Protein AF-0000000070390496 (afdb_homodimer)

InterPro domains:
  IPR002833 Peptidyl-tRNA hydrolase, PTH2 [PF01981] (90-204)
  IPR002833 Peptidyl-tRNA hydrolase, PTH2 [PTHR12649] (20-204)
  IPR002833 Peptidyl-tRNA hydrolase, PTH2 [TIGR00283] (90-204)
  IPR002833 Peptidyl-tRNA hydrolase, PTH2 [cd02430] (90-204)
  IPR023476 Peptidyl-tRNA hydrolase II domain superfamily [G3DSA:3.40.1490.10] (89-204)
  IPR023476 Peptidyl-tRNA hydrolase II domain superfamily [SSF102462] (88-204)

Nearest PDB structures (foldseek):
  1q7s-assembly3_A  TM=9.514E-01  e=3.289E-12  Homo sapiens
  1xty-assembly2_D  TM=9.670E-01  e=7.993E-11  Saccharolobus solfataricus P2
  2d3k-assembly1_B  TM=9.618E-01  e=9.642E-11  Pyrococcus horikoshii OT3
  1rlk-assembly1_A  TM=9.372E-01  e=7.993E-11  Thermoplasma acidophilum
  2zv3-assembly3_F  TM=9.443E-01  e=2.793E-10  Methanocaldococcus jannaschii DSM 2661

Solvent-accessible surface area (backbone atoms only — not comparable to full-atom values): 23795 Å² total; per-residue (Å²): 134,89,76,84,79,82,83,77,89,71,85,83,86,71,87,79,81,80,75,88,85,83,77,88,89,80,82,90,85,82,84,79,81,83,79,89,78,83,84,81,82,76,82,73,70,76,80,70,75,82,69,77,73,72,71,69,77,68,39,55,42,46,38,41,46,78,43,68,66,44,51,50,55,43,67,69,34,56,48,64,73,59,85,74,61,96,82,55,56,45,29,28,38,37,34,33,30,52,67,70,66,68,52,60,16,57,42,22,30,50,30,23,50,23,42,46,54,21,48,55,51,35,43,70,58,24,48,66,61,38,47,55,25,52,74,64,34,50,23,21,27,29,28,45,22,72,30,62,68,52,44,51,50,49,38,54,54,34,36,74,71,24,35,43,34,32,59,31,22,36,62,38,60,51,98,50,62,59,66,39,63,44,32,30,18,39,17,64,38,51,40,70,65,51,36,75,75,51,61,85,51,46,75,68,132,91,79,85,73,89,75,92,81,90,90,81,88,74,89,73,90,83,80,89,74,89,82,89,88,77,82,88,80,84,76,86,83,82,82,89,80,85,76,82,85,74,87,66,80,72,82,72,79,83,71,79,72,75,72,71,78,68,40,55,44,47,38,42,46,75,45,68,66,43,54,50,55,43,66,69,34,55,49,64,74,58,85,77,62,96,83,54,57,44,30,27,36,37,34,34,29,51,67,69,65,68,52,61,16,57,42,22,29,49,30,22,50,24,42,48,53,21,48,54,52,36,42,70,57,24,48,66,62,38,47,54,27,52,74,63,34,51,24,21,30,31,28,44,22,72,30,62,68,52,42,52,50,49,37,52,55,33,36,74,70,25,36,44,36,35,56,33,21,36,62,39,61,51,98,51,62,59,65,38,63,44,32,31,17,39,18,65,38,49,38,71,66,51,37,76,75,50,61,85,51,47,75,69

Sequence (408 aa):
MSTIRMEGIFPSIIFSILAFTLGYQAHSLLSRSTSAVAAPKSPKGTRSPRKFQQQDDYESASDTESDASDNAAALATDLSNIKYSSFEEMKLVLVVNDELKMTKGKIAAQAGHATLACAMTLKEANPKLFKAWQMQGQPKIALRGANTEEIETLAAQARSVNLCARTIRDAGRTQVAPGSKTIVGIGPGPAKLINTITGKLKLLMSTIRMEGIFPSIIFSILAFTLGYQAHSLLSRSTSAVAAPKSPKGTRSPRKFQQQDDYESASDTESDASDNAAALATDLSNIKYSSFEEMKLVLVVNDELKMTKGKIAAQAGHATLACAMTLKEANPKLFKAWQMQGQPKIALRGANTEEIETLAAQARSVNLCARTIRDAGRTQVAPGSKTIVGIGPGPAKLINTITGKLKLL

Radius of gyration: 33.45 Å; C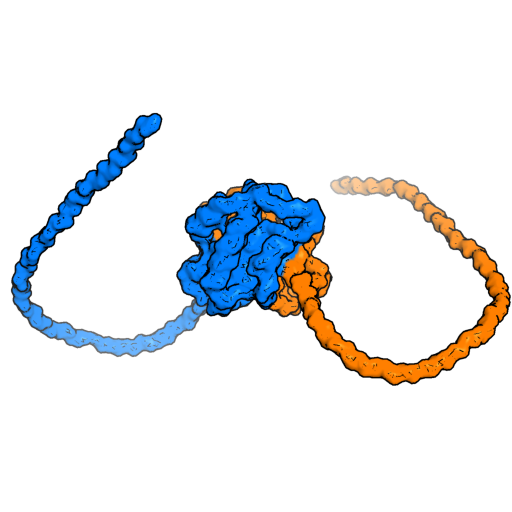α contacts (8 Å, |Δi|>4): 693; chains: 2; bounding box: 64×120×123 Å

Organism: Cryptococcus deneoformans (strain JEC21 / ATCC MYA-565) (NCBI:txid214684)

Structure (mmCIF, N/CA/C/O backbone):
data_AF-0000000070390496-model_v1
#
loop_
_entity.id
_entity.type
_entity.pdbx_description
1 polymer 'peptidyl-tRNA hydrolase'
#
loop_
_atom_site.group_PDB
_atom_site.id
_atom_site.type_symbol
_atom_site.label_atom_id
_atom_site.label_alt_id
_atom_site.label_comp_id
_atom_site.label_asym_id
_atom_site.label_entity_id
_atom_site.label_seq_id
_atom_site.pdbx_PDB_ins_code
_atom_site.Cartn_x
_atom_site.Cartn_y
_atom_site.Cartn_z
_atom_site.occupancy
_atom_site.B_iso_or_equiv
_atom_site.auth_seq_id
_atom_site.auth_comp_id
_atom_site.auth_asym_id
_atom_site.auth_atom_id
_atom_site.pdbx_PDB_model_num
ATOM 1 N N . MET A 1 1 ? 24.281 60.594 8.273 1 25 1 MET A N 1
ATOM 2 C CA . MET A 1 1 ? 22.859 60.812 8.055 1 25 1 MET A CA 1
ATOM 3 C C . MET A 1 1 ? 22.469 60.5 6.609 1 25 1 MET A C 1
ATOM 5 O O . MET A 1 1 ? 21.375 60.844 6.168 1 25 1 MET A O 1
ATOM 9 N N . SER A 1 2 ? 23.5 60.062 5.734 1 27.84 2 SER A N 1
ATOM 10 C CA . SER A 1 2 ? 23.422 60.156 4.277 1 27.84 2 SER A CA 1
ATOM 11 C C . SER A 1 2 ? 22.438 59.125 3.719 1 27.84 2 SER A C 1
ATOM 13 O O . SER A 1 2 ? 22.5 57.938 4.059 1 27.84 2 SER A O 1
ATOM 15 N N . THR A 1 3 ? 21.25 59.562 3.037 1 26.53 3 THR A N 1
ATOM 16 C CA . THR A 1 3 ? 19.922 59.25 2.549 1 26.53 3 THR A CA 1
ATOM 17 C C . THR A 1 3 ? 20 58.438 1.246 1 26.53 3 THR A C 1
ATOM 19 O O . THR A 1 3 ? 20.281 59 0.187 1 26.53 3 THR A O 1
ATOM 22 N N . ILE A 1 4 ? 20.797 57.312 1.129 1 30.23 4 ILE A N 1
ATOM 23 C CA . ILE A 1 4 ? 20.969 56.656 -0.167 1 30.23 4 ILE A CA 1
ATOM 24 C C . ILE A 1 4 ? 19.609 56.281 -0.753 1 30.23 4 ILE A C 1
ATOM 26 O O . ILE A 1 4 ? 18.875 55.5 -0.164 1 30.23 4 ILE A O 1
ATOM 30 N N . ARG A 1 5 ? 18.891 57.125 -1.659 1 25.81 5 ARG A N 1
ATOM 31 C CA . ARG A 1 5 ? 17.625 57.219 -2.379 1 25.81 5 ARG A CA 1
ATOM 32 C C . ARG A 1 5 ? 17.469 56.031 -3.336 1 25.81 5 ARG A C 1
ATOM 34 O O . ARG A 1 5 ? 18.328 55.781 -4.172 1 25.81 5 ARG A O 1
ATOM 41 N N . MET A 1 6 ? 16.609 54.969 -3.074 1 26.44 6 MET A N 1
ATOM 42 C CA . MET A 1 6 ? 16.078 53.719 -3.609 1 26.44 6 MET A CA 1
ATOM 43 C C . MET A 1 6 ? 15.352 53.938 -4.934 1 26.44 6 MET A C 1
ATOM 45 O O . MET A 1 6 ? 14.211 54.406 -4.949 1 26.44 6 MET A O 1
ATOM 49 N N . GLU A 1 7 ? 16 54.625 -5.984 1 26.02 7 GLU A N 1
ATOM 50 C CA . GLU A 1 7 ? 15.273 54.969 -7.199 1 26.02 7 GLU A CA 1
ATOM 51 C C . GLU A 1 7 ? 14.625 53.75 -7.828 1 26.02 7 GLU A C 1
ATOM 53 O O . GLU A 1 7 ? 15.258 52.688 -7.953 1 26.02 7 GLU A O 1
ATOM 58 N N . GLY A 1 8 ? 13.18 53.562 -7.93 1 23.61 8 GLY A N 1
ATOM 59 C CA . GLY A 1 8 ? 11.992 52.781 -8.25 1 23.61 8 GLY A CA 1
ATOM 60 C C . GLY A 1 8 ? 11.828 52.531 -9.734 1 23.61 8 GLY A C 1
ATOM 61 O O . GLY A 1 8 ? 10.766 52.094 -10.188 1 23.61 8 GLY A O 1
ATOM 62 N N . ILE A 1 9 ? 12.805 52.594 -10.758 1 27.77 9 ILE A N 1
ATOM 63 C CA . ILE A 1 9 ? 12.398 52.906 -12.125 1 27.77 9 ILE A CA 1
ATOM 64 C C . ILE A 1 9 ? 11.625 51.719 -12.711 1 27.77 9 ILE A C 1
ATOM 66 O O . ILE A 1 9 ? 12.133 50.625 -12.758 1 27.77 9 ILE A O 1
ATOM 70 N N . PHE A 1 10 ? 10.18 51.719 -12.883 1 29.48 10 PHE A N 1
ATOM 71 C CA . PHE A 1 10 ? 9.023 50.938 -13.312 1 29.48 10 PHE A CA 1
ATOM 72 C C . PHE A 1 10 ? 9.031 50.719 -14.82 1 29.48 10 PHE A C 1
ATOM 74 O O . PHE A 1 10 ? 8.094 50.156 -15.375 1 29.48 10 PHE A O 1
ATOM 81 N N . PRO A 1 11 ? 10.086 50.5 -15.664 1 26.09 11 PRO A N 1
ATOM 82 C CA . PRO A 1 11 ? 9.766 50.812 -17.062 1 26.09 11 PRO A CA 1
ATOM 83 C C . PRO A 1 11 ? 8.617 49.969 -17.609 1 26.09 11 PRO A C 1
ATOM 85 O O . PRO A 1 11 ? 8.352 48.875 -17.094 1 26.09 11 PRO A O 1
ATOM 88 N N . SER A 1 12 ? 7.605 50.531 -18.562 1 25.38 12 SER A N 1
ATOM 89 C CA . SER A 1 12 ? 6.379 50.5 -19.359 1 25.38 12 SER A CA 1
ATOM 90 C C . SER A 1 12 ? 6.453 49.469 -20.453 1 25.38 12 SER A C 1
ATOM 92 O O . SER A 1 12 ? 7.27 49.594 -21.375 1 25.38 12 SER A O 1
ATOM 94 N N . ILE A 1 13 ? 6.336 48.094 -20.234 1 24.34 13 ILE A N 1
ATOM 95 C CA . ILE A 1 13 ? 6.355 47.094 -21.297 1 24.34 13 ILE A CA 1
ATOM 96 C C . ILE A 1 13 ? 5.172 47.312 -22.234 1 24.34 13 ILE A C 1
ATOM 98 O O . ILE A 1 13 ? 4.016 47.25 -21.797 1 24.34 13 ILE A O 1
ATOM 102 N N . ILE A 1 14 ? 5.285 47.906 -23.438 1 23.17 14 ILE A N 1
ATOM 103 C CA . ILE A 1 14 ? 4.438 48.375 -24.531 1 23.17 14 ILE A CA 1
ATOM 104 C C . ILE A 1 14 ? 3.885 47.156 -25.297 1 23.17 14 ILE A C 1
ATOM 106 O O . ILE A 1 14 ? 3.373 47.281 -26.406 1 23.17 14 ILE A O 1
ATOM 110 N N . PHE A 1 15 ? 3.695 45.844 -24.891 1 26.69 15 PHE A N 1
ATOM 111 C CA . PHE A 1 15 ? 3.512 44.938 -26.016 1 26.69 15 PHE A CA 1
ATOM 112 C C . PHE A 1 15 ? 2.184 45.188 -26.719 1 26.69 15 PHE A C 1
ATOM 114 O O . PHE A 1 15 ? 1.13 45.219 -26.078 1 26.69 15 PHE A O 1
ATOM 121 N N . SER A 1 16 ? 2.104 45.75 -27.953 1 21.41 16 SER A N 1
ATOM 122 C CA . SER A 1 16 ? 1.113 46.156 -28.953 1 21.41 16 SER A CA 1
ATOM 123 C C . SER A 1 16 ? 0.317 44.938 -29.453 1 21.41 16 SER A C 1
ATOM 125 O O . SER A 1 16 ? 0.895 43.906 -29.812 1 21.41 16 SER A O 1
ATOM 127 N N . ILE A 1 17 ? -0.923 44.688 -29.078 1 25.27 17 ILE A N 1
ATOM 128 C CA . ILE A 1 17 ? -2.066 43.844 -29.406 1 25.27 17 ILE A CA 1
ATOM 129 C C . ILE A 1 17 ? -2.504 44.094 -30.844 1 25.27 17 ILE A C 1
ATOM 131 O O . ILE A 1 17 ? -3.123 45.125 -31.141 1 25.27 17 ILE A O 1
ATOM 135 N N . LEU A 1 18 ? -1.64 44.031 -31.922 1 20.94 18 LEU A N 1
ATOM 136 C CA . LEU A 1 18 ? -2.203 44.438 -33.219 1 20.94 18 LEU A CA 1
ATOM 137 C C . LEU A 1 18 ? -3.438 43.594 -33.531 1 20.94 18 LEU A C 1
ATOM 139 O O . LEU A 1 18 ? -3.508 42.406 -33.219 1 20.94 18 LEU A O 1
ATOM 143 N N . ALA A 1 19 ? -4.527 44.156 -34.25 1 22.44 19 ALA A N 1
ATOM 144 C CA . ALA A 1 19 ? -5.891 44.281 -34.75 1 22.44 19 ALA A CA 1
ATOM 145 C C . ALA A 1 19 ? -6.125 43.375 -35.969 1 22.44 19 ALA A C 1
ATOM 147 O O . ALA A 1 19 ? -7.121 43.531 -36.656 1 22.44 19 ALA A O 1
ATOM 148 N N . PHE A 1 20 ? -5.395 42.219 -36.219 1 20.86 20 PHE A N 1
ATOM 149 C CA . PHE A 1 20 ? -5.574 41.844 -37.625 1 20.86 20 PHE A CA 1
ATOM 150 C C . PHE A 1 20 ? -7.055 41.719 -37.938 1 20.86 20 PHE A C 1
ATOM 152 O O . PHE A 1 20 ? -7.848 41.25 -37.125 1 20.86 20 PHE A O 1
ATOM 159 N N . THR A 1 21 ? -7.441 42.062 -39.25 1 19.7 21 THR A N 1
ATOM 160 C CA . THR A 1 21 ? -8.43 42.469 -40.219 1 19.7 21 THR A CA 1
ATOM 161 C C . THR A 1 21 ? -9.469 41.375 -40.469 1 19.7 21 THR A C 1
ATOM 163 O O . THR A 1 21 ? -9.203 40.219 -40.219 1 19.7 21 THR A O 1
ATOM 166 N N . LEU A 1 22 ? -10.641 41.812 -41.062 1 21.2 22 LEU A N 1
ATOM 167 C CA . LEU A 1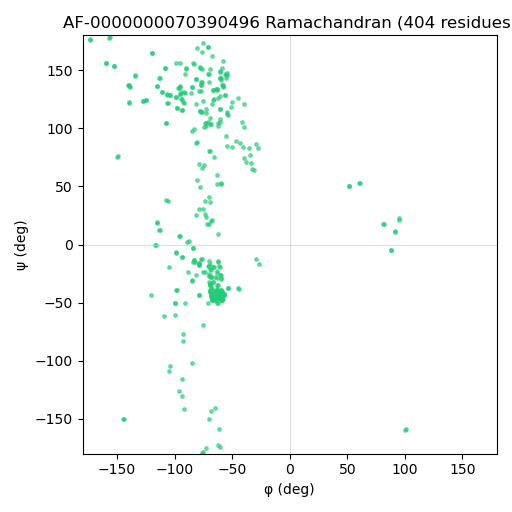 22 ? -12.07 41.75 -41.344 1 21.2 22 LEU A CA 1
ATOM 168 C C . LEU A 1 22 ? -12.359 40.719 -42.438 1 21.2 22 LEU A C 1
ATOM 170 O O . LEU A 1 22 ? -13.516 40.344 -42.656 1 21.2 22 LEU A O 1
ATOM 174 N N . GLY A 1 23 ? -11.477 40.312 -43.438 1 16.52 23 GLY A N 1
ATOM 175 C CA . GLY A 1 23 ? -12.086 40.531 -44.75 1 16.52 23 GLY A CA 1
ATOM 176 C C . GLY A 1 23 ? -13.156 39.5 -45.094 1 16.52 23 GLY A C 1
ATOM 177 O O . GLY A 1 23 ? -14.211 39.844 -45.625 1 16.52 23 GLY A O 1
ATOM 178 N N . TYR A 1 24 ? -12.82 38.219 -45.344 1 17.36 24 TYR A N 1
ATOM 179 C CA . TYR A 1 24 ? -13.125 37.688 -46.688 1 17.36 24 TYR A CA 1
ATOM 180 C C . TYR A 1 24 ? -14.617 37.375 -46.812 1 17.36 24 TYR A C 1
ATOM 182 O O . TYR A 1 24 ? -15.281 37.062 -45.812 1 17.36 24 TYR A O 1
ATOM 190 N N . GLN A 1 25 ? -14.992 37.188 -48.188 1 17.45 25 GLN A N 1
ATOM 191 C CA . GLN A 1 25 ? -16.016 37.344 -49.219 1 17.45 25 GLN A CA 1
ATOM 192 C C . GLN A 1 25 ? -17.094 36.281 -49.062 1 17.45 25 GLN A C 1
ATOM 194 O O . GLN A 1 25 ? -16.875 35.25 -48.438 1 17.45 25 GLN A O 1
ATOM 199 N N . ALA A 1 26 ? -18.062 36.406 -50.031 1 17.42 26 ALA A N 1
ATOM 200 C CA . ALA A 1 26 ? -19.469 36.406 -50.406 1 17.42 26 ALA A CA 1
ATOM 201 C C . ALA A 1 26 ? -19.906 35 -50.812 1 17.42 26 ALA A C 1
ATOM 203 O O . ALA A 1 26 ? -21.016 34.562 -50.469 1 17.42 26 ALA A O 1
ATOM 204 N N . HIS A 1 27 ? -19.141 34.281 -51.75 1 16.8 27 HIS A N 1
ATOM 205 C CA . HIS A 1 27 ? -19.984 33.938 -52.906 1 16.8 27 HIS A CA 1
ATOM 206 C C . HIS A 1 27 ? -21.016 32.875 -52.531 1 16.8 27 HIS A C 1
ATOM 208 O O . HIS A 1 27 ? -20.875 32.188 -51.531 1 16.8 27 HIS A O 1
ATOM 214 N N . SER A 1 28 ? -21.344 32.062 -53.688 1 16.83 28 SER A N 1
ATOM 215 C CA . SER A 1 28 ? -22.5 31.766 -54.531 1 16.83 28 SER A CA 1
ATOM 216 C C . SER A 1 28 ? -23.266 30.547 -54.031 1 16.83 28 SER A C 1
ATOM 218 O O . SER A 1 28 ? -22.781 29.797 -53.188 1 16.83 28 SER A O 1
ATOM 220 N N . LEU A 1 29 ? -23.75 29.719 -55.031 1 16.62 29 LEU A N 1
ATOM 221 C CA . LEU A 1 29 ? -25.016 29.391 -55.656 1 16.62 29 LEU A CA 1
ATOM 222 C C . LEU A 1 29 ? -25.531 28.031 -55.156 1 16.62 29 LEU A C 1
ATOM 224 O O . LEU A 1 29 ? -26.656 27.922 -54.688 1 16.62 29 LEU A O 1
ATOM 228 N N . LEU A 1 30 ? -25.375 26.969 -56.094 1 16.61 30 LEU A N 1
ATOM 229 C CA . LEU A 1 30 ? -26.438 26.328 -56.875 1 16.61 30 LEU A CA 1
ATOM 230 C C . LEU A 1 30 ? -26.969 25.094 -56.156 1 16.61 30 LEU A C 1
ATOM 232 O O . LEU A 1 30 ? -28.172 24.969 -55.938 1 16.61 30 LEU A O 1
ATOM 236 N N . SER A 1 31 ? -26.75 23.875 -56.812 1 16.78 31 SER A N 1
ATOM 237 C CA . SER A 1 31 ? -27.703 23 -57.5 1 16.78 31 SER A CA 1
ATOM 238 C C . SER A 1 31 ? -28.203 21.906 -56.562 1 16.78 31 SER A C 1
ATOM 240 O O . SER A 1 31 ? -27.438 21.375 -55.75 1 16.78 31 SER A O 1
ATOM 242 N N . ARG A 1 32 ? -29.5 21.734 -56.531 1 20.14 32 ARG A N 1
ATOM 243 C CA . ARG A 1 32 ? -30.578 20.953 -55.938 1 20.14 32 ARG A CA 1
ATOM 244 C C . ARG A 1 32 ? -30.453 19.484 -56.312 1 20.14 32 ARG A C 1
ATOM 246 O O . ARG A 1 32 ? -31.375 18.688 -56.062 1 20.14 32 ARG A O 1
ATOM 253 N N . SER A 1 33 ? -29.359 18.984 -56.938 1 17.34 33 SER A N 1
ATOM 254 C CA . SER A 1 33 ? -29.875 17.875 -57.719 1 17.34 33 SER A CA 1
ATOM 255 C C . SER A 1 33 ? -30.516 16.812 -56.844 1 17.34 33 SER A C 1
ATOM 257 O O . SER A 1 33 ? -30.234 16.75 -55.625 1 17.34 33 SER A O 1
ATOM 259 N N . THR A 1 34 ? -30.891 15.688 -57.594 1 17.83 34 THR A N 1
ATOM 260 C CA . THR A 1 34 ? -31.984 14.805 -57.938 1 17.83 34 THR A CA 1
ATOM 261 C C . THR A 1 34 ? -32.031 13.594 -57.031 1 17.83 34 THR A C 1
ATOM 263 O O . THR A 1 34 ? -33.094 13.289 -56.469 1 17.83 34 THR A O 1
ATOM 266 N N . SER A 1 35 ? -31.188 12.492 -57.344 1 16.3 35 SER A N 1
ATOM 267 C CA . SER A 1 35 ? -31.797 11.289 -57.906 1 16.3 35 SER A CA 1
ATOM 268 C C . SER A 1 35 ? -32.156 10.289 -56.812 1 16.3 35 SER A C 1
ATOM 270 O O . SER A 1 35 ? -33.281 9.75 -56.812 1 16.3 35 SER A O 1
ATOM 272 N N . ALA A 1 36 ? -31.203 9.477 -56.188 1 17.08 36 ALA A N 1
ATOM 273 C CA . ALA A 1 36 ? -31.234 8.047 -56.438 1 17.08 36 ALA A CA 1
ATOM 274 C C . ALA A 1 36 ? -32.188 7.328 -55.5 1 17.08 36 ALA A C 1
ATOM 276 O O . ALA A 1 36 ? -32.281 7.676 -54.312 1 17.08 36 ALA A O 1
ATOM 277 N N . VAL A 1 37 ? -33.062 6.492 -56 1 19.11 37 VAL A N 1
ATOM 278 C CA . VAL A 1 37 ? -34.25 5.652 -55.75 1 19.11 37 VAL A CA 1
ATOM 279 C C . VAL A 1 37 ? -33.875 4.473 -54.875 1 19.11 37 VAL A C 1
ATOM 281 O O . VAL A 1 37 ? -34.719 3.92 -54.156 1 19.11 37 VAL A O 1
ATOM 284 N N . ALA A 1 38 ? -32.562 3.941 -54.812 1 19.84 38 ALA A N 1
ATOM 285 C CA . ALA A 1 38 ? -32.594 2.49 -54.969 1 19.84 38 ALA A CA 1
ATOM 286 C C . ALA A 1 38 ? -33.312 1.819 -53.812 1 19.84 38 ALA A C 1
ATOM 288 O O . ALA A 1 38 ? -33.562 2.455 -52.781 1 19.84 38 ALA A O 1
ATOM 289 N N . ALA A 1 39 ? -32.625 0.506 -53.375 1 23.09 39 ALA A N 1
ATOM 290 C CA . ALA A 1 39 ? -32.906 -0.93 -53.375 1 23.09 39 ALA A CA 1
ATOM 291 C C . ALA A 1 39 ? -33.406 -1.412 -52.031 1 23.09 39 ALA A C 1
ATOM 293 O O . ALA A 1 39 ? -33.125 -0.818 -51 1 23.09 39 ALA A O 1
ATOM 294 N N . PRO A 1 40 ? -34.156 -2.574 -52.094 1 22.19 40 PRO A N 1
ATOM 295 C CA . PRO A 1 40 ? -35.062 -3.275 -51.188 1 22.19 40 PRO A CA 1
ATOM 296 C C . PRO A 1 40 ? -34.344 -3.91 -50 1 22.19 40 PRO A C 1
ATOM 298 O O . PRO A 1 40 ? -33.188 -4.266 -50.094 1 22.19 40 PRO A O 1
ATOM 301 N N . LYS A 1 41 ? -34.812 -3.896 -48.844 1 20.97 41 LYS A N 1
ATOM 302 C CA . LYS A 1 41 ? -34.406 -4.195 -47.469 1 20.97 41 LYS A CA 1
ATOM 303 C C . LYS A 1 41 ? -34.344 -5.703 -47.25 1 20.97 41 LYS A C 1
ATOM 305 O O . LYS A 1 41 ? -35.375 -6.383 -47.312 1 20.97 41 LYS A O 1
ATOM 310 N N . SER A 1 42 ? -33.312 -6.422 -47.938 1 20.25 42 SER A N 1
ATOM 311 C CA . SER A 1 42 ? -33.344 -7.852 -47.656 1 20.25 42 SER A CA 1
ATOM 312 C C . SER A 1 42 ? -33.281 -8.125 -46.156 1 20.25 42 SER A C 1
ATOM 314 O O . SER A 1 42 ? -32.719 -7.336 -45.406 1 20.25 42 SER A O 1
ATOM 316 N N . PRO A 1 43 ? -34.031 -9.211 -45.625 1 23.47 43 PRO A N 1
ATOM 317 C CA . PRO A 1 43 ? -34.438 -9.625 -44.312 1 23.47 43 PRO A CA 1
ATOM 318 C C . PRO A 1 43 ? -33.281 -10.141 -43.438 1 23.47 43 PRO A C 1
ATOM 320 O O . PRO A 1 43 ? -32.844 -11.281 -43.625 1 23.47 43 PRO A O 1
ATOM 323 N N . LYS A 1 44 ? -32.125 -9.555 -43.438 1 22.8 44 LYS A N 1
ATOM 324 C CA . LYS A 1 44 ? -30.969 -10.297 -42.938 1 22.8 44 LYS A CA 1
ATOM 325 C C . LYS A 1 44 ? -31.125 -10.641 -41.469 1 22.8 44 LYS A C 1
ATOM 327 O O . LYS A 1 44 ? -30.938 -9.789 -40.594 1 22.8 44 LYS A O 1
ATOM 332 N N . GLY A 1 45 ? -32.094 -11.367 -40.969 1 23.02 45 GLY A N 1
ATOM 333 C CA . GLY A 1 45 ? -32.188 -11.414 -39.5 1 23.02 45 GLY A CA 1
ATOM 334 C C . GLY A 1 45 ? -31.016 -12.148 -38.875 1 23.02 45 GLY A C 1
ATOM 335 O O . GLY A 1 45 ? -31.062 -12.484 -37.688 1 23.02 45 GLY A O 1
ATOM 336 N N . THR A 1 46 ? -29.859 -12.312 -39.5 1 24.23 46 THR A N 1
ATOM 337 C CA . THR A 1 46 ? -29 -13.32 -38.875 1 24.23 46 THR A CA 1
ATOM 338 C C . THR A 1 46 ? -28.656 -12.938 -37.438 1 24.23 46 THR A C 1
ATOM 340 O O . THR A 1 46 ? -28.188 -11.828 -37.188 1 24.23 46 THR A O 1
ATOM 343 N N . ARG A 1 47 ? -29.281 -13.688 -36.469 1 26.28 47 ARG A N 1
ATOM 344 C CA . ARG A 1 47 ? -29.047 -13.617 -35.031 1 26.28 47 ARG A CA 1
ATOM 345 C C . ARG A 1 47 ? -27.547 -13.695 -34.719 1 26.28 47 ARG A C 1
ATOM 347 O O . ARG A 1 47 ? -26.875 -14.656 -35.094 1 26.28 47 ARG A O 1
ATOM 354 N N . SER A 1 48 ? -26.828 -12.586 -34.781 1 24.84 48 SER A N 1
ATOM 355 C CA . SER A 1 48 ? -25.391 -12.516 -34.5 1 24.84 48 SER A CA 1
ATOM 356 C C . SER A 1 48 ? -25.078 -13.164 -33.156 1 24.84 48 SER A C 1
ATOM 358 O O . SER A 1 48 ? -25.859 -13.086 -32.219 1 24.84 48 SER A O 1
ATOM 360 N N . PRO A 1 49 ? -24.281 -14.227 -33.125 1 26.73 49 PRO A N 1
ATOM 361 C CA . PRO A 1 49 ? -23.781 -14.883 -31.906 1 26.73 49 PRO A CA 1
ATOM 362 C C . PRO A 1 49 ? -23.391 -13.891 -30.812 1 26.73 49 PRO A C 1
ATOM 364 O O . PRO A 1 49 ? -22.953 -12.781 -31.109 1 26.73 49 PRO A O 1
ATOM 367 N N . ARG A 1 50 ? -24.062 -14.039 -29.625 1 25.44 50 ARG A N 1
ATOM 368 C CA . ARG A 1 50 ? -23.766 -13.297 -28.406 1 25.44 50 ARG A CA 1
ATOM 369 C C . ARG A 1 50 ? -22.25 -13.219 -28.172 1 25.44 50 ARG A C 1
ATOM 371 O O . ARG A 1 50 ? -21.594 -14.25 -28.016 1 25.44 50 ARG A O 1
ATOM 378 N N . LYS A 1 51 ? -21.609 -12.266 -28.703 1 29.23 51 LYS A N 1
ATOM 379 C CA . LYS A 1 51 ? -20.219 -11.93 -28.375 1 29.23 51 LYS A CA 1
ATOM 380 C C . LYS A 1 51 ? -19.953 -12.07 -26.875 1 29.23 51 LYS A C 1
ATOM 382 O O . LYS A 1 51 ? -20.703 -11.547 -26.062 1 29.23 51 LYS A O 1
ATOM 387 N N . PHE A 1 52 ? -19.344 -13.125 -26.484 1 26.58 52 PHE A N 1
ATOM 388 C CA . PHE A 1 52 ? -18.75 -13.211 -25.156 1 26.58 52 PHE A CA 1
ATOM 389 C C . PHE A 1 52 ? -18.172 -11.867 -24.734 1 26.58 52 PHE A C 1
ATOM 391 O O . PHE A 1 52 ? -17.328 -11.297 -25.438 1 26.58 52 PHE A O 1
ATOM 398 N N . GLN A 1 53 ? -18.953 -10.984 -24.219 1 27.06 53 GLN A N 1
ATOM 399 C CA . GLN A 1 53 ? -18.5 -9.75 -23.594 1 27.06 53 GLN A CA 1
ATOM 400 C C . GLN A 1 53 ? -17.219 -9.977 -22.812 1 27.06 53 GLN A C 1
ATOM 402 O O . GLN A 1 53 ? -17.203 -10.672 -21.797 1 27.06 53 GLN A O 1
ATOM 407 N N . GLN A 1 54 ? -16.062 -10.211 -23.422 1 28.56 54 GLN A N 1
ATOM 408 C CA . GLN A 1 54 ? -14.805 -10 -22.719 1 28.56 54 GLN A CA 1
ATOM 409 C C . GLN A 1 54 ? -14.922 -8.875 -21.703 1 28.56 54 GLN A C 1
ATOM 411 O O . GLN A 1 54 ? -15.117 -7.715 -22.062 1 28.56 54 GLN A O 1
ATOM 416 N N . GLN A 1 55 ? -15.727 -8.969 -20.656 1 31.44 55 GLN A N 1
ATOM 417 C CA . GLN A 1 55 ? -15.625 -8.031 -19.547 1 31.44 55 GLN A CA 1
ATOM 418 C C . GLN A 1 55 ? -14.211 -7.48 -19.422 1 31.44 55 GLN A C 1
ATOM 420 O O . GLN A 1 55 ? -13.25 -8.242 -19.25 1 31.44 55 GLN A O 1
ATOM 425 N N . ASP A 1 56 ? -13.781 -6.512 -20.109 1 33.53 56 ASP A N 1
ATOM 426 C CA . ASP A 1 56 ? -12.523 -5.766 -20.109 1 33.53 56 ASP A CA 1
ATOM 427 C C . ASP A 1 56 ? -11.945 -5.668 -18.703 1 33.53 56 ASP A C 1
ATOM 429 O O . ASP A 1 56 ? -12.531 -5.027 -17.828 1 33.53 56 ASP A O 1
ATOM 433 N N . ASP A 1 57 ? -11.469 -6.664 -18.125 1 37.88 57 ASP A N 1
ATOM 434 C CA . ASP A 1 57 ? -10.609 -6.867 -16.969 1 37.88 57 ASP A CA 1
ATOM 435 C C . ASP A 1 57 ? -9.711 -5.66 -16.734 1 37.88 57 ASP A C 1
ATOM 437 O O . ASP A 1 57 ? -8.891 -5.66 -15.805 1 37.88 57 ASP A O 1
ATOM 441 N N . TYR A 1 58 ? -9.594 -4.793 -17.781 1 38.72 58 TYR A N 1
ATOM 442 C CA . TYR A 1 58 ? -8.672 -3.666 -17.719 1 38.72 58 TYR A CA 1
ATOM 443 C C . TYR A 1 58 ? -9.141 -2.617 -16.719 1 38.72 58 TYR A C 1
ATOM 445 O O . TYR A 1 58 ? -8.453 -1.622 -16.484 1 38.72 58 TYR A O 1
ATOM 453 N N . GLU A 1 59 ? -10.383 -2.658 -16.328 1 40.16 59 GLU A N 1
ATOM 454 C CA . GLU A 1 59 ? -10.914 -1.52 -15.578 1 40.16 59 GLU A CA 1
ATOM 455 C C . GLU A 1 59 ? -10.195 -1.347 -14.25 1 40.16 59 GLU A C 1
ATOM 457 O O . GLU A 1 59 ? -10.242 -0.271 -13.648 1 40.16 59 GLU A O 1
ATOM 462 N N . SER A 1 60 ? -9.688 -2.473 -13.672 1 47.25 60 SER A N 1
ATOM 463 C CA . SER A 1 60 ? -9.453 -2.309 -12.242 1 47.25 60 SER A CA 1
ATOM 464 C C . SER A 1 60 ? -7.984 -1.996 -11.961 1 47.25 60 SER A C 1
ATOM 466 O O . SER A 1 60 ? -7.594 -1.843 -10.797 1 47.25 60 SER A O 1
ATOM 468 N N . ALA A 1 61 ? -7.172 -2.07 -13.016 1 49.88 61 ALA A N 1
ATOM 469 C CA . ALA A 1 61 ? -5.824 -1.659 -12.633 1 49.88 61 ALA A CA 1
ATOM 470 C C . ALA A 1 61 ? -5.75 -0.149 -12.422 1 49.88 61 ALA A C 1
ATOM 472 O O . ALA A 1 61 ? -6.238 0.624 -13.25 1 49.88 61 ALA A O 1
ATOM 473 N N . SER A 1 62 ? -5.707 0.35 -11.203 1 53.59 62 SER A N 1
ATOM 474 C CA . SER A 1 62 ? -5.555 1.773 -10.922 1 53.59 62 SER A CA 1
ATOM 475 C C . SER A 1 62 ? -4.133 2.244 -11.219 1 53.59 62 SER A C 1
ATOM 477 O O . SER A 1 62 ? -3.164 1.632 -10.758 1 53.59 62 SER A O 1
ATOM 479 N N . ASP A 1 63 ? -4.004 2.912 -12.398 1 55.38 63 ASP A N 1
ATOM 480 C CA . ASP A 1 63 ? -2.795 3.707 -12.586 1 55.38 63 ASP A CA 1
ATOM 481 C C . ASP A 1 63 ? -2.877 5.02 -11.805 1 55.38 63 ASP A C 1
ATOM 483 O O . ASP A 1 63 ? -3.953 5.609 -11.688 1 55.38 63 ASP A O 1
ATOM 487 N N . THR A 1 64 ? -2.006 5.141 -10.797 1 61.84 64 THR A N 1
ATOM 488 C CA . THR A 1 64 ? -1.942 6.422 -10.102 1 61.84 64 THR A CA 1
ATOM 489 C C . THR A 1 64 ? -0.882 7.324 -10.727 1 61.84 64 THR A C 1
ATOM 491 O O . THR A 1 64 ? 0.118 6.84 -11.258 1 61.84 64 THR A O 1
ATOM 494 N N . GLU A 1 65 ? -1.287 8.508 -11.188 1 53.12 65 GLU A N 1
ATOM 495 C CA . GLU A 1 65 ? -0.335 9.555 -11.555 1 53.12 65 GLU A CA 1
ATOM 496 C C . GLU A 1 65 ? 0.112 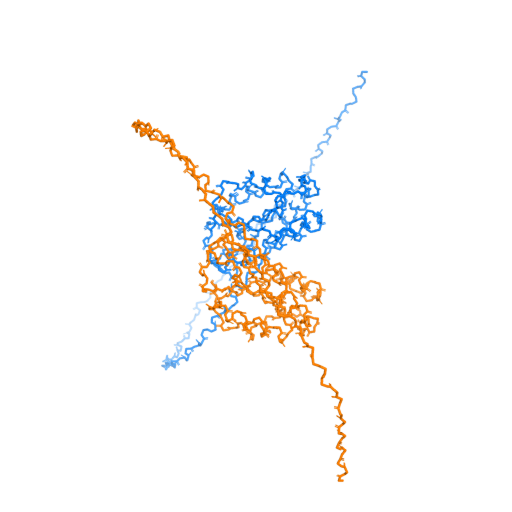10.352 -10.328 1 53.12 65 GLU A C 1
ATOM 498 O O . GLU A 1 65 ? -0.717 10.781 -9.523 1 53.12 65 GLU A O 1
ATOM 503 N N . SER A 1 66 ? 1.336 9.945 -9.836 1 54.53 66 SER A N 1
ATOM 504 C CA . SER A 1 66 ? 1.804 10.977 -8.922 1 54.53 66 SER A CA 1
ATOM 505 C C . SER A 1 66 ? 1.804 12.352 -9.586 1 54.53 66 SER A C 1
ATOM 507 O O . SER A 1 66 ? 2.234 12.492 -10.734 1 54.53 66 SER A O 1
ATOM 509 N N . ASP A 1 67 ? 0.921 13.227 -9.133 1 56.25 67 ASP A N 1
ATOM 510 C CA . ASP A 1 67 ? 0.872 14.578 -9.672 1 56.25 67 ASP A CA 1
ATOM 511 C C . ASP A 1 67 ? 2.184 15.32 -9.414 1 56.25 67 ASP A C 1
ATOM 513 O O . ASP A 1 67 ? 2.725 15.273 -8.312 1 56.25 67 ASP A O 1
ATOM 517 N N . ALA A 1 68 ? 2.725 15.805 -10.438 1 56.44 68 ALA A N 1
ATOM 518 C CA . ALA A 1 68 ? 3.932 16.625 -10.367 1 56.44 68 ALA A CA 1
ATOM 519 C C . ALA A 1 68 ? 3.84 17.656 -9.242 1 56.44 68 ALA A C 1
ATOM 521 O O . ALA A 1 68 ? 4.824 17.906 -8.547 1 56.44 68 ALA A O 1
ATOM 522 N N . SER A 1 69 ? 2.662 18.234 -9.023 1 63 69 SER A N 1
ATOM 523 C CA . SER A 1 69 ? 2.502 19.25 -7.988 1 63 69 SER A CA 1
ATOM 524 C C . SER A 1 69 ? 2.621 18.641 -6.594 1 63 69 SER A C 1
ATOM 526 O O . SER A 1 69 ? 3.227 19.234 -5.699 1 63 69 SER A O 1
ATOM 528 N N . ASP A 1 70 ? 2.184 17.516 -6.473 1 79.38 70 ASP A N 1
ATOM 529 C CA . ASP A 1 70 ? 2.305 16.828 -5.191 1 79.38 70 ASP A CA 1
ATOM 530 C C . ASP A 1 70 ? 3.76 16.469 -4.898 1 79.38 70 ASP A C 1
ATOM 532 O O . ASP A 1 70 ? 4.23 16.625 -3.77 1 79.38 70 ASP A O 1
ATOM 536 N N . ASN A 1 71 ? 4.344 16.062 -5.945 1 77.94 71 ASN A N 1
ATOM 537 C CA . ASN A 1 71 ? 5.754 15.727 -5.781 1 77.94 71 ASN A CA 1
ATOM 538 C C . ASN A 1 71 ? 6.574 16.938 -5.363 1 77.94 71 ASN A C 1
ATOM 540 O O . ASN A 1 71 ? 7.41 16.859 -4.461 1 77.94 71 ASN A O 1
ATOM 544 N N . ALA A 1 72 ? 6.262 18.031 -5.953 1 78.69 72 ALA A N 1
ATOM 545 C CA . ALA A 1 72 ? 6.977 19.25 -5.617 1 78.69 72 ALA A CA 1
ATOM 546 C C . ALA A 1 72 ? 6.707 19.672 -4.176 1 78.69 72 ALA A C 1
ATOM 548 O O . ALA A 1 72 ? 7.625 20.078 -3.455 1 78.69 72 ALA A O 1
ATOM 549 N N . ALA A 1 73 ? 5.512 19.625 -3.814 1 80.81 73 ALA A N 1
ATOM 550 C CA . ALA A 1 73 ? 5.152 20 -2.449 1 80.81 73 ALA A CA 1
ATOM 551 C C . ALA A 1 73 ? 5.801 19.062 -1.434 1 80.81 73 ALA A C 1
ATOM 553 O O . ALA A 1 73 ? 6.281 19.5 -0.388 1 80.81 73 ALA A O 1
ATOM 554 N N . ALA A 1 74 ? 5.832 17.906 -1.805 1 79.56 74 ALA A N 1
ATOM 555 C CA . ALA A 1 74 ? 6.441 16.922 -0.912 1 79.56 74 ALA A CA 1
ATOM 556 C C . ALA A 1 74 ? 7.945 17.141 -0.789 1 79.56 74 ALA A C 1
ATOM 558 O O . ALA A 1 74 ? 8.508 17.031 0.302 1 79.56 74 ALA A O 1
ATOM 559 N N . LEU A 1 75 ? 8.516 17.5 -1.854 1 77.88 75 LEU A N 1
ATOM 560 C CA . LEU A 1 75 ? 9.961 17.719 -1.885 1 77.88 75 LEU A CA 1
ATOM 561 C C . LEU A 1 75 ? 10.336 19 -1.175 1 77.88 75 LEU A C 1
ATOM 563 O O . LEU A 1 75 ? 11.469 19.156 -0.71 1 77.88 75 LEU A O 1
ATOM 567 N N . ALA A 1 76 ? 9.375 19.906 -1.099 1 82.5 76 ALA A N 1
ATOM 568 C CA . ALA A 1 76 ? 9.633 21.188 -0.45 1 82.5 76 ALA A CA 1
ATOM 569 C C . ALA A 1 76 ? 9.578 21.062 1.068 1 82.5 76 ALA A C 1
ATOM 571 O O . ALA A 1 76 ? 10.047 21.938 1.792 1 82.5 76 ALA A O 1
ATOM 572 N N . THR A 1 77 ? 9.047 20.047 1.535 1 85.94 77 THR A N 1
ATOM 573 C CA . THR A 1 77 ? 8.945 19.781 2.965 1 85.94 77 THR A CA 1
ATOM 574 C C . THR A 1 77 ? 10.273 19.266 3.516 1 85.94 77 THR A C 1
ATOM 576 O O . THR A 1 77 ? 10.938 18.453 2.885 1 85.94 77 THR A O 1
ATOM 579 N N . ASP A 1 78 ? 10.695 19.859 4.629 1 90.88 78 ASP A N 1
ATOM 580 C CA . ASP A 1 78 ? 11.93 19.391 5.254 1 90.88 78 ASP A CA 1
ATOM 581 C C . ASP A 1 78 ? 11.68 18.141 6.09 1 90.88 78 ASP A C 1
ATOM 583 O O . ASP A 1 78 ? 11.555 18.219 7.312 1 90.88 78 ASP A O 1
ATOM 587 N N . LEU A 1 79 ? 11.75 17.047 5.523 1 93.88 79 LEU A N 1
ATOM 588 C CA . LEU A 1 79 ? 11.414 15.773 6.145 1 93.88 79 LEU A CA 1
ATOM 589 C C . LEU A 1 79 ? 12.531 15.32 7.082 1 93.88 79 LEU A C 1
ATOM 591 O O . LEU A 1 79 ? 12.328 14.406 7.891 1 93.88 79 LEU A O 1
ATOM 595 N N . SER A 1 80 ? 13.625 15.945 6.988 1 91.94 80 SER A N 1
ATOM 596 C CA . SER A 1 80 ? 14.773 15.531 7.789 1 91.94 80 SER A CA 1
ATOM 597 C C . SER A 1 80 ? 14.711 16.125 9.188 1 91.94 80 SER A C 1
ATOM 599 O O . SER A 1 80 ? 15.43 15.68 10.094 1 91.94 80 SER A O 1
ATOM 601 N N . ASN A 1 81 ? 13.844 17.094 9.367 1 89.75 81 ASN A N 1
ATOM 602 C CA . ASN A 1 81 ? 13.836 17.859 10.609 1 89.75 81 ASN A CA 1
ATOM 603 C C . ASN A 1 81 ? 12.656 17.484 11.492 1 89.75 81 ASN A C 1
ATOM 605 O O . ASN A 1 81 ? 12.055 18.359 12.133 1 89.75 81 ASN A O 1
ATOM 609 N N . ILE A 1 82 ? 12.32 16.266 11.523 1 92.06 82 ILE A N 1
ATOM 610 C CA . ILE A 1 82 ? 11.273 15.812 12.43 1 92.06 82 ILE A CA 1
ATOM 611 C C . ILE A 1 82 ? 11.906 15.32 13.734 1 92.06 82 ILE A C 1
ATOM 613 O O . ILE A 1 82 ? 12.844 14.516 13.711 1 92.06 82 ILE A O 1
ATOM 617 N N . LYS A 1 83 ? 11.438 15.898 14.766 1 89 83 LYS A N 1
ATOM 618 C CA . LYS A 1 83 ? 11.93 15.484 16.078 1 89 83 LYS A CA 1
ATOM 619 C C . LYS A 1 83 ? 11.055 14.375 16.656 1 89 83 LYS A C 1
ATOM 621 O O . LYS A 1 83 ? 9.828 14.438 16.578 1 89 83 LYS A O 1
ATOM 626 N N . TYR A 1 84 ? 11.734 13.32 17.109 1 90.44 84 TYR A N 1
ATOM 627 C CA . TYR A 1 84 ? 11.031 12.219 17.766 1 90.44 84 TYR A CA 1
ATOM 628 C C . TYR A 1 84 ? 11.938 11.508 18.75 1 90.44 84 TYR A C 1
ATOM 630 O O . TYR A 1 84 ? 13.164 11.586 18.656 1 90.44 84 TYR A O 1
ATOM 638 N N . SER A 1 85 ? 11.289 10.93 19.719 1 90.06 85 SER A N 1
ATOM 639 C CA . SER A 1 85 ? 12.016 10.148 20.719 1 90.06 85 SER A CA 1
ATOM 640 C C . SER A 1 85 ? 12.281 8.734 20.219 1 90.06 85 SER A C 1
ATOM 642 O O . SER A 1 85 ? 11.539 8.211 19.391 1 90.06 85 SER A O 1
ATOM 644 N N . SER A 1 86 ? 13.281 8.016 20.672 1 84.88 86 SER A N 1
ATOM 645 C CA . SER A 1 86 ? 13.742 6.707 20.219 1 84.88 86 SER A CA 1
ATOM 646 C C . SER A 1 86 ? 12.656 5.652 20.359 1 84.88 86 SER A C 1
ATOM 648 O O . SER A 1 86 ? 12.562 4.73 19.547 1 84.88 86 SER A O 1
ATOM 650 N N . PHE A 1 87 ? 11.719 5.824 21.281 1 87.75 87 PHE A N 1
ATOM 651 C CA . PHE A 1 87 ? 10.742 4.766 21.531 1 87.75 87 PHE A CA 1
ATOM 652 C C . PHE A 1 87 ? 9.336 5.23 21.172 1 87.75 87 PHE A C 1
ATOM 654 O O . PHE A 1 87 ? 8.352 4.582 21.531 1 87.75 87 PHE A O 1
ATOM 661 N N . GLU A 1 88 ? 9.461 6.223 20.391 1 94.75 88 GLU A N 1
ATOM 662 C CA . GLU A 1 88 ? 8.156 6.773 20.031 1 94.75 88 GLU A CA 1
ATOM 663 C C . GLU A 1 88 ? 7.457 5.91 18.984 1 94.75 88 GLU A C 1
ATOM 665 O O . GLU A 1 88 ? 8.094 5.43 18.047 1 94.75 88 GLU A O 1
ATOM 670 N N . GLU A 1 89 ? 6.176 5.766 19.172 1 96.62 89 GLU A N 1
ATOM 671 C CA . GLU A 1 89 ? 5.383 5.012 18.203 1 96.62 89 GLU A CA 1
ATOM 672 C C . GLU A 1 89 ? 5.316 5.727 16.859 1 96.62 89 GLU A C 1
ATOM 674 O O . GLU A 1 89 ? 5.145 6.945 16.812 1 96.62 89 GLU A O 1
ATOM 679 N N . MET A 1 90 ? 5.555 4.98 15.812 1 97.69 90 MET A N 1
ATOM 680 C CA . MET A 1 90 ? 5.492 5.496 14.453 1 97.69 90 MET A CA 1
ATOM 681 C C . MET A 1 90 ? 4.262 4.961 13.727 1 97.69 90 MET A C 1
ATOM 683 O O . MET A 1 90 ? 3.76 3.887 14.055 1 97.69 90 MET A O 1
ATOM 687 N N . LYS A 1 91 ? 3.785 5.754 12.773 1 98.25 91 LYS A N 1
ATOM 688 C CA . LYS A 1 91 ? 2.705 5.219 11.945 1 98.25 91 LYS A CA 1
ATOM 689 C C . LYS A 1 91 ? 2.598 5.977 10.625 1 98.25 91 LYS A C 1
ATOM 691 O O . LYS A 1 91 ? 3.154 7.066 10.484 1 98.25 91 LYS A O 1
ATOM 696 N N . LEU A 1 92 ? 2.078 5.395 9.664 1 98.62 92 LEU A N 1
ATOM 697 C CA . LEU A 1 92 ? 1.584 5.961 8.414 1 98.62 92 LEU A CA 1
ATOM 698 C C . LEU A 1 92 ? 0.06 5.973 8.391 1 98.62 92 LEU A C 1
ATOM 700 O O . LEU A 1 92 ? -0.578 4.961 8.695 1 98.62 92 LEU A O 1
ATOM 704 N N . VAL A 1 93 ? -0.584 7.098 8.086 1 98.88 93 VAL A N 1
ATOM 705 C CA . VAL A 1 93 ? -2.037 7.215 8.039 1 98.88 93 VAL A CA 1
ATOM 706 C C . VAL A 1 93 ? -2.494 7.414 6.598 1 98.88 93 VAL A C 1
ATOM 708 O O . VAL A 1 93 ? -1.909 8.211 5.859 1 98.88 93 VAL A O 1
ATOM 711 N N . LEU A 1 94 ? -3.457 6.645 6.234 1 98.75 94 LEU A N 1
ATOM 712 C CA . LEU A 1 94 ? -4.09 6.734 4.926 1 98.75 94 LEU A CA 1
ATOM 713 C C . LEU A 1 94 ? -5.488 7.336 5.035 1 98.75 94 LEU A C 1
ATOM 715 O O . LEU A 1 94 ? -6.426 6.664 5.465 1 98.75 94 LEU A O 1
ATOM 719 N N . VAL A 1 95 ? -5.648 8.57 4.66 1 98.94 95 VAL A N 1
ATOM 720 C CA . VAL A 1 95 ? -6.949 9.227 4.738 1 98.94 95 VAL A CA 1
ATOM 721 C C . VAL A 1 95 ? -7.68 9.086 3.404 1 98.94 95 VAL A C 1
ATOM 723 O O . VAL A 1 95 ? -7.262 9.664 2.396 1 98.94 95 VAL A O 1
ATOM 726 N N . VAL A 1 96 ? -8.734 8.406 3.459 1 98.75 96 VAL A N 1
ATOM 727 C CA . VAL A 1 96 ? -9.477 8.047 2.254 1 98.75 96 VAL A CA 1
ATOM 728 C C . VAL A 1 96 ? -10.602 9.062 2.02 1 98.75 96 VAL A C 1
ATOM 730 O O . VAL A 1 96 ? -11.375 9.359 2.93 1 98.75 96 VAL A O 1
ATOM 733 N N . ASN A 1 97 ? -10.68 9.602 0.772 1 98.44 97 ASN A N 1
ATOM 734 C CA . ASN A 1 97 ? -11.727 10.531 0.361 1 98.44 97 ASN A CA 1
ATOM 735 C C . ASN A 1 97 ? -13.086 9.844 0.276 1 98.44 97 ASN A C 1
ATOM 737 O O . ASN A 1 97 ? -13.391 9.188 -0.718 1 98.44 97 ASN A O 1
ATOM 741 N N . ASP A 1 98 ? -13.875 10.094 1.236 1 97.75 98 ASP A N 1
ATOM 742 C CA . ASP A 1 98 ? -15.117 9.344 1.407 1 97.75 98 ASP A CA 1
ATOM 743 C C . ASP A 1 98 ? -16.188 9.844 0.444 1 97.75 98 ASP A C 1
ATOM 745 O O . ASP A 1 98 ? -17.188 9.156 0.204 1 97.75 98 ASP A O 1
ATOM 749 N N . GLU A 1 99 ? -16.016 10.969 -0.07 1 96.5 99 GLU A N 1
ATOM 750 C CA . GLU A 1 99 ? -17 11.508 -1 1 96.5 99 GLU A CA 1
ATOM 751 C C . GLU A 1 99 ? -17.016 10.719 -2.309 1 96.5 99 GLU A C 1
ATOM 753 O O . GLU A 1 99 ? -18.016 10.711 -3.023 1 96.5 99 GLU A O 1
ATOM 758 N N . LEU A 1 100 ? -15.969 10.055 -2.604 1 96 100 LEU A N 1
ATOM 759 C CA . LEU A 1 100 ? -15.836 9.336 -3.867 1 96 100 LEU A CA 1
ATOM 760 C C . LEU A 1 100 ? -16.516 7.973 -3.791 1 96 100 LEU A C 1
ATOM 762 O O . LEU A 1 100 ? -16.734 7.324 -4.816 1 96 100 LEU A O 1
ATOM 766 N N . LYS 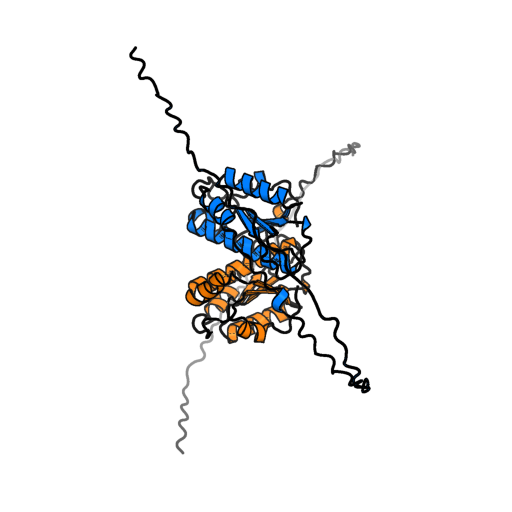A 1 101 ? -16.828 7.496 -2.641 1 95.38 101 LYS A N 1
ATOM 767 C CA . LYS A 1 101 ? -17.531 6.238 -2.41 1 95.38 101 LYS A CA 1
ATOM 768 C C . LYS A 1 101 ? -16.859 5.086 -3.158 1 95.38 101 LYS A C 1
ATOM 770 O O . LYS A 1 101 ? -17.531 4.312 -3.844 1 95.38 101 LYS A O 1
ATOM 775 N N . MET A 1 102 ? -15.586 5.008 -2.953 1 95.38 102 MET A N 1
ATOM 776 C CA . MET A 1 102 ? -14.805 3.992 -3.652 1 95.38 102 MET A CA 1
ATOM 777 C C . MET A 1 102 ? -15.117 2.6 -3.117 1 95.38 102 MET A C 1
ATOM 779 O O . MET A 1 102 ? -15.383 2.434 -1.925 1 95.38 102 MET A O 1
ATOM 783 N N . THR A 1 103 ? -15.047 1.609 -4.047 1 95.06 103 THR A N 1
ATOM 784 C CA . THR A 1 103 ? -15.195 0.213 -3.652 1 95.06 103 THR A CA 1
ATOM 785 C C . THR A 1 103 ? -13.977 -0.266 -2.875 1 95.06 103 THR A C 1
ATOM 787 O O . THR A 1 103 ? -12.938 0.405 -2.859 1 95.06 103 THR A O 1
ATOM 790 N N . LYS A 1 104 ? -14.07 -1.444 -2.279 1 96.44 104 LYS A N 1
ATOM 791 C CA . LYS A 1 104 ? -12.977 -2.037 -1.513 1 96.44 104 LYS A CA 1
ATOM 792 C C . LYS A 1 104 ? -11.742 -2.229 -2.381 1 96.44 104 LYS A C 1
ATOM 794 O O . LYS A 1 104 ? -10.625 -1.947 -1.944 1 96.44 104 LYS A O 1
ATOM 799 N N . GLY A 1 105 ? -11.977 -2.695 -3.582 1 95.88 105 GLY A N 1
ATOM 800 C CA . GLY A 1 105 ? -10.852 -2.953 -4.465 1 95.88 105 GLY A CA 1
ATOM 801 C C . GLY A 1 105 ? -10.102 -1.694 -4.863 1 95.88 105 GLY A C 1
ATOM 802 O O . GLY A 1 105 ? -8.867 -1.671 -4.859 1 95.88 105 GLY A O 1
ATOM 803 N N . LYS A 1 106 ? -10.789 -0.682 -5.16 1 94.62 106 LYS A N 1
ATOM 804 C CA . LYS A 1 106 ? -10.18 0.591 -5.531 1 94.62 106 LYS A CA 1
ATOM 805 C C . LYS A 1 106 ? -9.438 1.21 -4.352 1 94.62 106 LYS A C 1
ATOM 807 O O . LYS A 1 106 ? -8.336 1.744 -4.516 1 94.62 106 LYS A O 1
ATOM 812 N N . ILE A 1 107 ? -10 1.114 -3.217 1 97.06 107 ILE A N 1
ATOM 813 C CA . ILE A 1 107 ? -9.344 1.617 -2.016 1 97.06 107 ILE A CA 1
ATOM 814 C C . ILE A 1 107 ? -8.039 0.851 -1.781 1 97.06 107 ILE A C 1
ATOM 816 O O . ILE A 1 107 ? -7.008 1.448 -1.463 1 97.06 107 ILE A O 1
ATOM 820 N N . ALA A 1 108 ? -8.062 -0.438 -1.956 1 97.75 108 ALA A N 1
ATOM 821 C CA . ALA A 1 108 ? -6.871 -1.261 -1.778 1 97.75 108 ALA A CA 1
ATOM 822 C C . ALA A 1 108 ? -5.754 -0.818 -2.717 1 97.75 108 ALA A C 1
ATOM 824 O O . ALA A 1 108 ? -4.613 -0.618 -2.287 1 97.75 108 ALA A O 1
ATOM 825 N N . ALA A 1 109 ? -6.078 -0.622 -3.902 1 96.5 109 ALA A N 1
ATOM 826 C CA . ALA A 1 109 ? -5.098 -0.218 -4.91 1 96.5 109 ALA A CA 1
ATOM 827 C C . ALA A 1 109 ? -4.527 1.161 -4.598 1 96.5 109 ALA A C 1
ATOM 829 O O . ALA A 1 109 ? -3.309 1.353 -4.609 1 96.5 109 ALA A O 1
ATOM 830 N N . GLN A 1 110 ? -5.398 2.086 -4.305 1 96.75 110 GLN A N 1
ATOM 831 C CA . GLN A 1 110 ? -4.969 3.455 -4.043 1 96.75 110 GLN A CA 1
ATOM 832 C C . GLN A 1 110 ? -4.195 3.547 -2.73 1 96.75 110 GLN A C 1
ATOM 834 O O . GLN A 1 110 ? -3.275 4.359 -2.604 1 96.75 110 GLN A O 1
ATOM 839 N N . ALA A 1 111 ? -4.57 2.736 -1.759 1 98.12 111 ALA A N 1
ATOM 840 C CA . ALA A 1 111 ? -3.807 2.67 -0.515 1 98.12 111 ALA A CA 1
ATOM 841 C C . ALA A 1 111 ? -2.387 2.17 -0.769 1 98.12 111 ALA A C 1
ATOM 843 O O . ALA A 1 111 ? -1.434 2.648 -0.15 1 98.12 111 ALA A O 1
ATOM 844 N N . GLY A 1 112 ? -2.279 1.174 -1.639 1 98.06 112 GLY A N 1
ATOM 845 C CA . GLY A 1 112 ? -0.955 0.741 -2.057 1 98.06 112 GLY A CA 1
ATOM 846 C C . GLY A 1 112 ? -0.125 1.858 -2.66 1 98.06 112 GLY A C 1
ATOM 847 O O . GLY A 1 112 ? 1.056 2.006 -2.338 1 98.06 112 GLY A O 1
ATOM 848 N N . HIS A 1 113 ? -0.754 2.625 -3.469 1 97.56 113 HIS A N 1
ATOM 849 C CA . HIS A 1 113 ? -0.061 3.752 -4.078 1 97.56 113 HIS A CA 1
ATOM 850 C C . HIS A 1 113 ? 0.401 4.754 -3.025 1 97.56 113 HIS A C 1
ATOM 852 O O . HIS A 1 113 ? 1.556 5.184 -3.035 1 97.56 113 HIS A O 1
ATOM 858 N N . ALA A 1 114 ? -0.505 5.137 -2.168 1 97.81 114 ALA A N 1
ATOM 859 C CA . ALA A 1 114 ? -0.188 6.109 -1.128 1 97.81 114 ALA A CA 1
ATOM 860 C C . ALA A 1 114 ? 0.937 5.605 -0.227 1 97.81 114 ALA A C 1
ATOM 862 O O . ALA A 1 114 ? 1.847 6.363 0.123 1 97.81 114 ALA A O 1
ATOM 863 N N . THR A 1 115 ? 0.819 4.348 0.114 1 98.19 115 THR A N 1
ATOM 864 C CA . THR A 1 115 ? 1.827 3.734 0.97 1 98.19 115 THR A CA 1
ATOM 865 C C . THR A 1 115 ? 3.205 3.799 0.315 1 98.19 115 THR A C 1
ATOM 867 O O . THR A 1 115 ? 4.176 4.227 0.942 1 98.19 115 THR A O 1
ATOM 870 N N . LEU A 1 116 ? 3.279 3.447 -0.919 1 97.44 116 LEU A N 1
ATOM 871 C CA . LEU A 1 116 ? 4.551 3.465 -1.637 1 97.44 116 LEU A CA 1
ATOM 872 C C . LEU A 1 116 ? 5.09 4.887 -1.753 1 97.44 116 LEU A C 1
ATOM 874 O O . LEU A 1 116 ? 6.273 5.125 -1.507 1 97.44 116 LEU A O 1
ATOM 878 N N . ALA A 1 117 ? 4.262 5.777 -2.102 1 96.56 117 ALA A N 1
ATOM 879 C CA . ALA A 1 117 ? 4.684 7.164 -2.295 1 96.56 117 ALA A CA 1
ATOM 880 C C . ALA A 1 117 ? 5.277 7.738 -1.014 1 96.56 117 ALA A C 1
ATOM 882 O O . ALA A 1 117 ? 6.363 8.328 -1.036 1 96.56 117 ALA A O 1
ATOM 883 N N . CYS A 1 118 ? 4.617 7.547 0.063 1 97.75 118 CYS A N 1
ATOM 884 C CA . CYS A 1 118 ? 5.074 8.07 1.346 1 97.75 118 CYS A CA 1
ATOM 885 C C . CYS A 1 118 ? 6.355 7.375 1.794 1 97.75 118 CYS A C 1
ATOM 887 O O . CYS A 1 118 ? 7.32 8.031 2.184 1 97.75 118 CYS A O 1
ATOM 889 N N . ALA A 1 119 ? 6.332 6.059 1.714 1 97 119 ALA A N 1
ATOM 890 C CA . ALA A 1 119 ? 7.461 5.266 2.201 1 97 119 ALA A CA 1
ATOM 891 C C . ALA A 1 119 ? 8.727 5.574 1.408 1 97 119 ALA A C 1
ATOM 893 O O . ALA A 1 119 ? 9.797 5.785 1.99 1 97 119 ALA A O 1
ATOM 894 N N . MET A 1 120 ? 8.586 5.625 0.134 1 95 120 MET A N 1
ATOM 895 C CA . MET A 1 120 ? 9.766 5.855 -0.701 1 95 120 MET A CA 1
ATOM 896 C C . MET A 1 120 ? 10.281 7.277 -0.523 1 95 120 MET A C 1
ATOM 898 O O . MET A 1 120 ? 11.492 7.504 -0.508 1 95 120 MET A O 1
ATOM 902 N N . THR A 1 121 ? 9.406 8.219 -0.419 1 96 121 THR A N 1
ATOM 903 C CA . THR A 1 121 ? 9.797 9.602 -0.165 1 96 121 THR A CA 1
ATOM 904 C C . THR A 1 121 ? 10.578 9.711 1.144 1 96 121 THR A C 1
ATOM 906 O O . THR A 1 121 ? 11.656 10.312 1.186 1 96 121 THR A O 1
ATOM 909 N N . LEU A 1 122 ? 10.078 9.102 2.135 1 96.31 122 LEU A N 1
ATOM 910 C CA . LEU A 1 122 ? 10.703 9.18 3.449 1 96.31 122 LEU A CA 1
ATOM 911 C C . LEU A 1 122 ? 12.039 8.445 3.459 1 96.31 122 LEU A C 1
ATOM 913 O O . LEU A 1 122 ? 13.008 8.93 4.051 1 96.31 122 LEU A O 1
ATOM 917 N N . LYS A 1 123 ? 12.008 7.246 2.852 1 96 123 LYS A N 1
ATOM 918 C CA . LYS A 1 123 ? 13.234 6.449 2.812 1 96 123 LYS A CA 1
ATOM 919 C C . LYS A 1 123 ? 14.391 7.254 2.234 1 96 123 LYS A C 1
ATOM 921 O O . LYS A 1 123 ? 15.531 7.133 2.699 1 96 123 LYS A O 1
ATOM 926 N N . GLU A 1 124 ? 14.109 8.039 1.287 1 94.38 124 GLU A N 1
ATOM 927 C CA . GLU A 1 124 ? 15.133 8.859 0.648 1 94.38 124 GLU A CA 1
ATOM 928 C C . GLU A 1 124 ? 15.469 10.086 1.491 1 94.38 124 GLU A C 1
ATOM 930 O O . GLU A 1 124 ? 16.641 10.391 1.715 1 94.38 124 GLU A O 1
ATOM 935 N N . ALA A 1 125 ? 14.531 10.766 2.033 1 95.44 125 ALA A N 1
ATOM 936 C CA . ALA A 1 125 ? 14.703 12.07 2.67 1 95.44 125 ALA A CA 1
ATOM 937 C C . ALA A 1 125 ? 15.148 11.914 4.121 1 95.44 125 ALA A C 1
ATOM 939 O O . ALA A 1 125 ? 15.836 12.781 4.664 1 95.44 125 ALA A O 1
ATOM 940 N N . ASN A 1 126 ? 14.734 10.875 4.754 1 96.5 126 ASN A N 1
ATOM 941 C CA . ASN A 1 126 ? 15.023 10.609 6.16 1 96.5 126 ASN A CA 1
ATOM 942 C C . ASN A 1 126 ? 15.094 9.117 6.445 1 96.5 126 ASN A C 1
ATOM 944 O O . ASN A 1 126 ? 14.188 8.555 7.066 1 96.5 126 ASN A O 1
ATOM 948 N N . PRO A 1 127 ? 16.188 8.492 6.051 1 96.44 127 PRO A N 1
ATOM 949 C CA . PRO A 1 127 ? 16.312 7.043 6.191 1 96.44 127 PRO A CA 1
ATOM 950 C C . PRO A 1 127 ? 16.203 6.574 7.641 1 96.44 127 PRO A C 1
ATOM 952 O O . PRO A 1 127 ? 15.727 5.469 7.902 1 96.44 127 PRO A O 1
ATOM 955 N N . LYS A 1 128 ? 16.594 7.379 8.586 1 95.88 128 LYS A N 1
ATOM 956 C CA . LYS A 1 128 ? 16.516 7.004 9.992 1 95.88 128 LYS A CA 1
ATOM 957 C C . LYS A 1 128 ? 15.062 6.883 10.453 1 95.88 128 LYS A C 1
ATOM 959 O O . LYS A 1 128 ? 14.695 5.91 11.117 1 95.88 128 LYS A O 1
ATOM 964 N N . LEU A 1 129 ? 14.312 7.848 10.109 1 96.62 129 LEU A N 1
ATOM 965 C CA . LEU A 1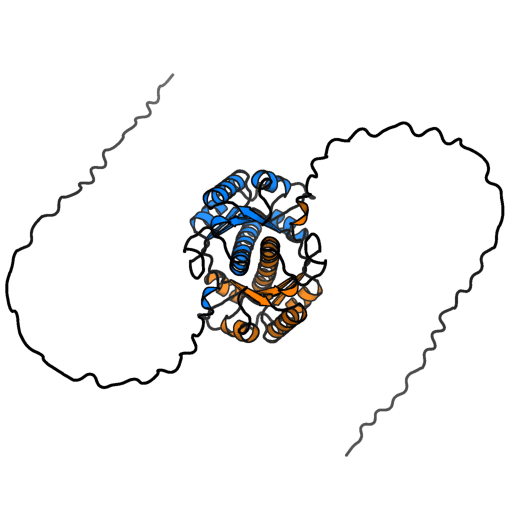 129 ? 12.898 7.82 10.469 1 96.62 129 LEU A CA 1
ATOM 966 C C . LEU A 1 129 ? 12.195 6.652 9.789 1 96.62 129 LEU A C 1
ATOM 968 O O . LEU A 1 129 ? 11.367 5.977 10.406 1 96.62 129 LEU A O 1
ATOM 972 N N . PHE A 1 130 ? 12.531 6.414 8.562 1 97.12 130 PHE A N 1
ATOM 973 C CA . PHE A 1 130 ? 11.977 5.277 7.832 1 97.12 130 PHE A CA 1
ATOM 974 C C . PHE A 1 130 ? 12.297 3.969 8.547 1 97.12 130 PHE A C 1
ATOM 976 O O . PHE A 1 130 ? 11.422 3.117 8.711 1 97.12 130 PHE A O 1
ATOM 983 N N . LYS A 1 131 ? 13.492 3.857 8.883 1 96.12 131 LYS A N 1
ATOM 984 C CA . LYS A 1 131 ? 13.938 2.645 9.57 1 96.12 131 LYS A CA 1
ATOM 985 C C . LYS A 1 131 ? 13.211 2.469 10.898 1 96.12 131 LYS A C 1
ATOM 987 O O . LYS A 1 131 ? 12.852 1.351 11.273 1 96.12 131 LYS A O 1
ATOM 992 N N . ALA A 1 132 ? 13.039 3.543 11.625 1 96.19 132 ALA A N 1
ATOM 993 C CA . ALA A 1 132 ? 12.305 3.48 12.883 1 96.19 132 ALA A CA 1
ATOM 994 C C . ALA A 1 132 ? 10.898 2.938 12.68 1 96.19 132 ALA A C 1
ATOM 996 O O . ALA A 1 132 ? 10.43 2.098 13.445 1 96.19 132 ALA A O 1
ATOM 997 N N . TRP A 1 133 ? 10.266 3.385 11.672 1 97.06 133 TRP A N 1
ATOM 998 C CA . TRP A 1 133 ? 8.938 2.912 11.312 1 97.06 133 TRP A CA 1
ATOM 999 C C . TRP A 1 133 ? 8.969 1.449 10.883 1 97.06 133 TRP A C 1
ATOM 1001 O O . TRP A 1 133 ? 8.125 0.653 11.297 1 97.06 133 TRP A O 1
ATOM 1011 N N . GLN A 1 134 ? 9.922 1.143 10.086 1 95.5 134 GLN A N 1
ATOM 1012 C CA . GLN A 1 134 ? 10.086 -0.221 9.594 1 95.5 134 GLN A CA 1
ATOM 1013 C C . GLN A 1 134 ? 10.289 -1.201 10.742 1 95.5 134 GLN A C 1
ATOM 1015 O O . GLN A 1 134 ? 9.703 -2.283 10.758 1 95.5 134 GLN A O 1
ATOM 1020 N N . MET A 1 135 ? 11.016 -0.804 11.711 1 94.06 135 MET A N 1
ATOM 1021 C CA . MET A 1 135 ? 11.359 -1.655 12.852 1 94.06 135 MET A CA 1
ATOM 1022 C C . MET A 1 135 ? 10.133 -1.9 13.727 1 94.06 135 MET A C 1
ATOM 1024 O O . MET A 1 135 ? 10.125 -2.834 14.539 1 94.06 135 MET A O 1
ATOM 1028 N N . GLN A 1 136 ? 9.203 -1.089 13.562 1 94.25 136 GLN A N 1
ATOM 1029 C CA . GLN A 1 136 ? 8 -1.24 14.375 1 94.25 136 GLN A CA 1
ATOM 1030 C C . GLN A 1 136 ? 6.93 -2.033 13.625 1 94.25 136 GLN A C 1
ATOM 1032 O O . GLN A 1 136 ? 5.781 -2.113 14.078 1 94.25 136 GLN A O 1
ATOM 1037 N N . GLY A 1 137 ? 7.262 -2.557 12.508 1 93 137 GLY A N 1
ATOM 1038 C CA . GLY A 1 137 ? 6.324 -3.359 11.734 1 93 137 GLY A CA 1
ATOM 1039 C C . GLY A 1 137 ? 5.527 -2.551 10.727 1 93 137 GLY A C 1
ATOM 1040 O O . GLY A 1 137 ? 4.453 -2.973 10.297 1 93 137 GLY A O 1
ATOM 1041 N N . GLN A 1 138 ? 5.922 -1.295 10.508 1 96.38 138 GLN A N 1
ATOM 1042 C CA . GLN A 1 138 ? 5.336 -0.421 9.5 1 96.38 138 GLN A CA 1
ATOM 1043 C C . GLN A 1 138 ? 3.85 -0.196 9.766 1 96.38 138 GLN A C 1
ATOM 1045 O O . GLN A 1 138 ? 3.018 -0.389 8.875 1 96.38 138 GLN A O 1
ATOM 1050 N N . PRO A 1 139 ? 3.551 0.229 10.992 1 95.88 139 PRO A N 1
ATOM 1051 C CA . PRO A 1 139 ? 2.131 0.392 11.312 1 95.88 139 PRO A CA 1
ATOM 1052 C C . PRO A 1 139 ? 1.42 1.363 10.375 1 95.88 139 PRO A C 1
ATOM 1054 O O . PRO A 1 139 ? 1.967 2.418 10.039 1 95.88 139 PRO A O 1
ATOM 1057 N N . LYS A 1 140 ? 0.227 0.967 9.938 1 96.5 140 LYS A N 1
ATOM 1058 C CA . LYS A 1 140 ? -0.617 1.769 9.055 1 96.5 140 LYS A CA 1
ATOM 1059 C C . LYS A 1 140 ? -2.064 1.775 9.539 1 96.5 140 LYS A C 1
ATOM 1061 O O . LYS A 1 140 ? -2.562 0.764 10.039 1 96.5 140 LYS A O 1
ATOM 1066 N N . ILE A 1 141 ? -2.729 2.936 9.328 1 96.06 141 ILE A N 1
ATOM 1067 C CA . ILE A 1 141 ? -4.133 3.07 9.688 1 96.06 141 ILE A CA 1
ATOM 1068 C C . ILE A 1 141 ? -4.871 3.863 8.617 1 96.06 141 ILE A C 1
ATOM 1070 O O . ILE A 1 141 ? -4.34 4.836 8.078 1 96.06 141 ILE A O 1
ATOM 1074 N N . ALA A 1 142 ? -6.043 3.365 8.32 1 98.12 142 ALA A N 1
ATOM 1075 C CA . ALA A 1 142 ? -6.859 4.078 7.34 1 98.12 142 ALA A CA 1
ATOM 1076 C C . ALA A 1 142 ? -7.984 4.852 8.023 1 98.12 142 ALA A C 1
ATOM 1078 O O . ALA A 1 142 ? -8.703 4.305 8.859 1 98.12 142 ALA A O 1
ATOM 1079 N N . LEU A 1 143 ? -8.094 6.09 7.703 1 98.75 143 LEU A N 1
ATOM 1080 C CA . LEU A 1 143 ? -9.102 6.988 8.25 1 98.75 143 LEU A CA 1
ATOM 1081 C C . LEU A 1 143 ? -9.992 7.547 7.148 1 98.75 143 LEU A C 1
ATOM 1083 O O . LEU A 1 143 ? -9.648 7.465 5.969 1 98.75 143 LEU A O 1
ATOM 1087 N N . ARG A 1 144 ? -11.094 8.094 7.605 1 98.56 144 ARG A N 1
ATOM 1088 C CA . ARG A 1 144 ? -12.07 8.664 6.688 1 98.56 144 ARG A CA 1
ATOM 1089 C C . ARG A 1 144 ? -11.898 10.172 6.574 1 98.56 144 ARG A C 1
ATOM 1091 O O . ARG A 1 144 ? -11.945 10.891 7.582 1 98.56 144 ARG A O 1
ATOM 1098 N N . GLY A 1 145 ? -11.586 10.672 5.434 1 98.75 145 GLY A N 1
ATOM 1099 C CA . GLY A 1 145 ? -11.727 12.078 5.105 1 98.75 145 GLY A CA 1
ATOM 1100 C C . GL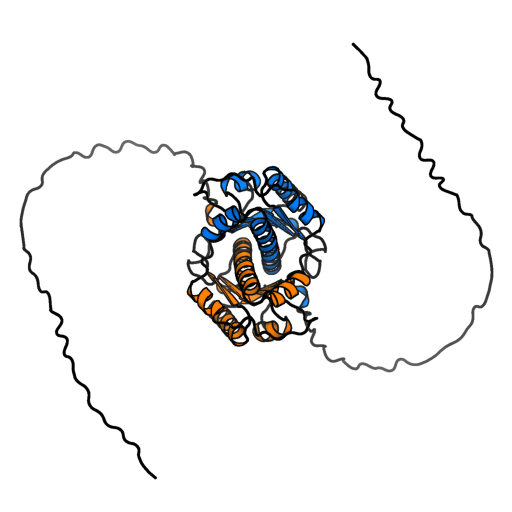Y A 1 145 ? -13.031 12.398 4.402 1 98.75 145 GLY A C 1
ATOM 1101 O O . GLY A 1 145 ? -13.406 11.727 3.438 1 98.75 145 GLY A O 1
ATOM 1102 N N . ALA A 1 146 ? -13.68 13.414 4.758 1 98.25 146 ALA A N 1
ATOM 1103 C CA . ALA A 1 146 ? -15.047 13.68 4.309 1 98.25 146 ALA A CA 1
ATOM 1104 C C . ALA A 1 146 ? -15.078 14.008 2.816 1 98.25 146 ALA A C 1
ATOM 1106 O O . ALA A 1 146 ? -15.984 13.586 2.102 1 98.25 146 ALA A O 1
ATOM 1107 N N . ASN A 1 147 ? -14.172 14.844 2.363 1 98.06 147 ASN A N 1
ATOM 1108 C CA . ASN A 1 147 ? -14.172 15.297 0.979 1 98.06 147 ASN A CA 1
ATOM 1109 C C . ASN A 1 147 ? -12.789 15.758 0.54 1 98.06 147 ASN A C 1
ATOM 1111 O O . ASN A 1 147 ? -11.844 15.727 1.328 1 98.06 147 ASN A O 1
ATOM 1115 N N . THR A 1 148 ? -12.688 16.156 -0.724 1 97.56 148 THR A N 1
ATOM 1116 C CA . THR A 1 148 ? -11.43 16.562 -1.333 1 97.56 148 THR A CA 1
ATOM 1117 C C . THR A 1 148 ? -10.82 17.734 -0.584 1 97.56 148 THR A C 1
ATOM 1119 O O . THR A 1 148 ? -9.617 17.766 -0.318 1 97.56 148 THR A O 1
ATOM 1122 N N . GLU A 1 149 ? -11.594 18.703 -0.25 1 98.19 149 GLU A N 1
ATOM 1123 C CA . GLU A 1 149 ? -11.109 19.875 0.471 1 98.19 149 GLU A CA 1
ATOM 1124 C C . GLU A 1 149 ? -10.469 19.484 1.799 1 98.19 149 GLU A C 1
ATOM 1126 O O . GLU A 1 149 ? -9.406 20 2.158 1 98.19 149 GLU A O 1
ATOM 1131 N N . GLU A 1 150 ? -11.086 18.578 2.506 1 98.56 150 GLU A N 1
ATOM 1132 C CA . GLU A 1 150 ? -10.562 18.156 3.799 1 98.56 150 GLU A CA 1
ATOM 1133 C C . GLU A 1 150 ? -9.219 17.438 3.641 1 98.56 150 GLU A C 1
ATOM 1135 O O . GLU A 1 150 ? -8.281 17.719 4.387 1 98.56 150 GLU A O 1
ATOM 1140 N N . ILE A 1 151 ? -9.125 16.5 2.697 1 98.12 151 ILE A N 1
ATOM 1141 C CA . ILE A 1 151 ? -7.883 15.75 2.607 1 98.12 151 ILE A CA 1
ATOM 1142 C C . ILE A 1 151 ? -6.762 16.656 2.121 1 98.12 151 ILE A C 1
ATOM 1144 O O . ILE A 1 151 ? -5.602 16.5 2.512 1 98.12 151 ILE A O 1
ATOM 1148 N N . GLU A 1 152 ? -7.094 17.703 1.344 1 97.44 152 GLU A N 1
ATOM 1149 C CA . GLU A 1 152 ? -6.094 18.688 0.939 1 97.44 152 GLU A CA 1
ATOM 1150 C C . GLU A 1 152 ? -5.621 19.516 2.131 1 97.44 152 GLU A C 1
ATOM 1152 O O . GLU A 1 152 ? -4.43 19.812 2.248 1 97.44 152 GLU A O 1
ATOM 1157 N N . THR A 1 153 ? -6.551 19.875 2.934 1 98.44 153 THR A N 1
ATOM 1158 C CA . THR A 1 153 ? -6.23 20.641 4.141 1 98.44 153 THR A CA 1
ATOM 1159 C C . THR A 1 153 ? -5.324 19.828 5.062 1 98.44 153 THR A C 1
ATOM 1161 O O . THR A 1 153 ? -4.348 20.359 5.598 1 98.44 153 THR A O 1
ATOM 1164 N N . LEU A 1 154 ? -5.629 18.578 5.207 1 98.69 154 LEU A N 1
ATOM 1165 C CA . LEU A 1 154 ? -4.824 17.703 6.047 1 98.69 154 LEU A CA 1
ATOM 1166 C C . LEU A 1 154 ? -3.404 17.578 5.508 1 98.69 154 LEU A C 1
ATOM 1168 O O . LEU A 1 154 ? -2.439 17.594 6.273 1 98.69 154 LEU A O 1
ATOM 1172 N N . ALA A 1 155 ? -3.311 17.469 4.191 1 98.19 155 ALA A N 1
ATOM 1173 C CA . ALA A 1 155 ? -1.992 17.391 3.568 1 98.19 155 ALA A CA 1
ATOM 1174 C C . ALA A 1 155 ? -1.171 18.641 3.861 1 98.19 155 ALA A C 1
ATOM 1176 O O . ALA A 1 155 ? 0.006 18.547 4.215 1 98.19 155 ALA A O 1
ATOM 1177 N N . ALA A 1 156 ? -1.794 19.781 3.703 1 97.44 156 ALA A N 1
ATOM 1178 C CA . ALA A 1 156 ? -1.116 21.047 3.961 1 97.44 156 ALA A CA 1
ATOM 1179 C C . ALA A 1 156 ? -0.69 21.156 5.422 1 97.44 156 ALA A C 1
ATOM 1181 O O . ALA A 1 156 ? 0.422 21.609 5.719 1 97.44 156 ALA A O 1
ATOM 1182 N N . GLN A 1 157 ? -1.532 20.781 6.301 1 98.25 157 GLN A N 1
ATOM 1183 C CA . GLN A 1 157 ? -1.217 20.797 7.727 1 98.25 157 GLN A CA 1
ATOM 1184 C C . GLN A 1 157 ? -0.036 19.891 8.047 1 98.25 157 GLN A C 1
ATOM 1186 O O . GLN A 1 157 ? 0.86 20.266 8.805 1 98.25 157 GLN A O 1
ATOM 1191 N N . ALA A 1 158 ? -0.061 18.719 7.469 1 98.38 158 ALA A N 1
ATOM 1192 C CA . ALA A 1 158 ? 1.027 17.781 7.699 1 98.38 158 ALA A CA 1
ATOM 1193 C C . ALA A 1 158 ? 2.363 18.359 7.234 1 98.38 158 ALA A C 1
ATOM 1195 O O . ALA A 1 158 ? 3.359 18.281 7.957 1 98.38 158 ALA A O 1
ATOM 1196 N N . ARG A 1 159 ? 2.338 18.938 6.113 1 96.81 159 ARG A N 1
ATOM 1197 C CA . ARG A 1 159 ? 3.562 19.5 5.547 1 96.81 159 ARG A CA 1
ATOM 1198 C C . ARG A 1 159 ? 4.066 20.672 6.379 1 96.81 159 ARG A C 1
ATOM 1200 O O . ARG A 1 159 ? 5.277 20.875 6.508 1 96.81 159 ARG A O 1
ATOM 1207 N N . SER A 1 160 ? 3.193 21.391 6.961 1 96.25 160 SER A N 1
ATOM 1208 C CA . SER A 1 160 ? 3.561 22.562 7.762 1 96.25 160 SER A CA 1
ATOM 1209 C C . SER A 1 160 ? 4.332 22.141 9.016 1 96.25 160 SER A C 1
ATOM 1211 O O . SER A 1 160 ? 5.023 22.969 9.617 1 96.25 160 SER A O 1
ATOM 1213 N N . VAL A 1 161 ? 4.211 20.891 9.406 1 96.5 161 VAL A N 1
ATOM 1214 C CA . VAL A 1 161 ? 4.938 20.422 10.578 1 96.5 161 VAL A CA 1
ATOM 1215 C C . VAL A 1 161 ? 6 19.406 10.148 1 96.5 161 VAL A C 1
ATOM 1217 O O . VAL A 1 161 ? 6.402 18.547 10.945 1 96.5 161 VAL A O 1
ATOM 1220 N N . ASN A 1 162 ? 6.285 19.297 8.859 1 96.62 162 ASN A N 1
ATOM 1221 C CA . ASN A 1 162 ? 7.398 18.562 8.258 1 96.62 162 ASN A CA 1
ATOM 1222 C C . ASN A 1 162 ? 7.102 17.078 8.141 1 96.62 162 ASN A C 1
ATOM 1224 O O . ASN A 1 162 ? 8.023 16.266 8.039 1 96.62 162 ASN A O 1
ATOM 1228 N N . LEU A 1 163 ? 5.867 16.766 8.242 1 97.69 163 LEU A N 1
ATOM 1229 C CA . LEU A 1 163 ? 5.473 15.391 7.965 1 97.69 163 LEU A CA 1
ATOM 1230 C C . LEU A 1 163 ? 5.332 15.164 6.465 1 97.69 163 LEU A C 1
ATOM 1232 O O . LEU A 1 163 ? 4.848 16.031 5.738 1 97.69 163 LEU A O 1
ATOM 1236 N N . CYS A 1 164 ? 5.742 13.992 6.078 1 97.38 164 CYS A N 1
ATOM 1237 C CA . CYS A 1 164 ? 5.484 13.602 4.695 1 97.38 164 CYS A CA 1
ATOM 1238 C C . CYS A 1 164 ? 3.986 13.508 4.43 1 97.38 164 CYS A C 1
ATOM 1240 O O . CYS A 1 164 ? 3.242 12.938 5.23 1 97.38 164 CYS A O 1
ATOM 1242 N N . ALA A 1 165 ? 3.557 14.078 3.342 1 98.38 165 ALA A N 1
ATOM 1243 C CA . ALA A 1 165 ? 2.18 13.961 2.869 1 98.38 165 ALA A CA 1
ATOM 1244 C C . ALA A 1 165 ? 2.131 13.797 1.353 1 98.38 165 ALA A C 1
ATOM 1246 O O . ALA A 1 165 ? 2.672 14.633 0.618 1 98.38 165 ALA A O 1
ATOM 1247 N N . ARG A 1 166 ? 1.54 12.719 0.93 1 97.56 166 ARG A N 1
ATOM 1248 C CA . ARG A 1 166 ? 1.408 12.438 -0.496 1 97.56 166 ARG A CA 1
ATOM 1249 C C . ARG A 1 166 ? -0.051 12.211 -0.876 1 97.56 166 ARG A C 1
ATOM 1251 O O . ARG A 1 166 ? -0.723 11.352 -0.297 1 97.56 166 ARG A O 1
ATOM 1258 N N . THR A 1 167 ? -0.497 12.992 -1.83 1 97.38 167 THR A N 1
ATOM 1259 C CA . THR A 1 167 ? -1.864 12.852 -2.318 1 97.38 167 THR A CA 1
ATOM 1260 C C . THR A 1 167 ? -1.896 12.031 -3.607 1 97.38 167 THR A C 1
ATOM 1262 O O . THR A 1 167 ? -1.181 12.344 -4.562 1 97.38 167 THR A O 1
ATOM 1265 N N . ILE A 1 168 ? -2.729 10.992 -3.574 1 96.62 168 ILE A N 1
ATOM 1266 C CA . ILE A 1 168 ? -2.859 10.094 -4.719 1 96.62 168 ILE A CA 1
ATOM 1267 C C . ILE A 1 168 ? -4.059 10.508 -5.566 1 96.62 168 ILE A C 1
ATOM 1269 O O . ILE A 1 168 ? -5.137 10.781 -5.035 1 96.62 168 ILE A O 1
ATOM 1273 N N . ARG A 1 169 ? -3.838 10.547 -6.852 1 94.12 169 ARG A N 1
ATOM 1274 C CA . ARG A 1 169 ? -4.887 10.875 -7.816 1 94.12 169 ARG A CA 1
ATOM 1275 C C . ARG A 1 169 ? -5.188 9.68 -8.719 1 94.12 169 ARG A C 1
ATOM 1277 O O . ARG A 1 169 ? -4.273 8.984 -9.164 1 94.12 169 ARG A O 1
ATOM 1284 N N . ASP A 1 170 ? -6.441 9.5 -8.891 1 90.88 170 ASP A N 1
ATOM 1285 C CA . ASP A 1 170 ? -6.84 8.43 -9.789 1 90.88 170 ASP A CA 1
ATOM 1286 C C . ASP A 1 170 ? -6.664 8.844 -11.25 1 90.88 170 ASP A C 1
ATOM 1288 O O . ASP A 1 170 ? -7.02 9.961 -11.633 1 90.88 170 ASP A O 1
ATOM 1292 N N . ALA A 1 171 ? -6.152 7.977 -12.102 1 82.25 171 ALA A N 1
ATOM 1293 C CA . ALA A 1 171 ? -5.938 8.273 -13.516 1 82.25 171 ALA A CA 1
ATOM 1294 C C . ALA A 1 171 ? -7.211 8.039 -14.32 1 82.25 171 ALA A C 1
ATOM 1296 O O . ALA A 1 171 ? -7.34 8.531 -15.445 1 82.25 171 ALA A O 1
ATOM 1297 N N . GLY A 1 172 ? -8.43 7.543 -13.789 1 73.94 172 GLY A N 1
ATOM 1298 C CA . GLY A 1 172 ? -9.727 7.527 -14.445 1 73.94 172 GLY A CA 1
ATOM 1299 C C . GLY A 1 172 ? -10.023 6.215 -15.148 1 73.94 172 GLY A C 1
ATOM 1300 O O . GLY A 1 172 ? -10.859 6.16 -16.047 1 73.94 172 GLY A O 1
ATOM 1301 N N . ARG A 1 173 ? -9.5 5.102 -14.93 1 66 173 ARG A N 1
ATOM 1302 C CA . ARG A 1 173 ? -9.789 3.863 -15.648 1 66 173 ARG A CA 1
ATOM 1303 C C . ARG A 1 173 ? -10.961 3.121 -15.023 1 66 173 ARG A C 1
ATOM 1305 O O . ARG A 1 173 ? -11.422 2.113 -15.555 1 66 173 ARG A O 1
ATOM 1312 N N . THR A 1 174 ? -11.516 3.791 -13.992 1 67 174 THR A N 1
ATOM 1313 C CA . THR A 1 174 ? -12.492 3.023 -13.234 1 67 174 THR A CA 1
ATOM 1314 C C . THR A 1 174 ? -13.625 3.926 -12.742 1 67 174 THR A C 1
ATOM 1316 O O . THR A 1 174 ? -13.977 4.902 -13.398 1 67 174 THR A O 1
ATOM 1319 N N . GLN A 1 175 ? -14.195 3.555 -11.625 1 74.44 175 GLN A N 1
ATOM 1320 C CA . GLN A 1 175 ? -15.406 4.102 -11.008 1 74.44 175 GLN A CA 1
ATOM 1321 C C . GLN A 1 175 ? -15.219 5.57 -10.641 1 74.44 175 GLN A C 1
ATOM 1323 O O . GLN A 1 175 ? -16.188 6.293 -10.438 1 74.44 175 GLN A O 1
ATOM 1328 N N . VAL A 1 176 ? -14.07 6.145 -10.609 1 82.81 176 VAL A N 1
ATOM 1329 C CA . VAL A 1 176 ? -13.773 7.496 -10.148 1 82.81 176 VAL A CA 1
ATOM 1330 C C . VAL A 1 176 ? -13.312 8.352 -11.328 1 82.81 176 VAL A C 1
ATOM 1332 O O . VAL A 1 176 ? -12.625 7.859 -12.227 1 82.81 176 VAL A O 1
ATOM 1335 N N . ALA A 1 177 ? -13.758 9.672 -11.258 1 85.19 177 ALA A N 1
ATOM 1336 C CA . ALA A 1 177 ? -13.359 10.602 -12.312 1 85.19 177 ALA A CA 1
ATOM 1337 C C . ALA A 1 177 ? -11.844 10.734 -12.383 1 85.19 177 ALA A C 1
ATOM 1339 O O . ALA A 1 177 ? -11.172 10.781 -11.344 1 85.19 177 ALA A O 1
ATOM 1340 N N . PRO A 1 178 ? -11.398 10.852 -13.602 1 86.88 178 PRO A N 1
ATOM 1341 C CA . PRO A 1 178 ? -9.953 11.055 -13.734 1 86.88 178 PRO A CA 1
ATOM 1342 C C . PRO A 1 178 ? -9.461 12.289 -12.992 1 86.88 178 PRO A C 1
ATOM 1344 O O . PRO A 1 178 ? -10.133 13.32 -12.984 1 86.88 178 PRO A O 1
ATOM 1347 N N . GLY A 1 179 ? -8.297 12.117 -12.297 1 89.88 179 GLY A N 1
ATOM 1348 C CA . GLY A 1 179 ? -7.699 13.25 -11.602 1 89.88 179 GLY A CA 1
ATOM 1349 C C . GLY A 1 179 ? -8.227 13.422 -10.188 1 89.88 179 GLY A C 1
ATOM 1350 O O . GLY A 1 179 ? -7.723 14.258 -9.43 1 89.88 179 GLY A O 1
ATOM 1351 N N . SER A 1 180 ? -9.211 12.609 -9.805 1 94 180 SER A N 1
ATOM 1352 C CA . SER A 1 180 ? -9.766 12.703 -8.461 1 94 180 SER A CA 1
ATOM 1353 C C . SER A 1 180 ? -8.719 12.352 -7.406 1 94 180 SER A C 1
ATOM 1355 O O . SER A 1 180 ? -7.949 11.406 -7.574 1 94 180 SER A O 1
ATOM 1357 N N . LYS A 1 181 ? -8.695 13.219 -6.402 1 96.19 181 LYS A N 1
ATOM 1358 C CA . LYS A 1 181 ? -7.828 12.93 -5.266 1 96.19 181 LYS A CA 1
ATOM 1359 C C . LYS A 1 181 ? -8.453 11.875 -4.355 1 96.19 181 LYS A C 1
ATOM 1361 O O . LYS A 1 181 ? -9.461 12.133 -3.697 1 96.19 181 LYS A O 1
ATOM 1366 N N . THR A 1 182 ? -7.84 10.75 -4.254 1 97.19 182 THR A N 1
ATOM 1367 C CA . THR A 1 182 ? -8.477 9.586 -3.652 1 97.19 182 THR A CA 1
ATOM 1368 C C . THR A 1 182 ? -8.016 9.398 -2.211 1 97.19 182 THR A C 1
ATOM 1370 O O . THR A 1 182 ? -8.828 9.172 -1.315 1 97.19 182 THR A O 1
ATOM 1373 N N . ILE A 1 183 ? -6.699 9.414 -2.021 1 98.38 183 ILE A N 1
ATOM 1374 C CA . ILE A 1 183 ? -6.125 9.164 -0.705 1 98.38 183 ILE A CA 1
ATOM 1375 C C . ILE A 1 183 ? -4.961 10.125 -0.46 1 98.38 183 ILE A C 1
ATOM 1377 O O . ILE A 1 183 ? -4.172 10.398 -1.367 1 98.38 183 ILE A O 1
ATOM 1381 N N . VAL A 1 184 ? -4.887 10.703 0.713 1 98.56 184 VAL A N 1
ATOM 1382 C CA . VAL A 1 184 ? -3.648 11.336 1.15 1 98.56 184 VAL A CA 1
ATOM 1383 C C . VAL A 1 184 ? -2.967 10.469 2.207 1 98.56 184 VAL A C 1
ATOM 1385 O O . VAL A 1 184 ? -3.602 10.047 3.176 1 98.56 184 VAL A O 1
ATOM 1388 N N . GLY A 1 185 ? -1.757 10.078 1.922 1 98.56 185 GLY A N 1
ATOM 1389 C CA . GLY A 1 185 ? -0.911 9.461 2.934 1 98.56 185 GLY A CA 1
ATOM 1390 C C . GLY A 1 185 ? -0.169 10.477 3.783 1 98.56 185 GLY A C 1
ATOM 1391 O O . GLY A 1 185 ? 0.37 11.453 3.264 1 98.56 185 GLY A O 1
ATOM 1392 N N . ILE A 1 186 ? -0.153 10.25 5.051 1 98.69 186 ILE A N 1
ATOM 1393 C CA . ILE A 1 186 ? 0.562 11.117 5.984 1 98.69 186 ILE A CA 1
ATOM 1394 C C . ILE A 1 186 ? 1.503 10.281 6.844 1 98.69 186 ILE A C 1
ATOM 1396 O O . ILE A 1 186 ? 1.062 9.383 7.57 1 98.69 186 ILE A O 1
ATOM 1400 N N . GLY A 1 187 ? 2.732 10.633 6.797 1 98.25 187 GLY A N 1
ATOM 1401 C CA . GLY A 1 187 ? 3.787 9.844 7.406 1 98.25 187 GLY A CA 1
ATOM 1402 C C . GLY A 1 187 ? 4.551 9 6.406 1 98.25 187 GLY A C 1
ATOM 1403 O O . GLY A 1 187 ? 4.535 9.273 5.207 1 98.25 187 GLY A O 1
ATOM 1404 N N . PRO A 1 188 ? 5.191 7.969 6.949 1 97.94 188 PRO A N 1
ATOM 1405 C CA . PRO A 1 188 ? 5.398 7.535 8.336 1 97.94 188 PRO A CA 1
ATOM 1406 C C . PRO A 1 188 ? 6.016 8.625 9.211 1 97.94 188 PRO A C 1
ATOM 1408 O O . PRO A 1 188 ? 6.762 9.469 8.711 1 97.94 188 PRO A O 1
ATOM 1411 N N . GLY A 1 189 ? 5.648 8.664 10.414 1 98.19 189 GLY A N 1
ATOM 1412 C CA . GLY A 1 189 ? 6.133 9.617 11.391 1 98.19 189 GLY A CA 1
ATOM 1413 C C . GLY A 1 189 ? 5.645 9.336 12.805 1 98.19 189 GLY A C 1
ATOM 1414 O O . GLY A 1 189 ? 4.918 8.367 13.023 1 98.19 189 GLY A O 1
ATOM 1415 N N . PRO A 1 190 ? 6.129 10.141 13.727 1 98.06 190 PRO A N 1
ATOM 1416 C CA . PRO A 1 190 ? 5.691 9.953 15.109 1 98.06 190 PRO A CA 1
ATOM 1417 C C . PRO A 1 190 ? 4.172 10.016 15.258 1 98.06 190 PRO A C 1
ATOM 1419 O O . PRO A 1 190 ? 3.543 10.969 14.789 1 98.06 190 PRO A O 1
ATOM 1422 N N . ALA A 1 191 ? 3.621 8.992 15.914 1 98 191 ALA A N 1
ATOM 1423 C CA . ALA A 1 191 ? 2.17 8.859 16.031 1 98 191 ALA A CA 1
ATOM 1424 C C . ALA A 1 191 ? 1.563 10.078 16.719 1 98 191 ALA A C 1
ATOM 1426 O O . ALA A 1 191 ? 0.495 10.555 16.344 1 98 191 ALA A O 1
ATOM 1427 N N . LYS A 1 192 ? 2.227 10.555 17.734 1 97.44 192 LYS A N 1
ATOM 1428 C CA . LYS A 1 192 ? 1.714 11.711 18.469 1 97.44 192 LYS A CA 1
ATOM 1429 C C . LYS A 1 192 ? 1.591 12.93 17.562 1 97.44 192 LYS A C 1
ATOM 1431 O O . LYS A 1 192 ? 0.59 13.648 17.625 1 97.44 192 LYS A O 1
ATOM 1436 N N . LEU A 1 193 ? 2.625 13.148 16.812 1 97.81 193 LEU A N 1
ATOM 1437 C CA . LEU A 1 193 ? 2.615 14.273 15.883 1 97.81 193 LEU A CA 1
ATOM 1438 C C . LEU A 1 193 ? 1.533 14.094 14.82 1 97.81 193 LEU A C 1
ATOM 1440 O O . LEU A 1 193 ? 0.778 15.023 14.539 1 97.81 193 LEU A O 1
ATOM 1444 N N . ILE A 1 194 ? 1.38 12.93 14.273 1 98.62 194 ILE A N 1
ATOM 1445 C CA . ILE A 1 194 ? 0.377 12.633 13.258 1 98.62 194 ILE A CA 1
ATOM 1446 C C . ILE A 1 194 ? -1.021 12.828 13.836 1 98.62 194 ILE A C 1
ATOM 1448 O O . ILE A 1 194 ? -1.913 13.352 13.164 1 98.62 194 ILE A O 1
ATOM 1452 N N . ASN A 1 195 ? -1.206 12.523 15.078 1 98.12 195 ASN A N 1
ATOM 1453 C CA . ASN A 1 195 ? -2.506 12.625 15.734 1 98.12 195 ASN A CA 1
ATOM 1454 C C . ASN A 1 195 ? -2.941 14.07 15.906 1 98.12 195 ASN A C 1
ATOM 1456 O O . ASN A 1 195 ? -4.133 14.359 16.016 1 98.12 195 ASN A O 1
ATOM 1460 N N . THR A 1 196 ? -2.051 14.945 15.992 1 98.25 196 THR A N 1
ATOM 1461 C CA . THR A 1 196 ? -2.43 16.344 16.078 1 98.25 196 THR A CA 1
ATOM 1462 C C . THR A 1 196 ? -3.162 16.781 14.812 1 98.25 196 THR A C 1
ATOM 1464 O O . THR A 1 196 ? -3.918 17.766 14.828 1 98.25 196 THR A O 1
ATOM 1467 N N . ILE A 1 197 ? -2.939 16.109 13.711 1 98.5 197 ILE A N 1
ATOM 1468 C CA . ILE A 1 197 ? -3.508 16.453 12.414 1 98.5 197 ILE A CA 1
ATOM 1469 C C . ILE A 1 197 ? -4.746 15.602 12.148 1 98.5 197 ILE A C 1
ATOM 1471 O O . ILE A 1 197 ? -5.766 16.109 11.664 1 98.5 197 ILE A O 1
ATOM 1475 N N . THR A 1 198 ? -4.676 14.336 12.539 1 98.62 198 THR A N 1
ATOM 1476 C CA . THR A 1 198 ? -5.684 13.391 12.062 1 98.62 198 THR A CA 1
ATOM 1477 C C . THR A 1 198 ? -6.496 12.836 13.227 1 98.62 198 THR A C 1
ATOM 1479 O O . THR A 1 198 ? -7.406 12.031 13.023 1 98.62 198 THR A O 1
ATOM 1482 N N . GLY A 1 199 ? -6.234 13.219 14.414 1 98 199 GLY A N 1
ATOM 1483 C CA . GLY A 1 199 ? -6.785 12.602 15.602 1 98 199 GLY A CA 1
ATOM 1484 C C . GLY A 1 199 ? -8.297 12.68 15.672 1 98 199 GLY A C 1
ATOM 1485 O O . GLY A 1 199 ? -8.938 11.867 16.344 1 98 199 GLY A O 1
ATOM 1486 N N . LYS A 1 200 ? -8.945 13.523 14.961 1 97.69 200 LYS A N 1
ATOM 1487 C CA . LYS A 1 200 ? -10.391 13.711 15.031 1 97.69 200 LYS A CA 1
ATOM 1488 C C . LYS A 1 200 ? -11.109 12.867 13.984 1 97.69 200 LYS A C 1
ATOM 1490 O O . LYS A 1 200 ? -12.336 12.773 13.992 1 97.69 200 LYS A O 1
ATOM 1495 N N . LEU A 1 201 ? -10.391 12.328 13.117 1 98.06 201 LEU A N 1
ATOM 1496 C CA . LEU A 1 201 ? -11.008 11.57 12.031 1 98.06 201 LEU A CA 1
ATOM 1497 C C . LEU A 1 201 ? -11.445 10.195 12.508 1 98.06 201 LEU A C 1
ATOM 1499 O O . LEU A 1 201 ? -10.836 9.617 13.414 1 98.06 201 LEU A O 1
ATOM 1503 N N . LYS A 1 202 ? -12.453 9.688 11.844 1 96.62 202 LYS A N 1
ATOM 1504 C CA . LYS A 1 202 ? -12.984 8.367 12.148 1 96.62 202 LYS A CA 1
ATOM 1505 C C . LYS A 1 202 ? -12.281 7.289 11.328 1 96.62 202 LYS A C 1
ATOM 1507 O O . LYS A 1 202 ? -11.797 7.555 10.234 1 96.62 202 LYS A O 1
ATOM 1512 N N . LEU A 1 203 ? -12.227 6.121 11.883 1 94.5 203 LEU A N 1
ATOM 1513 C CA . LEU A 1 203 ? -11.719 4.965 11.156 1 94.5 203 LEU A CA 1
ATOM 1514 C C . LEU A 1 203 ? -12.555 4.688 9.906 1 94.5 203 LEU A C 1
ATOM 1516 O O . LEU A 1 203 ? -13.758 4.934 9.898 1 94.5 203 LEU A O 1
ATOM 1520 N N . LEU A 1 204 ? -11.883 4.188 8.961 1 94.38 204 LEU A N 1
ATOM 1521 C CA . LEU A 1 204 ? -12.57 3.85 7.719 1 94.38 204 LEU A CA 1
ATOM 1522 C C . LEU A 1 204 ? -13.328 2.535 7.855 1 94.38 204 LEU A C 1
ATOM 1524 O O . LEU A 1 204 ? -12.773 1.535 8.312 1 94.38 204 LEU A O 1
ATOM 1528 N N . MET B 1 1 ? 26.516 -58.188 -16.547 1 22.75 1 MET B N 1
ATOM 1529 C CA . MET B 1 1 ? 25.734 -58.812 -15.484 1 22.75 1 MET B CA 1
ATOM 1530 C C . MET B 1 1 ? 26.125 -58.25 -14.125 1 22.75 1 MET B C 1
ATOM 1532 O O . MET B 1 1 ? 25.516 -58.562 -13.109 1 22.75 1 MET B O 1
ATOM 1536 N N . SER B 1 2 ? 27.328 -57.625 -13.852 1 25.64 2 SER B N 1
ATOM 1537 C CA . SER B 1 2 ? 27.953 -57.812 -12.547 1 25.64 2 SER B CA 1
ATOM 1538 C C . SER B 1 2 ? 27.328 -56.875 -11.508 1 25.64 2 SER B C 1
ATOM 1540 O O . SER B 1 2 ? 27.141 -55.688 -11.758 1 25.64 2 SER B O 1
ATOM 1542 N N . THR B 1 3 ? 26.688 -57.375 -10.297 1 27.16 3 THR B N 1
ATOM 1543 C CA . THR B 1 3 ? 25.812 -57.25 -9.133 1 27.16 3 THR B CA 1
ATOM 1544 C C . THR B 1 3 ? 26.516 -56.469 -8.023 1 27.16 3 THR B C 1
ATOM 1546 O O . THR B 1 3 ? 27.453 -56.969 -7.398 1 27.16 3 THR B O 1
ATOM 1549 N N . ILE B 1 4 ? 26.797 -55.188 -8.094 1 24.53 4 ILE B N 1
ATOM 1550 C CA . ILE B 1 4 ? 27.641 -54.531 -7.074 1 24.53 4 ILE B CA 1
ATOM 1551 C C . ILE B 1 4 ? 26.875 -54.469 -5.758 1 24.53 4 ILE B C 1
ATOM 1553 O O . ILE B 1 4 ? 25.891 -53.719 -5.652 1 24.53 4 ILE B O 1
ATOM 1557 N N . ARG B 1 5 ? 26.688 -55.469 -4.766 1 23.78 5 ARG B N 1
ATOM 1558 C CA . ARG B 1 5 ? 25.938 -55.75 -3.545 1 23.78 5 ARG B CA 1
ATOM 1559 C C . ARG B 1 5 ? 26.516 -54.969 -2.363 1 23.78 5 ARG B C 1
ATOM 1561 O O . ARG B 1 5 ? 27.219 -55.531 -1.527 1 23.78 5 ARG B O 1
ATOM 1568 N N . MET B 1 6 ? 27.109 -53.812 -2.336 1 22.92 6 MET B N 1
ATOM 1569 C CA . MET B 1 6 ? 27.953 -53.656 -1.152 1 22.92 6 MET B CA 1
ATOM 1570 C C . MET B 1 6 ? 27.109 -53.625 0.118 1 22.92 6 MET B C 1
ATOM 1572 O O . MET B 1 6 ? 26.109 -52.906 0.195 1 22.92 6 MET B O 1
ATOM 1576 N N . GLU B 1 7 ? 27.234 -54.438 1.264 1 21.78 7 GLU B N 1
ATOM 1577 C CA . GLU B 1 7 ? 26.859 -55.062 2.543 1 21.78 7 GLU B CA 1
ATOM 1578 C C . GLU B 1 7 ? 26.891 -54 3.666 1 21.78 7 GLU B C 1
ATOM 1580 O O . GLU B 1 7 ? 26.109 -54.094 4.613 1 21.78 7 GLU B O 1
ATOM 1585 N N . GLY B 1 8 ? 27.828 -53.125 3.998 1 20.7 8 GLY B N 1
ATOM 1586 C CA . GLY B 1 8 ? 28.406 -53.344 5.324 1 20.7 8 GLY B CA 1
ATOM 1587 C C . GLY B 1 8 ? 27.453 -52.969 6.441 1 20.7 8 GLY B C 1
ATOM 1588 O O . GLY B 1 8 ? 26.453 -52.281 6.211 1 20.7 8 GLY B O 1
ATOM 1589 N N . ILE B 1 9 ? 27.766 -52.969 7.969 1 22.58 9 ILE B N 1
ATOM 1590 C CA . ILE B 1 9 ? 27.641 -53.469 9.328 1 22.58 9 ILE B CA 1
ATOM 1591 C C . ILE B 1 9 ? 27.109 -52.375 10.242 1 22.58 9 ILE B C 1
ATOM 1593 O O . ILE B 1 9 ? 26.266 -52.625 11.109 1 22.58 9 ILE B O 1
ATOM 1597 N N . PHE B 1 10 ? 27.406 -50.969 10.383 1 23.88 10 PHE B N 1
ATOM 1598 C CA . PHE B 1 10 ? 27.875 -50.656 11.734 1 23.88 10 PHE B CA 1
ATOM 1599 C C . PHE B 1 10 ? 26.719 -50.656 12.719 1 23.88 10 PHE B C 1
ATOM 1601 O O . PHE B 1 10 ? 25.562 -50.469 12.336 1 23.88 10 PHE B O 1
ATOM 1608 N N . PRO B 1 11 ? 26.984 -50.312 14.219 1 22.69 11 PRO B N 1
ATOM 1609 C CA . PRO B 1 11 ? 26.688 -50.719 15.594 1 22.69 11 PRO B CA 1
ATOM 1610 C C . PRO B 1 11 ? 25.5 -49.938 16.188 1 22.69 11 PRO B C 1
ATOM 1612 O O . PRO B 1 11 ? 25.172 -48.844 15.703 1 22.69 11 PRO B O 1
ATOM 1615 N N . SER B 1 12 ? 24.719 -50.469 17.266 1 23.42 12 SER B N 1
ATOM 1616 C CA . SER B 1 12 ? 23.562 -50.531 18.141 1 23.42 12 SER B CA 1
ATOM 1617 C C . SER B 1 12 ? 23.625 -49.469 19.219 1 23.42 12 SER B C 1
ATOM 1619 O O . SER B 1 12 ? 24.109 -49.719 20.328 1 23.42 12 SER B O 1
ATOM 1621 N N . ILE B 1 13 ? 24.188 -48.188 19.25 1 22.97 13 ILE B N 1
ATOM 1622 C CA . ILE B 1 13 ? 24.422 -47.656 20.594 1 22.97 13 ILE B CA 1
ATOM 1623 C C . ILE B 1 13 ? 23.094 -47.406 21.297 1 22.97 13 ILE B C 1
ATOM 1625 O O . ILE B 1 13 ? 22.188 -46.781 20.734 1 22.97 13 ILE B O 1
ATOM 1629 N N . ILE B 1 14 ? 22.766 -48 22.594 1 22.72 14 ILE B N 1
ATOM 1630 C CA . ILE B 1 14 ? 21.859 -48.312 23.688 1 22.72 14 ILE B CA 1
ATOM 1631 C C . ILE B 1 14 ? 21.594 -47.062 24.516 1 22.72 14 ILE B C 1
ATOM 1633 O O . ILE B 1 14 ? 21.156 -47.125 25.656 1 22.72 14 ILE B O 1
ATOM 1637 N N . PHE B 1 15 ? 21.438 -45.75 24.203 1 22.94 15 PHE B N 1
ATOM 1638 C CA . PHE B 1 15 ? 21.531 -44.812 25.328 1 22.94 15 PHE B CA 1
ATOM 1639 C C . PHE B 1 15 ? 20.344 -45 26.266 1 22.94 15 PHE B C 1
ATOM 1641 O O . PHE B 1 15 ? 19.203 -45 25.828 1 22.94 15 PHE B O 1
ATOM 1648 N N . SER B 1 16 ? 20.531 -45.344 27.641 1 20.61 16 SER B N 1
ATOM 1649 C CA . SER B 1 16 ? 19.906 -45.656 28.922 1 20.61 16 SER B CA 1
ATOM 1650 C C . SER B 1 16 ? 19.25 -44.438 29.531 1 20.61 16 SER B C 1
ATOM 1652 O O . SER B 1 16 ? 18.703 -44.5 30.641 1 20.61 16 SER B O 1
ATOM 1654 N N . ILE B 1 17 ? 18.875 -43.281 29.062 1 22.67 17 ILE B N 1
ATOM 1655 C CA . ILE B 1 17 ? 18.734 -42.219 30.031 1 22.67 17 ILE B CA 1
ATOM 1656 C C . ILE B 1 17 ? 17.688 -42.594 31.078 1 22.67 17 ILE B C 1
ATOM 1658 O O . ILE B 1 17 ? 16.625 -43.125 30.734 1 22.67 17 ILE B O 1
ATOM 1662 N N . LEU B 1 18 ? 17.922 -42.219 32.469 1 19.95 18 LEU B N 1
ATOM 1663 C CA . LEU B 1 18 ? 17.703 -42.344 33.906 1 19.95 18 LEU B CA 1
ATOM 1664 C C . LEU B 1 18 ? 16.344 -41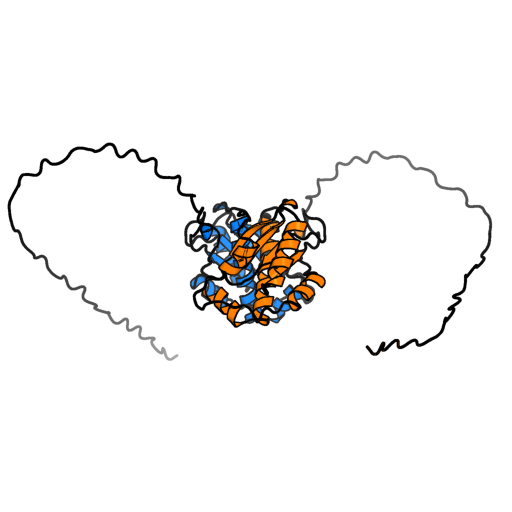.719 34.281 1 19.95 18 LEU B C 1
ATOM 1666 O O . LEU B 1 18 ? 16.016 -40.625 33.875 1 19.95 18 LEU B O 1
ATOM 1670 N N . ALA B 1 19 ? 15.367 -42.438 34.938 1 23.7 19 ALA B N 1
ATOM 1671 C CA . ALA B 1 19 ? 14.062 -42.5 35.594 1 23.7 19 ALA B CA 1
ATOM 1672 C C . ALA B 1 19 ? 14.039 -41.625 36.844 1 23.7 19 ALA B C 1
ATOM 1674 O O . ALA B 1 19 ? 13.953 -42.156 37.969 1 23.7 19 ALA B O 1
ATOM 1675 N N . PHE B 1 20 ? 14.391 -40.312 36.906 1 19.41 20 PHE B N 1
ATOM 1676 C CA . PHE B 1 20 ? 14.477 -39.75 38.25 1 19.41 20 PHE B CA 1
ATOM 1677 C C . PHE B 1 20 ? 13.133 -39.844 38.938 1 19.41 20 PHE B C 1
ATOM 1679 O O . PHE B 1 20 ? 12.125 -39.344 38.438 1 19.41 20 PHE B O 1
ATOM 1686 N N . THR B 1 21 ? 12.914 -40.594 40.062 1 19.52 21 THR B N 1
ATOM 1687 C CA . THR B 1 21 ? 11.969 -41.094 41.062 1 19.52 21 THR B CA 1
ATOM 1688 C C . THR B 1 21 ? 11.523 -39.938 41.969 1 19.52 21 THR B C 1
ATOM 1690 O O . THR B 1 21 ? 10.469 -40.031 42.625 1 19.52 21 THR B O 1
ATOM 1693 N N . LEU B 1 22 ? 12.281 -38.844 42.344 1 19.5 22 LEU B N 1
ATOM 1694 C CA . LEU B 1 22 ? 12.359 -38.688 43.781 1 19.5 22 LEU B CA 1
ATOM 1695 C C . LEU B 1 22 ? 10.977 -38.438 44.375 1 19.5 22 LEU B C 1
ATOM 1697 O O . LEU B 1 22 ? 10.062 -38 43.688 1 19.5 22 LEU B O 1
ATOM 1701 N N . GLY B 1 23 ? 10.945 -38.062 45.906 1 16.83 23 GLY B N 1
ATOM 1702 C CA . GLY B 1 23 ? 10.555 -38.438 47.25 1 16.83 23 GLY B CA 1
ATOM 1703 C C . GLY B 1 23 ? 9.406 -37.594 47.781 1 16.83 23 GLY B C 1
ATOM 1704 O O . GLY B 1 23 ? 8.492 -38.094 48.438 1 16.83 23 GLY B O 1
ATOM 1705 N N . TYR B 1 24 ? 9.562 -36.188 47.938 1 17.3 24 TYR B N 1
ATOM 1706 C CA . TYR B 1 24 ? 9.453 -35.719 49.312 1 17.3 24 TYR B CA 1
ATOM 1707 C C . TYR B 1 24 ? 8.008 -35.719 49.781 1 17.3 24 TYR B C 1
ATOM 1709 O O . TYR B 1 24 ? 7.078 -35.656 48.969 1 17.3 24 TYR B O 1
ATOM 1717 N N . GLN B 1 25 ? 7.926 -35.406 51.156 1 17.52 25 GLN B N 1
ATOM 1718 C CA . GLN B 1 25 ? 7.285 -35.656 52.438 1 17.52 25 GLN B CA 1
ATOM 1719 C C . GLN B 1 25 ? 5.961 -34.906 52.531 1 17.52 25 GLN B C 1
ATOM 1721 O O . GLN B 1 25 ? 5.746 -33.906 51.844 1 17.52 25 GLN B O 1
ATOM 1726 N N . ALA B 1 26 ? 5.219 -35.281 53.594 1 18.08 26 ALA B N 1
ATOM 1727 C CA . ALA B 1 26 ? 3.904 -35.5 54.188 1 18.08 26 ALA B CA 1
ATOM 1728 C C . ALA B 1 26 ? 3.389 -34.219 54.844 1 18.08 26 ALA B C 1
ATOM 1730 O O . ALA B 1 26 ? 2.203 -34.125 55.156 1 18.08 26 ALA B O 1
ATOM 1731 N N . HIS B 1 27 ? 4.332 -33.25 55.25 1 17.12 27 HIS B N 1
ATOM 1732 C CA . HIS B 1 27 ? 3.945 -32.906 56.594 1 17.12 27 HIS B CA 1
ATOM 1733 C C . HIS B 1 27 ? 2.547 -32.312 56.656 1 17.12 27 HIS B C 1
ATOM 1735 O O . HIS B 1 27 ? 2.035 -31.844 55.625 1 17.12 27 HIS B O 1
ATOM 1741 N N . SER B 1 28 ? 2.373 -31.562 57.844 1 17.28 28 SER B N 1
ATOM 1742 C CA . SER B 1 28 ? 1.566 -31.484 59.062 1 17.28 28 SER B CA 1
ATOM 1743 C C . SER B 1 28 ? 0.378 -30.547 58.875 1 17.28 28 SER B C 1
ATOM 1745 O O . SER B 1 28 ? 0.308 -29.812 57.875 1 17.28 28 SER B O 1
ATOM 1747 N N . LEU B 1 29 ? 0.241 -29.641 59.844 1 17.02 29 LEU B N 1
ATOM 1748 C CA . LEU B 1 29 ? -0.67 -29.5 61 1 17.02 29 LEU B CA 1
ATOM 1749 C C . LEU B 1 29 ? -1.721 -28.422 60.719 1 17.02 29 LEU B C 1
ATOM 1751 O O . LEU B 1 29 ? -2.922 -28.688 60.812 1 17.02 29 LEU B O 1
ATOM 1755 N N . LEU B 1 30 ? -1.551 -27.266 61.438 1 17.2 30 LEU B N 1
ATOM 1756 C CA . LEU B 1 30 ? -2.359 -26.797 62.562 1 17.2 30 LEU B CA 1
ATOM 1757 C C . LEU B 1 30 ? -3.43 -25.812 62.094 1 17.2 30 LEU B C 1
ATOM 1759 O O . LEU B 1 30 ? -3.783 -25.797 60.906 1 17.2 30 LEU B O 1
ATOM 1763 N N . SER B 1 31 ? -3.443 -24.625 62.719 1 16.72 31 SER B N 1
ATOM 1764 C CA . SER B 1 31 ? -4.363 -24.047 63.688 1 16.72 31 SER B CA 1
ATOM 1765 C C . SER B 1 31 ? -5.258 -23 63.031 1 16.72 31 SER B C 1
ATOM 1767 O O . SER B 1 31 ? -6.242 -22.562 63.656 1 16.72 31 SER B O 1
ATOM 1769 N N . ARG B 1 32 ? -4.98 -22.391 61.875 1 17.89 32 ARG B N 1
ATOM 1770 C CA . ARG B 1 32 ? -5.195 -20.969 62.188 1 17.89 32 ARG B CA 1
ATOM 1771 C C . ARG B 1 32 ? -6.676 -20.672 62.406 1 17.89 32 ARG B C 1
ATOM 1773 O O . ARG B 1 32 ? -7.535 -21.203 61.688 1 17.89 32 ARG B O 1
ATOM 1780 N N . SER B 1 33 ? -6.793 -19.609 63.281 1 18 33 SER B N 1
ATOM 1781 C CA . SER B 1 33 ? -7.719 -18.953 64.188 1 18 33 SER B CA 1
ATOM 1782 C C . SER B 1 33 ? -8.867 -18.281 63.438 1 18 33 SER B C 1
ATOM 1784 O O . SER B 1 33 ? -8.812 -18.141 62.219 1 18 33 SER B O 1
ATOM 1786 N N . THR B 1 34 ? -9.234 -17.078 64.062 1 18.25 34 THR B N 1
ATOM 1787 C CA . THR B 1 34 ? -10.422 -16.609 64.75 1 18.25 34 THR B CA 1
ATOM 1788 C C . THR B 1 34 ? -11.281 -15.734 63.812 1 18.25 34 THR B C 1
ATOM 1790 O O . THR B 1 34 ? -12.5 -15.875 63.781 1 18.25 34 THR B O 1
ATOM 1793 N N . SER B 1 35 ? -10.75 -14.484 63.219 1 16.52 35 SER B N 1
ATOM 1794 C CA . SER B 1 35 ? -11.359 -13.266 63.75 1 16.52 35 SER B CA 1
ATOM 1795 C C . SER B 1 35 ? -12.641 -12.914 63.031 1 16.52 35 SER B C 1
ATOM 1797 O O . SER B 1 35 ? -13.68 -12.695 63.625 1 16.52 35 SER B O 1
ATOM 1799 N N . ALA B 1 36 ? -12.555 -11.852 62.031 1 17.78 36 ALA B N 1
ATOM 1800 C CA . ALA B 1 36 ? -13.094 -10.5 62.125 1 17.78 36 ALA B CA 1
ATOM 1801 C C . ALA B 1 36 ? -14.523 -10.438 61.562 1 17.78 36 ALA B C 1
ATOM 1803 O O . ALA B 1 36 ? -14.891 -11.219 60.688 1 17.78 36 ALA B O 1
ATOM 1804 N N . VAL B 1 37 ? -15.258 -9.531 62.25 1 20.25 37 VAL B N 1
ATOM 1805 C CA . VAL B 1 37 ? -16.625 -9.07 62.469 1 20.25 37 VAL B CA 1
ATOM 1806 C C . VAL B 1 37 ? -17.109 -8.297 61.219 1 20.25 37 VAL B C 1
ATOM 1808 O O . VAL B 1 37 ? -16.469 -7.336 60.812 1 20.25 37 VAL B O 1
ATOM 1811 N N . ALA B 1 38 ? -18.062 -8.711 60.438 1 19.42 38 ALA B N 1
ATOM 1812 C CA . ALA B 1 38 ? -18.672 -8.305 59.188 1 19.42 38 ALA B CA 1
ATOM 1813 C C . ALA B 1 38 ? -19.484 -7.02 59.375 1 19.42 38 ALA B C 1
ATOM 1815 O O . ALA B 1 38 ? -20.469 -6.992 60.094 1 19.42 38 ALA B O 1
ATOM 1816 N N . ALA B 1 39 ? -18.672 -5.859 59.375 1 23.97 39 ALA B N 1
ATOM 1817 C CA . ALA B 1 39 ? -19.422 -4.609 59.5 1 23.97 39 ALA B CA 1
ATOM 1818 C C . ALA B 1 39 ? -20.438 -4.457 58.375 1 23.97 39 ALA B C 1
ATOM 1820 O O . ALA B 1 39 ? -20.25 -5 57.281 1 23.97 39 ALA B O 1
ATOM 1821 N N . PRO B 1 40 ? -21.453 -3.617 58.656 1 22.56 40 PRO B N 1
ATOM 1822 C CA . PRO B 1 40 ? -22.766 -3.449 58 1 22.56 40 PRO B CA 1
ATOM 1823 C C . PRO B 1 40 ? -22.672 -2.701 56.688 1 22.56 40 PRO B C 1
ATOM 1825 O O . PRO B 1 40 ? -21.75 -1.927 56.469 1 22.56 40 PRO B O 1
ATOM 1828 N N . LYS B 1 41 ? -23.516 -2.893 55.688 1 21.36 41 LYS B N 1
ATOM 1829 C CA . LYS B 1 41 ? -23.75 -2.727 54.25 1 21.36 41 LYS B CA 1
ATOM 1830 C C . LYS B 1 41 ? -24.203 -1.302 53.938 1 21.36 41 LYS B C 1
ATOM 1832 O O . LYS B 1 41 ? -25.312 -0.896 54.281 1 21.36 41 LYS B O 1
ATOM 1837 N N . SER B 1 42 ? -23.406 -0.212 54.344 1 21.39 42 SER B N 1
ATOM 1838 C CA . SER B 1 42 ? -24.062 1.057 54.062 1 21.39 42 SER B CA 1
ATOM 1839 C C . SER B 1 42 ? -24.375 1.203 52.562 1 21.39 42 SER B C 1
ATOM 1841 O O . SER B 1 42 ? -23.688 0.606 51.75 1 21.39 42 SER B O 1
ATOM 1843 N N . PRO B 1 43 ? -25.5 2.023 52.156 1 25.14 43 PRO B N 1
ATOM 1844 C CA . PRO B 1 43 ? -26.312 2.164 50.938 1 25.14 43 PRO B CA 1
ATOM 1845 C C . PRO B 1 43 ? -25.609 2.916 49.844 1 25.14 43 PRO B C 1
ATOM 1847 O O . PRO B 1 43 ? -25.328 4.109 49.969 1 25.14 43 PRO B O 1
ATOM 1850 N N . LYS B 1 44 ? -24.516 2.451 49.219 1 23.73 44 LYS B N 1
ATOM 1851 C CA . LYS B 1 44 ? -23.562 3.225 48.438 1 23.73 44 LYS B CA 1
ATOM 1852 C C . LYS B 1 44 ? -24.156 3.68 47.094 1 23.73 44 LYS B C 1
ATOM 1854 O O . LYS B 1 44 ? -23.438 4.188 46.25 1 23.73 44 LYS B O 1
ATOM 1859 N N . GLY B 1 45 ? -25.422 3.73 46.75 1 23.39 45 GLY B N 1
ATOM 1860 C CA . GLY B 1 45 ? -25.531 3.543 45.312 1 23.39 45 GLY B CA 1
ATOM 1861 C C . GLY B 1 45 ? -25.078 4.758 44.5 1 23.39 45 GLY B C 1
ATOM 1862 O O . GLY B 1 45 ? -25.906 5.438 43.906 1 23.39 45 GLY B O 1
ATOM 1863 N N . THR B 1 46 ? -24.188 5.625 44.969 1 24.88 46 THR B N 1
ATOM 1864 C CA . THR B 1 46 ? -24.125 6.84 44.188 1 24.88 46 THR B CA 1
ATOM 1865 C C . THR B 1 46 ? -23.719 6.52 42.75 1 24.88 46 THR B C 1
ATOM 1867 O O . THR B 1 46 ? -22.75 5.785 42.5 1 24.88 46 THR B O 1
ATOM 1870 N N . ARG B 1 47 ? -24.641 6.805 41.719 1 26.89 47 ARG B N 1
ATOM 1871 C CA . ARG B 1 47 ? -24.547 6.652 40.281 1 26.89 47 ARG B CA 1
ATOM 1872 C C . ARG B 1 47 ? -23.328 7.355 39.719 1 26.89 47 ARG B C 1
ATOM 1874 O O . ARG B 1 47 ? -23.156 8.562 39.906 1 26.89 47 ARG B O 1
ATOM 1881 N N . SER B 1 48 ? -22.141 6.703 39.719 1 25.19 48 SER B N 1
ATOM 1882 C CA . SER B 1 48 ? -20.875 7.215 39.188 1 25.19 48 SER B CA 1
ATOM 1883 C C . SER B 1 48 ? -21.031 7.742 37.781 1 25.19 48 SER B C 1
ATOM 1885 O O . SER B 1 48 ? -21.828 7.207 37 1 25.19 48 SER B O 1
ATOM 1887 N N . PRO B 1 49 ? -20.719 8.969 37.469 1 26.7 49 PRO B N 1
ATOM 1888 C CA . PRO B 1 49 ? -20.719 9.586 36.125 1 26.7 49 PRO B CA 1
ATOM 1889 C C . PRO B 1 49 ? -20.078 8.703 35.062 1 26.7 49 PRO B C 1
ATOM 1891 O O . PRO B 1 49 ? -19.188 7.906 35.375 1 26.7 49 PRO B O 1
ATOM 1894 N N . ARG B 1 50 ? -20.828 8.438 33.938 1 26.08 50 ARG B N 1
ATOM 1895 C CA . ARG B 1 50 ? -20.438 7.711 32.719 1 26.08 50 ARG B CA 1
ATOM 1896 C C . ARG B 1 50 ? -19.078 8.172 32.219 1 26.08 50 ARG B C 1
ATOM 1898 O O . ARG B 1 50 ? -18.906 9.344 31.891 1 26.08 50 ARG B O 1
ATOM 1905 N N . LYS B 1 51 ? -18.016 7.598 32.656 1 29.66 51 LYS B N 1
ATOM 1906 C CA . LYS B 1 51 ? -16.672 7.734 32.125 1 29.66 51 LYS B CA 1
ATOM 1907 C C . LYS B 1 51 ? -16.703 7.715 30.578 1 29.66 51 LYS B C 1
ATOM 1909 O O . LYS B 1 51 ? -17.312 6.836 29.984 1 29.66 51 LYS B O 1
ATOM 1914 N N . PHE B 1 52 ? -16.531 8.805 29.938 1 26.8 52 PHE B N 1
ATOM 1915 C CA . PHE B 1 52 ? -16.25 8.875 28.516 1 26.8 52 PHE B CA 1
ATOM 1916 C C . PHE B 1 52 ? -15.266 7.781 28.094 1 26.8 52 PHE B C 1
ATOM 1918 O O . PHE B 1 52 ? -14.164 7.691 28.641 1 26.8 52 PHE B O 1
ATOM 1925 N N . GLN B 1 53 ? -15.695 6.594 27.828 1 27.28 53 GLN B N 1
ATOM 1926 C CA . GLN B 1 53 ? -14.922 5.508 27.234 1 27.28 53 GLN B CA 1
ATOM 1927 C C . GLN B 1 53 ? -14 6.027 26.125 1 27.28 53 GLN B C 1
ATOM 1929 O O . GLN B 1 53 ? -14.469 6.504 25.094 1 27.28 53 GLN B O 1
ATOM 1934 N N . GLN B 1 54 ? -12.914 6.688 26.391 1 28.41 54 GLN B N 1
ATOM 1935 C CA . GLN B 1 54 ? -11.836 6.82 25.406 1 28.41 54 GLN B CA 1
ATOM 1936 C C . GLN B 1 54 ? -11.742 5.582 24.516 1 28.41 54 GLN B C 1
ATOM 1938 O O . GLN B 1 54 ? -11.391 4.5 24.984 1 28.41 54 GLN B O 1
ATOM 1943 N N . GLN B 1 55 ? -12.711 5.254 23.703 1 31.61 55 GLN B N 1
ATOM 1944 C CA . GLN B 1 55 ? -12.531 4.25 22.656 1 31.61 55 GLN B CA 1
ATOM 1945 C C . GLN B 1 55 ? -11.078 4.211 22.172 1 31.61 55 GLN B C 1
ATOM 1947 O O . GLN B 1 55 ? -10.555 5.223 21.703 1 31.61 55 GLN B O 1
ATOM 1952 N N . ASP B 1 56 ? -10.164 3.525 22.719 1 33.31 56 ASP B N 1
ATOM 1953 C CA . ASP B 1 56 ? -8.773 3.25 22.391 1 33.31 56 ASP B CA 1
ATOM 1954 C C . ASP B 1 56 ? -8.555 3.172 20.891 1 33.31 56 ASP B C 1
ATOM 1956 O O . ASP B 1 56 ? -9.125 2.305 20.219 1 33.31 56 ASP B O 1
ATOM 1960 N N . ASP B 1 57 ? -8.492 4.195 20.188 1 37.72 57 ASP B N 1
ATOM 1961 C CA . ASP B 1 57 ? -8.055 4.523 18.828 1 37.72 57 ASP B CA 1
ATOM 1962 C C . ASP B 1 57 ? -6.953 3.576 18.359 1 37.72 57 ASP B C 1
ATOM 1964 O O . ASP B 1 57 ? -6.414 3.734 17.266 1 37.72 57 ASP B O 1
ATOM 1968 N N . TYR B 1 58 ? -6.395 2.795 19.328 1 38.44 58 TYR B N 1
ATOM 1969 C CA . TYR B 1 58 ? -5.258 1.938 19.031 1 38.44 58 TYR B CA 1
ATOM 1970 C C . TYR B 1 58 ? -5.672 0.776 18.141 1 38.44 58 TYR B C 1
ATOM 1972 O O . TYR B 1 58 ? -4.836 -0.043 17.75 1 38.44 58 TYR B O 1
ATOM 1980 N N . GLU B 1 59 ? -6.926 0.503 17.984 1 40.03 59 GLU B N 1
ATOM 1981 C CA . GLU B 1 59 ? -7.324 -0.752 17.359 1 40.03 59 GLU B CA 1
ATOM 1982 C C . GLU B 1 59 ? -6.875 -0.802 15.898 1 40.03 59 GLU B C 1
ATOM 1984 O O . GLU B 1 59 ? -6.797 -1.879 15.305 1 40.03 59 GLU B O 1
ATOM 1989 N N . SER B 1 60 ? -6.75 0.378 15.227 1 46.91 60 SER B N 1
ATOM 1990 C CA . SER B 1 60 ? -6.789 0.226 13.773 1 46.91 60 SER B CA 1
ATOM 1991 C C . SER B 1 60 ? -5.383 0.233 13.18 1 46.91 60 SER B C 1
ATOM 1993 O O . SER B 1 60 ? -5.219 0.137 11.961 1 46.91 60 SER B O 1
ATOM 1995 N N . ALA B 1 61 ? -4.402 0.501 14.039 1 49.62 61 ALA B N 1
ATOM 1996 C CA . ALA B 1 61 ? -3.107 0.384 13.375 1 49.62 61 ALA B CA 1
ATOM 1997 C C . ALA B 1 61 ? -2.752 -1.078 13.125 1 49.62 61 ALA B C 1
ATOM 1999 O O . ALA B 1 61 ? -2.879 -1.918 14.016 1 49.62 61 ALA B O 1
ATOM 2000 N N . SER B 1 62 ? -2.852 -1.601 11.898 1 53.12 62 SER B N 1
ATOM 2001 C CA . SER B 1 62 ? -2.451 -2.963 11.562 1 53.12 62 SER B CA 1
ATOM 2002 C C . SER B 1 62 ? -0.934 -3.094 11.5 1 53.12 62 SER B C 1
ATOM 2004 O O . SER B 1 62 ? -0.263 -2.309 10.828 1 53.12 62 SER B O 1
ATOM 2006 N N . ASP B 1 63 ? -0.385 -3.662 12.594 1 55.47 63 ASP B N 1
ATOM 2007 C CA . ASP B 1 63 ? 0.983 -4.16 12.477 1 55.47 63 ASP B CA 1
ATOM 2008 C C . ASP B 1 63 ? 1.024 -5.477 11.711 1 55.47 63 ASP B C 1
ATOM 2010 O O . ASP B 1 63 ? 0.107 -6.293 11.812 1 55.47 63 ASP B O 1
ATOM 2014 N N . THR B 1 64 ? 1.649 -5.43 10.523 1 62 64 THR B N 1
ATOM 2015 C CA . THR B 1 64 ? 1.834 -6.68 9.797 1 62 64 THR B CA 1
ATOM 2016 C C . THR B 1 64 ? 3.184 -7.309 10.133 1 62 64 THR B C 1
ATOM 2018 O O . THR B 1 64 ? 4.141 -6.602 10.445 1 62 64 THR B O 1
ATOM 2021 N N . GLU B 1 65 ? 3.158 -8.547 10.625 1 53.31 65 GLU B N 1
ATOM 2022 C CA . GLU B 1 65 ? 4.367 -9.359 10.727 1 53.31 65 GLU B CA 1
ATOM 2023 C C . GLU B 1 65 ? 4.656 -10.086 9.422 1 53.31 65 GLU B C 1
ATOM 2025 O O . GLU B 1 65 ? 3.768 -10.719 8.844 1 53.31 65 GLU B O 1
ATOM 2030 N N . SER B 1 66 ? 5.582 -9.453 8.625 1 55 66 SER B N 1
ATOM 2031 C CA . SER B 1 66 ? 6.016 -10.414 7.621 1 55 66 SER B CA 1
ATOM 2032 C C . SER B 1 66 ? 6.516 -11.703 8.266 1 55 66 SER B C 1
ATOM 2034 O O . SER B 1 66 ? 7.262 -11.656 9.25 1 55 66 SER B O 1
ATOM 2036 N N . ASP B 1 67 ? 5.781 -12.773 8.062 1 55.91 67 ASP B N 1
ATOM 2037 C CA . ASP B 1 67 ? 6.203 -14.062 8.602 1 55.91 67 ASP B CA 1
ATOM 2038 C C . ASP B 1 67 ? 7.559 -14.477 8.031 1 55.91 67 ASP B C 1
ATOM 2040 O O . ASP B 1 67 ? 7.805 -14.344 6.832 1 55.91 67 ASP B O 1
ATOM 2044 N N . ALA B 1 68 ? 8.43 -14.789 8.875 1 57 68 ALA B N 1
ATOM 2045 C CA . ALA B 1 68 ? 9.75 -15.297 8.516 1 57 68 ALA B CA 1
ATOM 2046 C C . ALA B 1 68 ? 9.648 -16.344 7.414 1 57 68 ALA B C 1
ATOM 2048 O O . ALA B 1 68 ? 10.484 -16.375 6.504 1 57 68 ALA B O 1
ATOM 2049 N N . SER B 1 69 ? 8.625 -17.188 7.453 1 62.81 69 SER B N 1
ATOM 2050 C CA . SER B 1 69 ? 8.484 -18.25 6.453 1 62.81 69 SER B CA 1
ATOM 2051 C C . SER B 1 69 ? 8.141 -17.656 5.086 1 62.81 69 SER B C 1
ATOM 2053 O O . SER B 1 69 ? 8.656 -18.125 4.062 1 62.81 69 SER B O 1
ATOM 2055 N N . ASP B 1 70 ? 7.441 -16.688 5.082 1 79.56 70 ASP B N 1
ATOM 2056 C CA . ASP B 1 70 ? 7.105 -16.016 3.828 1 79.56 70 ASP B CA 1
ATOM 2057 C C . ASP B 1 70 ? 8.328 -15.328 3.227 1 79.56 70 ASP B C 1
ATOM 2059 O O . ASP B 1 70 ? 8.555 -15.398 2.016 1 79.56 70 ASP B O 1
ATOM 2063 N N . ASN B 1 71 ? 9.031 -14.766 4.125 1 77.81 71 ASN B N 1
ATOM 2064 C CA . ASN B 1 71 ? 10.25 -14.117 3.662 1 77.81 71 ASN B CA 1
ATOM 2065 C C . ASN B 1 71 ? 11.219 -15.125 3.039 1 77.81 71 ASN B C 1
ATOM 2067 O O . ASN B 1 71 ? 11.781 -14.867 1.977 1 77.81 71 ASN B O 1
ATOM 2071 N N . ALA B 1 72 ? 11.297 -16.234 3.641 1 78.75 72 ALA B N 1
ATOM 2072 C CA . ALA B 1 72 ? 12.188 -17.281 3.125 1 78.75 72 ALA B CA 1
ATOM 2073 C C . ALA B 1 72 ? 11.703 -17.797 1.77 1 78.75 72 ALA B C 1
ATOM 2075 O O . ALA B 1 72 ? 12.5 -17.984 0.852 1 78.75 72 ALA B O 1
ATOM 2076 N N . ALA B 1 73 ? 10.484 -18.031 1.69 1 80.81 73 ALA B N 1
ATOM 2077 C CA . ALA B 1 73 ? 9.922 -18.516 0.433 1 80.81 73 ALA B CA 1
ATOM 2078 C C . ALA B 1 73 ? 10.094 -17.484 -0.681 1 80.81 73 ALA B C 1
ATOM 2080 O O . ALA B 1 73 ? 10.422 -17.844 -1.816 1 80.81 73 ALA B O 1
ATOM 2081 N N . ALA B 1 74 ? 9.938 -16.344 -0.299 1 79.81 74 ALA B N 1
ATOM 2082 C CA . ALA B 1 74 ? 10.086 -15.266 -1.282 1 79.81 74 ALA B CA 1
ATOM 2083 C C . ALA B 1 74 ? 11.539 -15.141 -1.739 1 79.81 74 ALA B C 1
ATOM 2085 O O . ALA B 1 74 ? 11.805 -14.938 -2.926 1 79.81 74 ALA B O 1
ATOM 2086 N N . LEU B 1 75 ? 12.398 -15.344 -0.834 1 78 75 LEU B N 1
ATOM 2087 C CA . LEU B 1 75 ? 13.82 -15.211 -1.128 1 78 75 LEU B CA 1
ATOM 2088 C C . LEU B 1 75 ? 14.32 -16.406 -1.935 1 78 75 LEU B C 1
ATOM 2090 O O . LEU B 1 75 ? 15.32 -16.312 -2.645 1 78 75 LEU B O 1
ATOM 2094 N N . ALA B 1 76 ? 13.602 -17.516 -1.822 1 82.62 76 ALA B N 1
ATOM 2095 C CA . ALA B 1 76 ? 13.992 -18.719 -2.539 1 82.62 76 ALA B CA 1
ATOM 2096 C C . ALA B 1 76 ? 13.578 -18.656 -4.004 1 82.62 76 ALA B C 1
ATOM 2098 O O . ALA B 1 76 ? 14.055 -19.422 -4.832 1 82.62 76 ALA B O 1
ATOM 2099 N N . THR B 1 77 ? 12.734 -17.797 -4.316 1 86 77 THR B N 1
ATOM 2100 C CA . THR B 1 77 ? 12.258 -17.594 -5.68 1 86 77 THR B CA 1
ATOM 2101 C C . THR B 1 77 ? 13.289 -16.828 -6.504 1 86 77 THR B C 1
ATOM 2103 O O . THR B 1 77 ? 13.875 -15.859 -6.016 1 86 77 THR B O 1
ATOM 2106 N N . ASP B 1 78 ? 13.57 -17.328 -7.699 1 91.12 78 ASP B N 1
ATOM 2107 C CA . ASP B 1 78 ? 14.5 -16.609 -8.57 1 91.12 78 ASP B CA 1
ATOM 2108 C C . ASP B 1 78 ? 13.797 -15.469 -9.297 1 91.12 78 ASP B C 1
ATOM 2110 O O . ASP B 1 78 ? 13.422 -15.602 -10.469 1 91.12 78 ASP B O 1
ATOM 2114 N N . LEU B 1 79 ? 13.742 -14.391 -8.727 1 93.94 79 LEU B N 1
ATOM 2115 C CA . LEU B 1 79 ? 13.008 -13.234 -9.227 1 93.94 79 LEU B CA 1
ATOM 2116 C C . LEU B 1 79 ? 13.758 -12.555 -10.367 1 93.94 79 LEU B C 1
ATOM 2118 O O . LEU B 1 79 ? 13.188 -11.734 -11.086 1 93.94 79 LEU B O 1
ATOM 2122 N N . SER B 1 80 ? 14.953 -12.914 -10.531 1 92.06 80 SER B N 1
ATOM 2123 C CA . SER B 1 80 ? 15.781 -12.273 -11.547 1 92.06 80 SER B CA 1
ATOM 2124 C C . SER B 1 80 ? 15.555 -12.898 -12.922 1 92.06 80 SER B C 1
ATOM 2126 O O . SER B 1 80 ? 15.93 -12.32 -13.938 1 92.06 80 SER B O 1
ATOM 2128 N N . ASN B 1 81 ? 14.898 -14.039 -12.922 1 89.75 81 ASN B N 1
ATOM 2129 C CA . ASN B 1 81 ? 14.797 -14.82 -14.148 1 89.75 81 ASN B CA 1
ATOM 2130 C C . ASN B 1 81 ? 13.391 -14.75 -14.742 1 89.75 81 ASN B C 1
ATOM 2132 O O . ASN B 1 81 ? 12.875 -15.75 -15.25 1 89.75 81 ASN B O 1
ATOM 2136 N N . ILE B 1 82 ? 12.789 -13.641 -14.68 1 92.06 82 ILE B N 1
ATOM 2137 C CA . ILE B 1 82 ? 11.492 -13.453 -15.32 1 92.06 82 ILE B CA 1
ATOM 2138 C C . ILE B 1 82 ? 11.688 -12.859 -16.719 1 92.06 82 ILE B C 1
ATOM 2140 O O . ILE B 1 82 ? 12.391 -11.867 -16.891 1 92.06 82 ILE B O 1
ATOM 2144 N N . LYS B 1 83 ? 11.133 -13.562 -17.625 1 89 83 LYS B N 1
ATOM 2145 C CA . LYS B 1 83 ? 11.219 -13.078 -19 1 89 83 LYS B CA 1
ATOM 2146 C C . LYS B 1 83 ? 10.008 -12.211 -19.344 1 89 83 LYS B C 1
ATOM 2148 O O . LYS B 1 83 ? 8.875 -12.547 -19 1 89 83 LYS B O 1
ATOM 2153 N N . TYR B 1 84 ? 10.32 -11.055 -19.906 1 90.56 84 TYR B N 1
ATOM 2154 C CA . TYR B 1 84 ? 9.258 -10.164 -20.359 1 90.56 84 TYR B CA 1
ATOM 2155 C C . TYR B 1 84 ? 9.742 -9.289 -21.516 1 90.56 84 TYR B C 1
ATOM 2157 O O . TYR B 1 84 ? 10.945 -9.086 -21.688 1 90.56 84 TYR B O 1
ATOM 2165 N N . SER B 1 85 ? 8.766 -8.898 -22.297 1 90.06 85 SER B N 1
ATOM 2166 C CA . SER B 1 85 ? 9.07 -8 -23.406 1 90.06 85 SER B CA 1
ATOM 2167 C C . SER B 1 85 ? 9.109 -6.547 -22.953 1 90.06 85 SER B C 1
ATOM 2169 O O . SER B 1 85 ? 8.461 -6.188 -21.969 1 90.06 85 SER B O 1
ATOM 2171 N N . SER B 1 86 ? 9.789 -5.641 -23.609 1 85 86 SER B N 1
ATOM 2172 C CA . SER B 1 86 ? 10.031 -4.25 -23.234 1 85 86 SER B CA 1
ATOM 2173 C C . SER B 1 86 ? 8.727 -3.473 -23.109 1 85 86 SER B C 1
ATOM 2175 O O . SER B 1 86 ? 8.609 -2.578 -22.266 1 85 86 SER B O 1
ATOM 2177 N N . PHE B 1 87 ? 7.684 -3.873 -23.797 1 87.88 87 PHE B N 1
ATOM 2178 C CA . PHE B 1 87 ? 6.469 -3.066 -23.797 1 87.88 87 PHE B CA 1
ATOM 2179 C C . PHE B 1 87 ? 5.316 -3.822 -23.141 1 87.88 87 PHE B C 1
ATOM 2181 O O . PHE B 1 87 ? 4.156 -3.42 -23.266 1 87.88 87 PHE B O 1
ATOM 2188 N N . GLU B 1 88 ? 5.82 -4.758 -22.453 1 94.75 88 GLU B N 1
ATOM 2189 C CA . GLU B 1 88 ? 4.789 -5.578 -21.828 1 94.75 88 GLU B CA 1
ATOM 2190 C C . GLU B 1 88 ? 4.172 -4.863 -20.625 1 94.75 88 GLU B C 1
ATOM 2192 O O . GLU B 1 88 ? 4.883 -4.23 -19.844 1 94.75 88 GLU B O 1
ATOM 2197 N N . GLU B 1 89 ? 2.885 -5.008 -20.516 1 96.62 89 GLU B N 1
ATOM 2198 C CA . GLU B 1 89 ? 2.18 -4.422 -19.375 1 96.62 89 GLU B CA 1
ATOM 2199 C C . GLU B 1 89 ? 2.576 -5.102 -18.062 1 96.62 89 GLU B C 1
ATOM 2201 O O . GLU B 1 89 ? 2.695 -6.324 -18.016 1 96.62 89 GLU B O 1
ATOM 2206 N N . MET B 1 90 ? 2.865 -4.285 -17.078 1 97.69 90 MET B N 1
ATOM 2207 C CA . MET B 1 90 ? 3.225 -4.766 -15.75 1 97.69 90 MET B CA 1
ATOM 2208 C C . MET B 1 90 ? 2.098 -4.504 -14.758 1 97.69 90 MET B C 1
ATOM 2210 O O . MET B 1 90 ? 1.305 -3.58 -14.938 1 97.69 90 MET B O 1
ATOM 2214 N N . LYS B 1 91 ? 2.033 -5.352 -13.75 1 98.25 91 LYS B N 1
ATOM 2215 C CA . LYS B 1 91 ? 1.074 -5.055 -12.688 1 98.25 91 LYS B CA 1
ATOM 2216 C C . LYS B 1 91 ? 1.438 -5.781 -11.398 1 98.25 91 LYS B C 1
ATOM 2218 O O . LYS B 1 91 ? 2.246 -6.715 -11.414 1 98.25 91 LYS B O 1
ATOM 2223 N N . LEU B 1 92 ? 1.019 -5.305 -10.328 1 98.62 92 LEU B N 1
ATOM 2224 C CA . LEU B 1 92 ? 0.953 -5.938 -9.016 1 98.62 92 LEU B CA 1
ATOM 2225 C C . LEU B 1 92 ? -0.486 -6.293 -8.648 1 98.62 92 LEU B C 1
ATOM 2227 O O . LEU B 1 92 ? -1.387 -5.461 -8.789 1 98.62 92 LEU B O 1
ATOM 2231 N N . VAL B 1 93 ? -0.766 -7.523 -8.242 1 98.88 93 VAL B N 1
ATOM 2232 C CA . VAL B 1 93 ? -2.109 -7.965 -7.871 1 98.88 93 VAL B CA 1
ATOM 2233 C C . VAL B 1 93 ? -2.176 -8.219 -6.371 1 98.88 93 VAL B C 1
ATOM 2235 O O . VAL B 1 93 ? -1.277 -8.844 -5.801 1 98.88 93 VAL B O 1
ATOM 2238 N N . LEU B 1 94 ? -3.188 -7.676 -5.785 1 98.81 94 LEU B N 1
ATOM 2239 C CA . LEU B 1 94 ? -3.479 -7.871 -4.371 1 98.81 94 LEU B CA 1
ATOM 2240 C C . LEU B 1 94 ? -4.691 -8.773 -4.184 1 98.81 94 LEU B C 1
ATOM 2242 O O . LEU B 1 94 ? -5.828 -8.352 -4.387 1 98.81 94 LEU B O 1
ATOM 2246 N N . VAL B 1 95 ? -4.48 -10.008 -3.811 1 98.94 95 VAL B N 1
ATOM 2247 C CA . VAL B 1 95 ? -5.586 -10.938 -3.615 1 98.94 95 VAL B CA 1
ATOM 2248 C C . VAL B 1 95 ? -6.016 -10.93 -2.15 1 98.94 95 VAL B C 1
ATOM 2250 O O . VAL B 1 95 ? -5.266 -11.367 -1.274 1 98.94 95 VAL B O 1
ATOM 2253 N N . VAL B 1 96 ? -7.184 -10.508 -1.95 1 98.75 96 VAL B N 1
ATOM 2254 C CA . VAL B 1 96 ? -7.703 -10.289 -0.603 1 98.75 96 VAL B CA 1
ATOM 2255 C C . VAL B 1 96 ? -8.484 -11.523 -0.148 1 98.75 96 VAL B C 1
ATOM 2257 O O . VAL B 1 96 ? -9.359 -12.016 -0.867 1 98.75 96 VAL B O 1
ATOM 2260 N N . ASN B 1 97 ? -8.156 -12.039 1.073 1 98.5 97 ASN B N 1
ATOM 2261 C CA . ASN B 1 97 ? -8.852 -13.164 1.687 1 98.5 97 ASN B CA 1
ATOM 2262 C C . ASN B 1 97 ? -10.273 -12.797 2.088 1 98.5 97 ASN B C 1
ATOM 2264 O O . ASN B 1 97 ? -10.492 -12.195 3.143 1 98.5 97 ASN B O 1
ATOM 2268 N N . ASP B 1 98 ? -11.172 -13.242 1.317 1 97.81 98 ASP B N 1
ATOM 2269 C CA . ASP B 1 98 ? -12.555 -12.797 1.444 1 97.81 98 ASP B CA 1
ATOM 2270 C C . ASP B 1 98 ? -13.258 -13.5 2.607 1 97.81 98 ASP B C 1
ATOM 2272 O O . ASP B 1 98 ? -14.305 -13.047 3.074 1 97.81 98 ASP B O 1
ATOM 2276 N N . GLU B 1 99 ? -12.727 -14.539 3.047 1 96.62 99 GLU B N 1
ATOM 2277 C CA . GLU B 1 99 ? -13.344 -15.258 4.16 1 96.62 99 GLU B CA 1
ATOM 2278 C C . GLU B 1 99 ? -13.234 -14.461 5.457 1 96.62 99 GLU B C 1
ATOM 2280 O O . GLU B 1 99 ? -14.023 -14.656 6.379 1 96.62 99 GLU B O 1
ATOM 2285 N N . LEU B 1 100 ? -12.336 -13.57 5.531 1 96.12 100 LEU B N 1
ATOM 2286 C CA . LEU B 1 100 ? -12.086 -12.812 6.75 1 96.12 100 LEU B CA 1
ATOM 2287 C C . LEU B 1 100 ? -13.047 -11.633 6.855 1 96.12 100 LEU B C 1
ATOM 2289 O O . LEU B 1 100 ? -13.172 -11.016 7.922 1 96.12 100 LEU B O 1
ATOM 2293 N N . LYS B 1 101 ? -13.703 -11.266 5.82 1 95.5 101 LYS B N 1
ATOM 2294 C CA . LYS B 1 101 ? -14.711 -10.203 5.777 1 95.5 101 LYS B CA 1
ATOM 2295 C C . LYS B 1 101 ? -14.172 -8.914 6.387 1 95.5 101 LYS B C 1
ATOM 2297 O O . LYS B 1 101 ? -14.836 -8.289 7.223 1 95.5 101 LYS B O 1
ATOM 2302 N N . MET B 1 102 ? -13.016 -8.562 5.91 1 95.38 102 MET B N 1
ATOM 2303 C CA . MET B 1 102 ? -12.344 -7.383 6.445 1 95.38 102 MET B CA 1
ATOM 2304 C C . MET B 1 102 ? -13.07 -6.109 6.023 1 95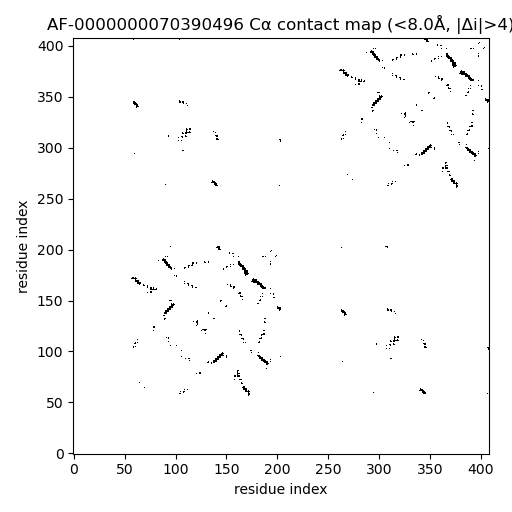.38 102 MET B C 1
ATOM 2306 O O . MET B 1 102 ? -13.625 -6.039 4.926 1 95.38 102 MET B O 1
ATOM 2310 N N . THR B 1 103 ? -13.023 -5.098 6.938 1 95.06 103 THR B N 1
ATOM 2311 C CA . THR B 1 103 ? -13.562 -3.781 6.621 1 95.06 103 THR B CA 1
ATOM 2312 C C . THR B 1 103 ? -12.688 -3.062 5.605 1 95.06 103 THR B C 1
ATOM 2314 O O . THR B 1 103 ? -11.555 -3.488 5.34 1 95.06 103 THR B O 1
ATOM 2317 N N . LYS B 1 104 ? -13.18 -1.944 5.086 1 96.44 104 LYS B N 1
ATOM 2318 C CA . LYS B 1 104 ? -12.445 -1.143 4.109 1 96.44 104 LYS B CA 1
ATOM 2319 C C . LYS B 1 104 ? -11.117 -0.658 4.68 1 96.44 104 LYS B C 1
ATOM 2321 O O . LYS B 1 104 ? -10.086 -0.695 3.998 1 96.44 104 LYS B O 1
ATOM 2326 N N . GLY B 1 105 ? -11.18 -0.235 5.906 1 95.94 105 GLY B N 1
ATOM 2327 C CA . GLY B 1 105 ? -9.977 0.291 6.527 1 95.94 105 GLY B CA 1
ATOM 2328 C C . GLY B 1 105 ? -8.891 -0.758 6.715 1 95.94 105 GLY B C 1
ATOM 2329 O O . GLY B 1 105 ? -7.719 -0.506 6.438 1 95.94 105 GLY B O 1
ATOM 2330 N N . LYS B 1 106 ? -9.258 -1.889 7.137 1 94.75 106 LYS B N 1
ATOM 2331 C CA . LYS B 1 106 ? -8.305 -2.982 7.332 1 94.75 106 LYS B CA 1
ATOM 2332 C C . LYS B 1 106 ? -7.727 -3.449 6 1 94.75 106 LYS B C 1
ATOM 2334 O O . LYS B 1 106 ? -6.527 -3.719 5.902 1 94.75 106 LYS B O 1
ATOM 2339 N N . ILE B 1 107 ? -8.531 -3.504 5.023 1 97.12 107 ILE B N 1
ATOM 2340 C CA . ILE B 1 107 ? -8.062 -3.877 3.693 1 97.12 107 ILE B CA 1
ATOM 2341 C C . ILE B 1 107 ? -7.051 -2.846 3.195 1 97.12 107 ILE B C 1
ATOM 2343 O O . ILE B 1 107 ? -6.012 -3.203 2.641 1 97.12 107 ILE B O 1
ATOM 2347 N N . ALA B 1 108 ? -7.324 -1.59 3.404 1 97.81 108 ALA B N 1
ATOM 2348 C CA . ALA B 1 108 ? -6.418 -0.525 2.986 1 97.81 108 ALA B CA 1
ATOM 2349 C C . ALA B 1 108 ? -5.047 -0.684 3.643 1 97.81 108 ALA B C 1
ATOM 2351 O O . ALA B 1 108 ? -4.02 -0.637 2.965 1 97.81 108 ALA B O 1
ATOM 2352 N N . ALA B 1 109 ? -5.051 -0.915 4.867 1 96.56 109 ALA B N 1
ATOM 2353 C CA . ALA B 1 109 ? -3.807 -1.063 5.621 1 96.56 109 ALA B CA 1
ATOM 2354 C C . ALA B 1 109 ? -3.023 -2.287 5.152 1 96.56 109 ALA B C 1
ATOM 2356 O O . ALA B 1 109 ? -1.823 -2.199 4.887 1 96.56 109 ALA B O 1
ATOM 2357 N N . GLN B 1 110 ? -3.711 -3.393 5.035 1 96.81 110 GLN B N 1
ATOM 2358 C CA . GLN B 1 110 ? -3.055 -4.637 4.648 1 96.81 110 GLN B CA 1
ATOM 2359 C C . GLN B 1 110 ? -2.588 -4.586 3.197 1 96.81 110 GLN B C 1
ATOM 2361 O O . GLN B 1 110 ? -1.561 -5.172 2.85 1 96.81 110 GLN B O 1
ATOM 2366 N N . ALA B 1 111 ? -3.344 -3.896 2.355 1 98.19 111 ALA B N 1
ATOM 2367 C CA . ALA B 1 111 ? -2.91 -3.693 0.976 1 98.19 111 ALA B CA 1
ATOM 2368 C C . ALA B 1 111 ? -1.619 -2.881 0.92 1 98.19 111 ALA B C 1
ATOM 2370 O O . ALA B 1 111 ? -0.745 -3.148 0.093 1 98.19 111 ALA B O 1
ATOM 2371 N N . GLY B 1 112 ? -1.555 -1.869 1.775 1 98.12 112 GLY B N 1
ATOM 2372 C CA . GLY B 1 112 ? -0.303 -1.139 1.899 1 98.12 112 GLY B CA 1
ATOM 2373 C C . GLY B 1 112 ? 0.87 -2.023 2.273 1 98.12 112 GLY B C 1
ATOM 2374 O O . GLY B 1 112 ? 1.952 -1.908 1.694 1 98.12 112 GLY B O 1
ATOM 2375 N N . HIS B 1 113 ? 0.631 -2.891 3.176 1 97.62 113 HIS B N 1
ATOM 2376 C CA . HIS B 1 113 ? 1.681 -3.814 3.59 1 97.62 113 HIS B CA 1
ATOM 2377 C C . HIS B 1 113 ? 2.107 -4.715 2.434 1 97.62 113 HIS B C 1
ATOM 2379 O O . HIS B 1 113 ? 3.303 -4.871 2.174 1 97.62 113 HIS B O 1
ATOM 2385 N N . ALA B 1 114 ? 1.146 -5.324 1.796 1 97.88 114 ALA B N 1
ATOM 2386 C CA . ALA B 1 114 ? 1.436 -6.23 0.688 1 97.88 114 ALA B CA 1
ATOM 2387 C C . ALA B 1 114 ? 2.188 -5.512 -0.428 1 97.88 114 ALA B C 1
ATOM 2389 O O . ALA B 1 114 ? 3.145 -6.051 -0.989 1 97.88 114 ALA B O 1
ATOM 2390 N N . THR B 1 115 ? 1.711 -4.312 -0.703 1 98.19 115 THR B N 1
ATOM 2391 C CA . THR B 1 115 ? 2.338 -3.51 -1.748 1 98.19 115 THR B CA 1
ATOM 2392 C C . THR B 1 115 ? 3.803 -3.244 -1.419 1 98.19 115 THR B C 1
ATOM 2394 O O . THR B 1 115 ? 4.68 -3.459 -2.258 1 98.19 115 THR B O 1
ATOM 2397 N N . LEU B 1 116 ? 4.066 -2.848 -0.233 1 97.5 116 LEU B N 1
ATOM 2398 C CA . LEU B 1 116 ? 5.434 -2.553 0.182 1 97.5 116 LEU B CA 1
ATOM 2399 C C . LEU B 1 116 ? 6.297 -3.811 0.146 1 97.5 116 LEU B C 1
ATOM 2401 O O . LEU B 1 116 ? 7.422 -3.785 -0.361 1 97.5 116 LEU B O 1
ATOM 2405 N N . ALA B 1 117 ? 5.797 -4.863 0.646 1 96.62 117 ALA B N 1
ATOM 2406 C CA . ALA B 1 117 ? 6.551 -6.113 0.708 1 96.62 117 ALA B CA 1
ATOM 2407 C C . ALA B 1 117 ? 6.961 -6.574 -0.688 1 96.62 117 ALA B C 1
ATOM 2409 O O . ALA B 1 117 ? 8.125 -6.902 -0.922 1 96.62 117 ALA B O 1
ATOM 2410 N N . CYS B 1 118 ? 6.051 -6.574 -1.582 1 97.75 118 CYS B N 1
ATOM 2411 C CA . CYS B 1 118 ? 6.32 -7.016 -2.947 1 97.75 118 CYS B CA 1
ATOM 2412 C C . CYS B 1 118 ? 7.277 -6.062 -3.652 1 97.75 118 CYS B C 1
ATOM 2414 O O . CYS B 1 118 ? 8.258 -6.5 -4.262 1 97.75 118 CYS B O 1
ATOM 2416 N N . ALA B 1 119 ? 6.977 -4.777 -3.543 1 97 119 ALA B N 1
ATOM 2417 C CA . ALA B 1 119 ? 7.758 -3.77 -4.246 1 97 119 ALA B CA 1
ATOM 2418 C C . ALA B 1 119 ? 9.211 -3.764 -3.766 1 97 119 ALA B C 1
ATOM 2420 O O . ALA B 1 119 ? 10.141 -3.75 -4.574 1 97 119 ALA B O 1
ATOM 2421 N N . MET B 1 120 ? 9.367 -3.814 -2.496 1 95.12 120 MET B N 1
ATOM 2422 C CA . MET B 1 120 ? 10.719 -3.758 -1.947 1 95.12 120 MET B CA 1
ATOM 2423 C C . MET B 1 120 ? 11.492 -5.031 -2.273 1 95.12 120 MET B C 1
ATOM 2425 O O . MET B 1 120 ? 12.688 -4.98 -2.562 1 95.12 120 MET B O 1
ATOM 2429 N N . THR B 1 121 ? 10.844 -6.148 -2.201 1 96.06 121 THR B N 1
ATOM 2430 C CA . THR B 1 121 ? 11.469 -7.41 -2.572 1 96.06 121 THR B CA 1
ATOM 2431 C C . THR B 1 121 ? 11.945 -7.371 -4.023 1 96.06 121 THR B C 1
ATOM 2433 O O . THR B 1 121 ? 13.094 -7.715 -4.316 1 96.06 121 THR B O 1
ATOM 2436 N N . LEU B 1 122 ? 11.117 -6.922 -4.863 1 96.31 122 LEU B N 1
ATOM 2437 C CA . LEU B 1 122 ? 11.438 -6.891 -6.285 1 96.31 122 LEU B CA 1
ATOM 2438 C C . LEU B 1 122 ? 12.539 -5.875 -6.574 1 96.31 122 LEU B C 1
ATOM 2440 O O . LEU B 1 122 ? 13.438 -6.137 -7.379 1 96.31 122 LEU B O 1
ATOM 2444 N N . LYS B 1 123 ? 12.383 -4.699 -5.949 1 96 123 LYS B N 1
ATOM 2445 C CA . LYS B 1 123 ? 13.375 -3.646 -6.16 1 96 123 LYS B CA 1
ATOM 2446 C C . LYS B 1 123 ? 14.781 -4.152 -5.875 1 96 123 LYS B C 1
ATOM 2448 O O . LYS B 1 123 ? 15.734 -3.795 -6.574 1 96 123 LYS B O 1
ATOM 2453 N N . GLU B 1 124 ? 14.883 -4.969 -4.902 1 94.38 124 GLU B N 1
ATOM 2454 C CA . GLU B 1 124 ? 16.188 -5.523 -4.527 1 94.38 124 GLU B CA 1
ATOM 2455 C C . GLU B 1 124 ? 16.594 -6.664 -5.457 1 94.38 124 GLU B C 1
ATOM 2457 O O . GLU B 1 124 ? 17.719 -6.707 -5.945 1 94.38 124 GLU B O 1
ATOM 2462 N N . ALA B 1 125 ? 15.734 -7.551 -5.801 1 95.5 125 ALA B N 1
ATOM 2463 C CA . ALA B 1 125 ? 16.047 -8.797 -6.492 1 95.5 125 ALA B CA 1
ATOM 2464 C C . ALA B 1 125 ? 16.109 -8.586 -8 1 95.5 125 ALA B C 1
ATOM 2466 O O . ALA B 1 125 ? 16.844 -9.297 -8.703 1 95.5 125 ALA B O 1
ATOM 2467 N N . ASN B 1 126 ? 15.359 -7.68 -8.492 1 96.56 126 ASN B N 1
ATOM 2468 C CA . ASN B 1 126 ? 15.258 -7.398 -9.922 1 96.56 126 ASN B CA 1
ATOM 2469 C C . ASN B 1 126 ? 14.93 -5.93 -10.18 1 96.56 126 ASN B C 1
ATOM 2471 O O . ASN B 1 126 ? 13.812 -5.602 -10.578 1 96.56 126 ASN B O 1
ATOM 2475 N N . PRO B 1 127 ? 15.906 -5.07 -10.016 1 96.44 127 PRO B N 1
ATOM 2476 C CA . PRO B 1 127 ? 15.672 -3.629 -10.141 1 96.44 127 PRO B CA 1
ATOM 2477 C C . PRO B 1 127 ? 15.148 -3.234 -11.516 1 96.44 127 PRO B C 1
ATOM 2479 O O . PRO B 1 127 ? 14.391 -2.264 -11.641 1 96.44 127 PRO B O 1
ATOM 2482 N N . LYS B 1 128 ? 15.477 -3.951 -12.547 1 95.94 128 LYS B N 1
ATOM 2483 C CA . LYS B 1 128 ? 15.008 -3.639 -13.898 1 95.94 128 LYS B CA 1
ATOM 2484 C C . LYS B 1 128 ? 13.5 -3.855 -14.016 1 95.94 128 LYS B C 1
ATOM 2486 O O . LYS B 1 128 ? 12.789 -3.008 -14.562 1 95.94 128 LYS B O 1
ATOM 2491 N N . LEU B 1 129 ? 13.086 -4.969 -13.547 1 96.69 129 LEU B N 1
ATOM 2492 C CA . LEU B 1 129 ? 11.656 -5.266 -13.578 1 96.69 129 LEU B CA 1
ATOM 2493 C C . LEU B 1 129 ? 10.875 -4.27 -12.727 1 96.69 129 LEU B C 1
ATOM 2495 O O . LEU B 1 129 ? 9.805 -3.812 -13.125 1 96.69 129 LEU B O 1
ATOM 2499 N N . PHE B 1 130 ? 11.422 -3.926 -11.602 1 97.12 130 PHE B N 1
ATOM 2500 C CA . PHE B 1 130 ? 10.805 -2.926 -10.734 1 97.12 130 PHE B CA 1
ATOM 2501 C C . PHE B 1 130 ? 10.648 -1.598 -11.469 1 97.12 130 PHE B C 1
ATOM 2503 O O . PHE B 1 130 ? 9.594 -0.968 -11.406 1 97.12 130 PHE B O 1
ATOM 2510 N N . LYS B 1 131 ? 11.68 -1.226 -12.07 1 96.19 131 LYS B N 1
ATOM 2511 C CA . LYS B 1 131 ? 11.672 0.038 -12.797 1 96.19 131 LYS B CA 1
ATOM 2512 C C . LYS B 1 131 ? 10.648 0.013 -13.93 1 96.19 131 LYS B C 1
ATOM 2514 O O . LYS B 1 131 ? 9.977 1.014 -14.188 1 96.19 131 LYS B O 1
ATOM 2519 N N . ALA B 1 132 ? 10.57 -1.091 -14.625 1 96.25 132 ALA B N 1
ATOM 2520 C CA . ALA B 1 132 ? 9.586 -1.228 -15.688 1 96.25 132 ALA B CA 1
ATOM 2521 C C . ALA B 1 132 ? 8.172 -1.01 -15.156 1 96.25 132 ALA B C 1
ATOM 2523 O O . ALA B 1 132 ? 7.363 -0.315 -15.781 1 96.25 132 ALA B O 1
ATOM 2524 N N . TRP B 1 133 ? 7.891 -1.568 -14.047 1 97.06 133 TRP B N 1
ATOM 2525 C CA . TRP B 1 133 ? 6.602 -1.398 -13.391 1 97.06 133 TRP B CA 1
ATOM 2526 C C . TRP B 1 133 ? 6.402 0.046 -12.945 1 97.06 133 TRP B C 1
ATOM 2528 O O . TRP B 1 133 ? 5.324 0.619 -13.133 1 97.06 133 TRP B O 1
ATOM 2538 N N . GLN B 1 134 ? 7.414 0.581 -12.367 1 95.44 134 GLN B N 1
ATOM 2539 C CA . GLN B 1 134 ? 7.371 1.96 -11.891 1 95.44 134 GLN B CA 1
ATOM 2540 C C . GLN B 1 134 ? 7.086 2.928 -13.039 1 95.44 134 GLN B C 1
ATOM 2542 O O . GLN B 1 134 ? 6.281 3.85 -12.898 1 95.44 134 GLN B O 1
ATOM 2547 N N . MET B 1 135 ? 7.648 2.682 -14.164 1 94.06 135 MET B N 1
ATOM 2548 C CA . MET B 1 135 ? 7.527 3.557 -15.328 1 94.06 135 MET B CA 1
ATOM 2549 C C . MET B 1 135 ? 6.117 3.496 -15.906 1 94.06 135 MET B C 1
ATOM 2551 O O . MET B 1 135 ? 5.719 4.379 -16.672 1 94.06 135 MET B O 1
ATOM 2555 N N . GLN B 1 136 ? 5.457 2.504 -15.555 1 94.25 136 GLN B N 1
ATOM 2556 C CA . GLN B 1 136 ? 4.098 2.359 -16.078 1 94.25 136 GLN B CA 1
ATOM 2557 C C . GLN B 1 136 ? 3.074 2.91 -15.086 1 94.25 136 GLN B C 1
ATOM 2559 O O . GLN B 1 136 ? 1.869 2.711 -15.258 1 94.25 136 GLN B O 1
ATOM 2564 N N . GLY B 1 137 ? 3.518 3.525 -14.055 1 92.94 137 GLY B N 1
ATOM 2565 C CA . GLY B 1 137 ? 2.621 4.117 -13.07 1 92.94 137 GLY B CA 1
ATOM 2566 C C . GLY B 1 137 ? 2.273 3.174 -11.938 1 92.94 137 GLY B C 1
ATOM 2567 O O . GLY B 1 137 ? 1.255 3.352 -11.266 1 92.94 137 GLY B O 1
ATOM 2568 N N . GLN B 1 138 ? 2.984 2.049 -11.836 1 96.38 138 GLN B N 1
ATOM 2569 C CA . GLN B 1 138 ? 2.848 1.088 -10.75 1 96.38 138 GLN B CA 1
ATOM 2570 C C . GLN B 1 138 ? 1.428 0.532 -10.68 1 96.38 138 GLN B C 1
ATOM 2572 O O . GLN B 1 138 ? 0.796 0.554 -9.617 1 96.38 138 GLN B O 1
ATOM 2577 N N . PRO B 1 139 ? 0.97 0.027 -11.812 1 95.81 139 PRO B N 1
ATOM 2578 C CA . PRO B 1 139 ? -0.412 -0.457 -11.812 1 95.81 139 PRO B CA 1
ATOM 2579 C C . PRO B 1 139 ? -0.66 -1.539 -10.766 1 95.81 139 PRO B C 1
ATOM 2581 O O . PRO B 1 139 ? 0.167 -2.438 -10.594 1 95.81 139 PRO B O 1
ATOM 2584 N N . LYS B 1 140 ? -1.786 -1.414 -10.062 1 96.5 140 LYS B N 1
ATOM 2585 C CA . LYS B 1 140 ? -2.215 -2.367 -9.047 1 96.5 140 LYS B CA 1
ATOM 2586 C C . LYS B 1 140 ? -3.693 -2.705 -9.195 1 96.5 140 LYS B C 1
ATOM 2588 O O . LYS B 1 140 ? -4.5 -1.844 -9.547 1 96.5 140 LYS B O 1
ATOM 2593 N N . ILE B 1 141 ? -4.016 -3.977 -8.867 1 96.06 141 ILE B N 1
ATOM 2594 C CA . ILE B 1 141 ? -5.402 -4.43 -8.914 1 96.06 141 ILE B CA 1
ATOM 2595 C C . ILE B 1 141 ? -5.684 -5.34 -7.719 1 96.06 141 ILE B C 1
ATOM 2597 O O . ILE B 1 141 ? -4.84 -6.156 -7.336 1 96.06 141 ILE B O 1
ATOM 2601 N N . ALA B 1 142 ? -6.844 -5.105 -7.156 1 98.12 142 ALA B N 1
ATOM 2602 C CA . ALA B 1 142 ? -7.238 -5.961 -6.039 1 98.12 142 ALA B CA 1
ATOM 2603 C C . ALA B 1 142 ? -8.281 -6.984 -6.477 1 98.12 142 ALA B C 1
ATOM 2605 O O . ALA B 1 142 ? -9.273 -6.637 -7.121 1 98.12 142 ALA B O 1
ATOM 2606 N N . LEU B 1 143 ? -8.031 -8.219 -6.172 1 98.75 143 LEU B N 1
ATOM 2607 C CA . LEU B 1 143 ? -8.906 -9.336 -6.508 1 98.75 143 LEU B CA 1
ATOM 2608 C C . LEU B 1 143 ? -9.383 -10.055 -5.25 1 98.75 143 LEU B C 1
ATOM 2610 O O . LEU B 1 143 ? -8.812 -9.867 -4.172 1 98.75 143 LEU B O 1
ATOM 2614 N N . ARG B 1 144 ? -10.406 -10.844 -5.465 1 98.56 144 ARG B N 1
ATOM 2615 C CA . ARG B 1 144 ? -11 -11.594 -4.367 1 98.56 144 ARG B CA 1
ATOM 2616 C C . ARG B 1 144 ? -10.469 -13.023 -4.336 1 98.56 144 ARG B C 1
ATOM 2618 O O . ARG B 1 144 ? -10.578 -13.758 -5.324 1 98.56 144 ARG B O 1
ATOM 2625 N N . GLY B 1 145 ? -9.805 -13.414 -3.297 1 98.75 145 GLY B N 1
ATOM 2626 C CA . GLY B 1 145 ? -9.547 -14.812 -2.979 1 98.75 145 GLY B CA 1
ATOM 2627 C C . GLY B 1 145 ? -10.562 -15.391 -2.01 1 98.75 145 GLY B C 1
ATOM 2628 O O . GLY B 1 145 ? -10.852 -14.797 -0.973 1 98.75 145 GLY B O 1
ATOM 2629 N N . ALA B 1 146 ? -11.039 -16.531 -2.238 1 98.25 146 ALA B N 1
ATOM 2630 C CA . ALA B 1 146 ? -12.172 -17.094 -1.502 1 98.25 146 ALA B CA 1
ATOM 2631 C C . ALA B 1 146 ? -11.797 -17.375 -0.05 1 98.25 146 ALA B C 1
ATOM 2633 O O . ALA B 1 146 ? -12.594 -17.141 0.86 1 98.25 146 ALA B O 1
ATOM 2634 N N . ASN B 1 147 ? -10.648 -17.969 0.181 1 98.06 147 ASN B N 1
ATOM 2635 C CA . ASN B 1 147 ? -10.234 -18.375 1.52 1 98.06 147 ASN B CA 1
ATOM 2636 C C . ASN B 1 147 ? -8.719 -18.5 1.626 1 98.06 147 ASN B C 1
ATOM 2638 O O . ASN B 1 147 ? -8 -18.297 0.646 1 98.06 147 ASN B O 1
ATOM 2642 N N . THR B 1 148 ? -8.258 -18.812 2.82 1 97.62 148 THR B N 1
ATOM 2643 C CA . THR B 1 148 ? -6.836 -18.906 3.121 1 97.62 148 THR B CA 1
ATOM 2644 C C . THR B 1 148 ? -6.164 -19.953 2.23 1 97.62 148 THR B C 1
ATOM 2646 O O . THR B 1 148 ? -5.078 -19.719 1.698 1 97.62 148 THR B O 1
ATOM 2649 N N . GLU B 1 149 ? -6.754 -21.078 2.059 1 98.19 149 GLU B N 1
ATOM 2650 C CA . GLU B 1 149 ? -6.191 -22.125 1.22 1 98.19 149 GLU B CA 1
ATOM 2651 C C . GLU B 1 149 ? -5.969 -21.641 -0.207 1 98.19 149 GLU B C 1
ATOM 2653 O O . GLU B 1 149 ? -4.922 -21.906 -0.805 1 98.19 149 GLU B O 1
ATOM 2658 N N . GLU B 1 150 ? -6.914 -20.938 -0.739 1 98.56 150 GLU B N 1
ATOM 2659 C CA . GLU B 1 150 ? -6.805 -20.438 -2.105 1 98.56 150 GLU B CA 1
ATOM 2660 C C . GLU B 1 150 ? -5.656 -19.438 -2.238 1 98.56 150 GLU B C 1
ATOM 2662 O O . GLU B 1 150 ? -4.867 -19.516 -3.182 1 98.56 150 GLU B O 1
ATOM 2667 N N . ILE B 1 151 ? -5.57 -18.469 -1.312 1 98.12 151 ILE B N 1
ATOM 2668 C CA . ILE B 1 151 ? -4.539 -17.453 -1.487 1 98.12 151 ILE B CA 1
ATOM 2669 C C . ILE B 1 151 ? -3.158 -18.078 -1.284 1 98.12 151 ILE B C 1
ATOM 2671 O O . ILE B 1 151 ? -2.186 -17.656 -1.921 1 98.12 151 ILE B O 1
ATOM 2675 N N . GLU B 1 152 ? -3.066 -19.141 -0.481 1 97.5 152 GLU B N 1
ATOM 2676 C CA . GLU B 1 152 ? -1.806 -19.859 -0.333 1 97.5 152 GLU B CA 1
ATOM 2677 C C . GLU B 1 152 ? -1.435 -20.594 -1.619 1 97.5 152 GLU B C 1
ATOM 2679 O O . GLU B 1 152 ? -0.265 -20.625 -2.006 1 97.5 152 GLU B O 1
ATOM 2684 N N . THR B 1 153 ? -2.414 -21.188 -2.199 1 98.5 153 THR B N 1
ATOM 2685 C CA . THR B 1 153 ? -2.205 -21.891 -3.463 1 98.5 153 THR B CA 1
ATOM 2686 C C . THR B 1 153 ? -1.732 -20.922 -4.543 1 98.5 153 THR B C 1
ATOM 2688 O O . THR B 1 153 ? -0.807 -21.219 -5.297 1 98.5 153 THR B O 1
ATOM 2691 N N . LEU B 1 154 ? -2.342 -19.766 -4.594 1 98.69 154 LEU B N 1
ATOM 2692 C CA . LEU B 1 154 ? -1.961 -18.75 -5.57 1 98.69 154 LEU B CA 1
ATOM 2693 C C . LEU B 1 154 ? -0.52 -18.312 -5.355 1 98.69 154 LEU B C 1
ATOM 2695 O O . LEU B 1 154 ? 0.228 -18.125 -6.32 1 98.69 154 LEU B O 1
ATOM 2699 N N . ALA B 1 155 ? -0.157 -18.141 -4.098 1 98.19 155 ALA B N 1
ATOM 2700 C CA . ALA B 1 155 ? 1.214 -17.75 -3.779 1 98.19 155 ALA B CA 1
ATOM 2701 C C . ALA B 1 155 ? 2.211 -18.781 -4.277 1 98.19 155 ALA B C 1
ATOM 2703 O O . ALA B 1 155 ? 3.229 -18.438 -4.883 1 98.19 155 ALA B O 1
ATOM 2704 N N . ALA B 1 156 ? 1.905 -20.031 -4.012 1 97.5 156 ALA B N 1
ATOM 2705 C CA . ALA B 1 156 ? 2.777 -21.125 -4.441 1 97.5 156 ALA B CA 1
ATOM 2706 C C . ALA B 1 156 ? 2.883 -21.172 -5.965 1 97.5 156 ALA B C 1
ATOM 2708 O O . ALA B 1 156 ? 3.971 -21.359 -6.512 1 97.5 156 ALA B O 1
ATOM 2709 N N . GLN B 1 157 ? 1.798 -21.016 -6.629 1 98.31 157 GLN B N 1
ATOM 2710 C CA . GLN B 1 157 ? 1.786 -21 -8.086 1 98.31 157 GLN B CA 1
ATOM 2711 C C . GLN B 1 157 ? 2.631 -19.859 -8.641 1 98.31 157 GLN B C 1
ATOM 2713 O O . GLN B 1 157 ? 3.398 -20.047 -9.586 1 98.31 157 GLN B O 1
ATOM 2718 N N . ALA B 1 158 ? 2.475 -18.719 -8.039 1 98.38 158 ALA B N 1
ATOM 2719 C CA . ALA B 1 158 ? 3.242 -17.562 -8.477 1 98.38 158 ALA B CA 1
ATOM 2720 C C . ALA B 1 158 ? 4.742 -17.812 -8.336 1 98.38 158 ALA B C 1
ATOM 2722 O O . ALA B 1 158 ? 5.512 -17.547 -9.266 1 98.38 158 ALA B O 1
ATOM 2723 N N . ARG B 1 159 ? 5.102 -18.359 -7.258 1 96.88 159 ARG B N 1
ATOM 2724 C CA . ARG B 1 159 ? 6.516 -18.609 -6.996 1 96.88 159 ARG B CA 1
ATOM 2725 C C . ARG B 1 159 ? 7.07 -19.656 -7.949 1 96.88 159 ARG B C 1
ATOM 2727 O O . ARG B 1 159 ? 8.234 -19.578 -8.352 1 96.88 159 ARG B O 1
ATOM 2734 N N . SER B 1 160 ? 6.27 -20.562 -8.336 1 96.25 160 SER B N 1
ATOM 2735 C CA . SER B 1 160 ? 6.699 -21.641 -9.234 1 96.25 160 SER B CA 1
ATOM 2736 C C . SER B 1 160 ? 7.062 -21.094 -10.609 1 96.25 160 SER B C 1
ATOM 2738 O O . SER B 1 160 ? 7.773 -21.75 -11.375 1 96.25 160 SER B O 1
ATOM 2740 N N . VAL B 1 161 ? 6.59 -19.906 -10.938 1 96.5 161 VAL B N 1
ATOM 2741 C CA . VAL B 1 161 ? 6.914 -19.312 -12.234 1 96.5 161 VAL B CA 1
ATOM 2742 C C . VAL B 1 161 ? 7.785 -18.078 -12.031 1 96.5 161 VAL B C 1
ATOM 2744 O O . VAL B 1 161 ? 7.801 -17.172 -12.867 1 96.5 161 VAL B O 1
ATOM 2747 N N . ASN B 1 162 ? 8.32 -17.875 -10.82 1 96.62 162 ASN B N 1
ATOM 2748 C CA . ASN B 1 162 ? 9.344 -16.906 -10.469 1 96.62 162 ASN B CA 1
ATOM 2749 C C . ASN B 1 162 ? 8.75 -15.516 -10.25 1 96.62 162 ASN B C 1
ATOM 2751 O O . ASN B 1 162 ? 9.461 -14.516 -10.344 1 96.62 162 ASN B O 1
ATOM 2755 N N . LEU B 1 163 ? 7.488 -15.508 -10.062 1 97.75 163 LEU B N 1
ATOM 2756 C CA . LEU B 1 163 ? 6.867 -14.25 -9.672 1 97.75 163 LEU B CA 1
ATOM 2757 C C . LEU B 1 163 ? 7.012 -14.008 -8.18 1 97.75 163 LEU B C 1
ATOM 2759 O O . LEU B 1 163 ? 6.91 -14.945 -7.383 1 97.75 163 LEU B O 1
ATOM 2763 N N . CYS B 1 164 ? 7.23 -12.766 -7.859 1 97.38 164 CYS B N 1
ATOM 2764 C CA . CYS B 1 164 ? 7.203 -12.398 -6.445 1 97.38 164 CYS B CA 1
ATOM 2765 C C . CYS B 1 164 ? 5.824 -12.633 -5.848 1 97.38 164 CYS B C 1
ATOM 2767 O O . CYS B 1 164 ? 4.809 -12.266 -6.445 1 97.38 164 CYS B O 1
ATOM 2769 N N . ALA B 1 165 ? 5.785 -13.266 -4.703 1 98.38 165 ALA B N 1
ATOM 2770 C CA . ALA B 1 165 ? 4.555 -13.445 -3.934 1 98.38 165 ALA B CA 1
ATOM 2771 C C . ALA B 1 165 ? 4.812 -13.258 -2.441 1 98.38 165 ALA B C 1
ATOM 2773 O O . ALA B 1 165 ? 5.68 -13.93 -1.865 1 98.38 165 ALA B O 1
ATOM 2774 N N . ARG B 1 166 ? 4.102 -12.328 -1.859 1 97.62 166 ARG B N 1
ATOM 2775 C CA . ARG B 1 166 ? 4.23 -12.047 -0.434 1 97.62 166 ARG B CA 1
ATOM 2776 C C . ARG B 1 166 ? 2.879 -12.141 0.268 1 97.62 166 ARG B C 1
ATOM 2778 O O . ARG B 1 166 ? 1.922 -11.469 -0.123 1 97.62 166 ARG B O 1
ATOM 2785 N N . THR B 1 167 ? 2.836 -12.977 1.271 1 97.5 167 THR B N 1
ATOM 2786 C CA . THR B 1 167 ? 1.616 -13.133 2.057 1 97.5 167 THR B CA 1
ATOM 2787 C C . THR B 1 167 ? 1.69 -12.312 3.34 1 97.5 167 THR B C 1
ATOM 2789 O O . THR B 1 167 ? 2.65 -12.422 4.102 1 97.5 167 THR B O 1
ATOM 2792 N N . ILE B 1 168 ? 0.659 -11.492 3.525 1 96.75 168 ILE B N 1
ATOM 2793 C CA . ILE B 1 168 ? 0.592 -10.617 4.691 1 96.75 168 ILE B CA 1
ATOM 2794 C C . ILE B 1 168 ? -0.266 -11.266 5.773 1 96.75 168 ILE B C 1
ATOM 2796 O O . ILE B 1 168 ? -1.35 -11.781 5.492 1 96.75 168 ILE B O 1
ATOM 2800 N N . ARG B 1 169 ? 0.232 -11.219 6.973 1 94.31 169 ARG B N 1
ATOM 2801 C CA . ARG B 1 169 ? -0.478 -11.742 8.141 1 94.31 169 ARG B CA 1
ATOM 2802 C C . ARG B 1 169 ? -0.831 -10.617 9.109 1 94.31 169 ARG B C 1
ATOM 2804 O O . ARG B 1 169 ? -0.023 -9.719 9.352 1 94.31 169 ARG B O 1
ATOM 2811 N N . ASP B 1 170 ? -2.021 -10.727 9.562 1 91 170 ASP B N 1
ATOM 2812 C CA . ASP B 1 170 ? -2.441 -9.75 10.562 1 91 170 ASP B CA 1
ATOM 2813 C C . ASP B 1 170 ? -1.851 -10.062 11.93 1 91 170 ASP B C 1
ATOM 2815 O O . ASP B 1 170 ? -1.85 -11.219 12.359 1 91 170 ASP B O 1
ATOM 2819 N N . ALA B 1 171 ? -1.373 -9.086 12.664 1 82.56 171 ALA B N 1
ATOM 2820 C CA . ALA B 1 171 ? -0.784 -9.281 13.984 1 82.56 171 ALA B CA 1
ATOM 2821 C C . ALA B 1 171 ? -1.861 -9.32 15.062 1 82.56 171 ALA B C 1
ATOM 2823 O O . ALA B 1 171 ? -1.618 -9.789 16.172 1 82.56 171 ALA B O 1
ATOM 2824 N N . GLY B 1 172 ? -3.244 -9.117 14.82 1 74.38 172 GLY B N 1
ATOM 2825 C CA . GLY B 1 172 ? -4.332 -9.383 15.75 1 74.38 172 GLY B CA 1
ATOM 2826 C C . GLY B 1 172 ? -4.75 -8.156 16.547 1 74.38 172 GLY B C 1
ATOM 2827 O O . GLY B 1 172 ? -5.344 -8.273 17.609 1 74.38 172 GLY B O 1
ATOM 2828 N N . ARG B 1 173 ? -4.574 -6.961 16.234 1 66.81 173 ARG B N 1
ATOM 2829 C CA . ARG B 1 173 ? -4.969 -5.801 17.031 1 66.81 173 ARG B CA 1
ATOM 2830 C C . ARG B 1 173 ? -6.391 -5.363 16.703 1 66.81 173 ARG B C 1
ATOM 2832 O O . ARG B 1 173 ? -6.941 -4.477 17.359 1 66.81 173 ARG B O 1
ATOM 2839 N N . THR B 1 174 ? -7.004 -6.148 15.797 1 67.38 174 THR B N 1
ATOM 2840 C CA . THR B 1 174 ? -8.281 -5.648 15.297 1 67.38 174 THR B CA 1
ATOM 2841 C C . THR B 1 174 ? -9.25 -6.801 15.055 1 67.38 174 THR B C 1
ATOM 2843 O O . THR B 1 174 ? -9.227 -7.805 15.766 1 67.38 174 THR B O 1
ATOM 2846 N N . GLN B 1 175 ? -10.125 -6.602 14.102 1 74.88 175 GLN B N 1
ATOM 2847 C CA . GLN B 1 175 ? -11.281 -7.426 13.766 1 74.88 175 GLN B CA 1
ATOM 2848 C C . GLN B 1 175 ? -10.859 -8.82 13.336 1 74.88 175 GLN B C 1
ATOM 2850 O O . GLN B 1 175 ? -11.664 -9.75 13.336 1 74.88 175 GLN B O 1
ATOM 2855 N N . VAL B 1 176 ? -9.641 -9.133 13.016 1 82.94 176 VAL B N 1
ATOM 2856 C CA . VAL B 1 176 ? -9.156 -10.398 12.477 1 82.94 176 VAL B CA 1
ATOM 2857 C C . VAL B 1 176 ? -8.258 -11.094 13.5 1 82.94 176 VAL B C 1
ATOM 2859 O O . VAL B 1 176 ? -7.523 -10.43 14.234 1 82.94 176 VAL B O 1
ATOM 2862 N N . ALA B 1 177 ? -8.391 -12.477 13.508 1 85.56 177 ALA B N 1
ATOM 2863 C CA . ALA B 1 177 ? -7.57 -13.258 14.422 1 85.56 177 ALA B CA 1
ATOM 2864 C C . ALA B 1 177 ? -6.082 -13.047 14.141 1 85.56 177 ALA B C 1
ATOM 2866 O O . ALA B 1 177 ? -5.668 -12.969 12.984 1 85.56 177 ALA B O 1
ATOM 2867 N N . PRO B 1 178 ? -5.355 -13.039 15.234 1 87.12 178 PRO B N 1
ATOM 2868 C CA . PRO B 1 178 ? -3.912 -12.906 15.031 1 87.12 178 PRO B CA 1
ATOM 2869 C C . PRO B 1 178 ? -3.334 -14.023 14.164 1 87.12 178 PRO B C 1
ATOM 2871 O O . PRO B 1 178 ? -3.75 -15.18 14.273 1 87.12 178 PRO B O 1
ATOM 2874 N N . GLY B 1 179 ? -2.439 -13.609 13.242 1 90.12 179 GLY B N 1
ATOM 2875 C CA . GLY B 1 179 ? -1.777 -14.594 12.398 1 90.12 179 GLY B CA 1
ATOM 2876 C C . GLY B 1 179 ? -2.555 -14.922 11.141 1 90.12 179 GLY B C 1
ATOM 2877 O O . GLY B 1 179 ? -2.064 -15.648 10.273 1 90.12 179 GLY B O 1
ATOM 2878 N N . SER B 1 180 ? -3.75 -14.359 11.008 1 94.12 180 SER B N 1
ATOM 2879 C CA . SER B 1 180 ? -4.555 -14.602 9.812 1 94.12 180 SER B CA 1
ATOM 2880 C C . SER B 1 180 ? -3.871 -14.062 8.562 1 94.12 180 SER B C 1
ATOM 2882 O O . SER B 1 180 ? -3.32 -12.961 8.578 1 94.12 180 SER B O 1
ATOM 2884 N N . LYS B 1 181 ? -3.881 -14.93 7.555 1 96.31 181 LYS B N 1
ATOM 2885 C CA . LYS B 1 181 ? -3.369 -14.484 6.262 1 96.31 181 LYS B CA 1
ATOM 2886 C C . LYS B 1 181 ? -4.395 -13.625 5.531 1 96.31 181 LYS B C 1
ATOM 2888 O O . LYS B 1 181 ? -5.441 -14.117 5.105 1 96.31 181 LYS B O 1
ATOM 2893 N N . THR B 1 182 ? -4.09 -12.391 5.328 1 97.25 182 THR B N 1
ATOM 2894 C CA . THR B 1 182 ? -5.09 -11.414 4.914 1 97.25 182 THR B CA 1
ATOM 2895 C C . THR B 1 182 ? -5.016 -11.164 3.41 1 97.25 182 THR B C 1
ATOM 2897 O O . THR B 1 182 ? -6.039 -11.141 2.727 1 97.25 182 THR B O 1
ATOM 2900 N N . ILE B 1 183 ? -3.807 -10.891 2.928 1 98.44 183 ILE B N 1
ATOM 2901 C CA . ILE B 1 183 ? -3.609 -10.547 1.523 1 98.44 183 ILE B CA 1
ATOM 2902 C C . ILE B 1 183 ? -2.346 -11.227 1.001 1 98.44 183 ILE B C 1
ATOM 2904 O O . ILE B 1 183 ? -1.334 -11.297 1.704 1 98.44 183 ILE B O 1
ATOM 2908 N N . VAL B 1 184 ? -2.4 -11.797 -0.177 1 98.56 184 VAL B N 1
ATOM 2909 C CA . VAL B 1 184 ? -1.18 -12.148 -0.894 1 98.56 184 VAL B CA 1
ATOM 2910 C C . VAL B 1 184 ? -0.962 -11.18 -2.055 1 98.56 184 VAL B C 1
ATOM 2912 O O . VAL B 1 184 ? -1.876 -10.938 -2.846 1 98.56 184 VAL B O 1
ATOM 2915 N N . GLY B 1 185 ? 0.159 -10.523 -2.037 1 98.56 185 GLY B N 1
ATOM 2916 C CA . GLY B 1 185 ? 0.599 -9.766 -3.197 1 98.56 185 GLY B CA 1
ATOM 2917 C C . GLY B 1 185 ? 1.34 -10.609 -4.215 1 98.56 185 GLY B C 1
ATOM 2918 O O . GLY B 1 185 ? 2.186 -11.43 -3.854 1 98.56 185 GLY B O 1
ATOM 2919 N N . ILE B 1 186 ? 1.025 -10.422 -5.453 1 98.69 186 ILE B N 1
ATOM 2920 C CA . ILE B 1 186 ? 1.69 -11.133 -6.543 1 98.69 186 ILE B CA 1
ATOM 2921 C C . ILE B 1 186 ? 2.201 -10.125 -7.574 1 98.69 186 ILE B C 1
ATOM 2923 O O . ILE B 1 186 ? 1.419 -9.367 -8.156 1 98.69 186 ILE B O 1
ATOM 2927 N N . GLY B 1 187 ? 3.465 -10.188 -7.812 1 98.25 187 GLY B N 1
ATOM 2928 C CA . GLY B 1 187 ? 4.148 -9.195 -8.617 1 98.25 187 GLY B CA 1
ATOM 2929 C C . GLY B 1 187 ? 4.895 -8.164 -7.793 1 98.25 187 GLY B C 1
ATOM 2930 O O . GLY B 1 187 ? 5.195 -8.406 -6.621 1 98.25 187 GLY B O 1
ATOM 2931 N N . PRO B 1 188 ? 5.164 -7.039 -8.43 1 97.88 188 PRO B N 1
ATOM 2932 C CA . PRO B 1 188 ? 4.961 -6.609 -9.812 1 97.88 188 PRO B CA 1
ATOM 2933 C C . PRO B 1 188 ? 5.594 -7.559 -10.828 1 97.88 188 PRO B C 1
ATOM 2935 O O . PRO B 1 188 ? 6.605 -8.195 -10.531 1 97.88 188 PRO B O 1
ATOM 2938 N N . GLY B 1 189 ? 4.988 -7.707 -11.922 1 98.19 189 GLY B N 1
ATOM 2939 C CA . GLY B 1 189 ? 5.445 -8.555 -13.008 1 98.19 189 GLY B CA 1
ATOM 2940 C C . GLY B 1 189 ? 4.605 -8.422 -14.266 1 98.19 189 GLY B C 1
ATOM 2941 O O . GLY B 1 189 ? 3.652 -7.645 -14.305 1 98.19 189 GLY B O 1
ATOM 2942 N N . PRO B 1 190 ? 5.035 -9.125 -15.297 1 98.06 190 PRO B N 1
ATOM 2943 C CA . PRO B 1 190 ? 4.27 -9.078 -16.547 1 98.06 190 PRO B CA 1
ATOM 2944 C C . PRO B 1 190 ? 2.811 -9.484 -16.359 1 98.06 190 PRO B C 1
ATOM 2946 O O . PRO B 1 190 ? 2.531 -10.539 -15.781 1 98.06 190 PRO B O 1
ATOM 2949 N N . ALA B 1 191 ? 1.91 -8.633 -16.844 1 98 191 ALA B N 1
ATOM 2950 C CA . ALA B 1 191 ? 0.479 -8.836 -16.641 1 98 191 ALA B CA 1
ATOM 2951 C C . ALA B 1 191 ? 0.025 -10.18 -17.219 1 98 191 ALA B C 1
ATOM 2953 O O . ALA B 1 191 ? -0.794 -10.875 -16.609 1 98 191 ALA B O 1
ATOM 2954 N N . LYS B 1 192 ? 0.546 -10.523 -18.359 1 97.44 192 LYS B N 1
ATOM 2955 C CA . LYS B 1 192 ? 0.155 -11.781 -18.984 1 97.44 192 LYS B CA 1
ATOM 2956 C C . LYS B 1 192 ? 0.515 -12.977 -18.109 1 97.44 192 LYS B C 1
ATOM 2958 O O . LYS B 1 192 ? -0.285 -13.898 -17.953 1 97.44 192 LYS B O 1
ATOM 2963 N N . LEU B 1 193 ? 1.708 -12.93 -17.609 1 97.81 193 LEU B N 1
ATOM 2964 C CA . LEU B 1 193 ? 2.156 -14.008 -16.734 1 97.81 193 LEU B CA 1
ATOM 2965 C C . LEU B 1 193 ? 1.323 -14.047 -15.453 1 97.81 193 LEU B C 1
ATOM 2967 O O . LEU B 1 193 ? 0.877 -15.117 -15.039 1 97.81 193 LEU B O 1
ATOM 2971 N N . ILE B 1 194 ? 1.035 -12.93 -14.852 1 98.62 194 ILE B N 1
ATOM 2972 C CA . ILE B 1 194 ? 0.242 -12.844 -13.633 1 98.62 194 ILE B CA 1
ATOM 2973 C C . ILE B 1 194 ? -1.17 -13.359 -13.891 1 98.62 194 ILE B C 1
ATOM 2975 O O . ILE B 1 194 ? -1.749 -14.055 -13.055 1 98.62 194 ILE B O 1
ATOM 2979 N N . ASN B 1 195 ? -1.69 -13.141 -15.055 1 98.12 195 ASN B N 1
ATOM 2980 C CA . ASN B 1 195 ? -3.049 -13.539 -15.406 1 98.12 195 ASN B CA 1
ATOM 2981 C C . ASN B 1 195 ? -3.174 -15.055 -15.516 1 98.12 195 ASN B C 1
ATOM 2983 O O . ASN B 1 195 ? -4.266 -15.609 -15.367 1 98.12 195 ASN B O 1
ATOM 2987 N N . THR B 1 196 ? -2.146 -15.711 -15.82 1 98.25 196 THR B N 1
ATOM 2988 C CA . THR B 1 196 ? -2.207 -17.172 -15.852 1 98.25 196 THR B CA 1
ATOM 2989 C C . THR B 1 196 ? -2.521 -17.719 -14.461 1 98.25 196 THR B C 1
ATOM 2991 O O . THR B 1 196 ? -3.021 -18.844 -14.336 1 98.25 196 THR B O 1
ATOM 2994 N N . ILE B 1 197 ? -2.236 -16.969 -13.422 1 98.5 197 ILE B N 1
ATOM 2995 C CA . ILE B 1 197 ? -2.41 -17.406 -12.039 1 98.5 197 ILE B CA 1
ATOM 2996 C C . ILE B 1 197 ? -3.719 -16.844 -11.484 1 98.5 197 ILE B C 1
ATOM 2998 O O . ILE B 1 197 ? -4.469 -17.547 -10.805 1 98.5 197 ILE B O 1
ATOM 3002 N N . THR B 1 198 ? -4.012 -15.602 -11.844 1 98.62 198 THR B N 1
ATOM 3003 C CA . THR B 1 198 ? -5.074 -14.898 -11.133 1 98.62 198 THR B CA 1
ATOM 3004 C C . THR B 1 198 ? -6.23 -14.57 -12.078 1 98.62 198 THR B C 1
ATOM 3006 O O . THR B 1 198 ? -7.227 -13.977 -11.664 1 98.62 198 THR B O 1
ATOM 3009 N N . GLY B 1 199 ? -6.145 -14.914 -13.305 1 97.94 199 GLY B N 1
ATOM 3010 C CA . GLY B 1 199 ? -7.074 -14.469 -14.328 1 97.94 199 GLY B CA 1
ATOM 3011 C C . GLY B 1 199 ? -8.508 -14.883 -14.062 1 97.94 199 GLY B C 1
ATOM 3012 O O . GLY B 1 199 ? -9.445 -14.25 -14.555 1 97.94 199 GLY B O 1
ATOM 3013 N N . LYS B 1 200 ? -8.781 -15.836 -13.25 1 97.69 200 LYS B N 1
ATOM 3014 C CA . LYS B 1 200 ? -10.125 -16.344 -13 1 97.69 200 LYS B CA 1
ATOM 3015 C C . LYS B 1 200 ? -10.758 -15.656 -11.797 1 97.69 200 LYS B C 1
ATOM 3017 O O . LYS B 1 200 ? -11.953 -15.836 -11.531 1 97.69 200 LYS B O 1
ATOM 3022 N N . LEU B 1 201 ? -10.008 -14.945 -11.102 1 98.06 201 LEU B N 1
ATOM 3023 C CA . LEU B 1 201 ? -10.516 -14.32 -9.883 1 98.06 201 LEU B CA 1
ATOM 3024 C C . LEU B 1 201 ? -11.352 -13.086 -10.211 1 98.06 201 LEU B C 1
ATOM 3026 O O . LEU B 1 201 ? -11.102 -12.414 -11.211 1 98.06 201 LEU B O 1
ATOM 3030 N N . LYS B 1 202 ? -12.273 -12.805 -9.336 1 96.75 202 LYS B N 1
ATOM 3031 C CA . LYS B 1 202 ? -13.141 -11.641 -9.492 1 96.75 202 LYS B CA 1
ATOM 3032 C C . LYS B 1 202 ? -12.539 -10.406 -8.82 1 96.75 202 LYS B C 1
ATOM 3034 O O . LYS B 1 202 ? -11.766 -10.531 -7.863 1 96.75 202 LYS B O 1
ATOM 3039 N N . LEU B 1 203 ? -12.875 -9.281 -9.336 1 94.62 203 LEU B N 1
ATOM 3040 C CA . LEU B 1 203 ? -12.484 -8.023 -8.711 1 94.62 203 LEU B CA 1
ATOM 3041 C C . LEU B 1 203 ? -13.062 -7.91 -7.305 1 94.62 203 LEU B C 1
ATOM 3043 O O . LEU B 1 203 ? -14.148 -8.422 -7.031 1 94.62 203 LEU B O 1
ATOM 3047 N N . LEU B 1 204 ? -12.336 -7.242 -6.512 1 94.62 204 LEU B N 1
ATOM 3048 C CA . LEU B 1 204 ? -12.781 -7.043 -5.141 1 94.62 204 LEU B CA 1
ATOM 3049 C C . LEU B 1 204 ? -13.836 -5.941 -5.07 1 94.62 204 LEU B C 1
ATOM 3051 O O . LEU B 1 204 ? -13.648 -4.859 -5.625 1 94.62 204 LEU B O 1
#

Foldseek 3Di:
DDDPDPPPPPDDPPPDPDDDDDDDDDDDDDDDDDDDDDDDDPPPPPPPPPPPPPVPPVLQQWDWDQDPVQVVLLVVFQLQPDDDDLPFDWAKEKEFACVLVDDPSNCVNQVVVQLCVQLVSCCVNPVPLSVSCVVVVHHYFYFYDHHDVRLVVLQVVLRVNRWGKGWIFTCDSYSGHGRDGTIIMTDRDGPVSSCVRCVPTGGD/DDDPPDDDDDDDPDPPDDDPDDDDDDDDDDDDDDDDDDDDDPPPPPPPPDPPPPPPPVLQQWDWDQPPVQVVLLVPFQLQPDDDDLPFDWAKEKEFACVLVDDPSNCVNQVVVQLCVQLVSCCVNPVPLSVSCVVVVHHYFYFYDHHPVRLVVLQVVLSVNRWGKTWIFTCDSYSGHGRDGTIIMTDRDGPVVSCVRCVPTGGD

pLDDT: mean 71.92, std 32.61, range [16.3, 98.94]

Secondary structure (DSSP, 8-state):
--------------------------------------------------------GGGG-B-EE--HHHHHHHHHS-GGG----TT--EEEEEEEEGGG---HHHHHHHHHHHHHHHHHHHHHH-HHHHHHHHHTT--EEEEEE-SHHHHHHHHHHHHHTT--EEEEEE-SSSSS-TT-EEEEEEEEEEHHHHHHHHTTPPB-/--------------------------------------------------------GGGG-B-EEE-HHHHHHHHHS-GGG----TT--EEEEEEEEGGG---HHHHHHHHHHHHHHHHHHHHHH-HHHHHHHHHTT--EEEEEE-SHHHHHHHHHHHHHTT--EEEEEE-SSSSS-TT-EEEEEEEEEEHHHHHHHHTTPPB-